Protein AF-A0A1C6YR94-F1 (afdb_monomer)

Sequence (550 aa):
MKKRKIIFLYFLIVIHINFYKNVIIKKKCGNLFYLYNTPPVNKQKKNFQLKNSCTFLTGIKPSGSIHLGNYIGCLSPIINLEAQKVENDINDAKPINKIILIADLHSLTNINNISSLKQNVFDSVKTIISLIINMYVKKKNYIDIYINDINIEHIIKQLNINIKDDINIQNLLSFNDDNMHLNLLKTLEQKNTSQDQKLNTNRQNDNHTFCTNSNNKQKHYFYIIKQSDIQQHTSLYYLINSFTSINMLNSHIHIKASENKKSFSLFSYPNLMLSDIMLYKPQYLIIGLDQKKNIEIIKKISKKINTSLNKHIIQLPKIYSSKFNIEIMNLDGHNKMSKDKELSTCQNLHKVIYLFDNKNVIEEKIRRGKTDNYNTLIYANHDRKEINNLINIYFFFYYHQIKNMHYNMHYNINNSKEESNKFHSLQNSLFLNNTSHPMNIHNQSDENLKNSIHLPKTHNEKIILKKYNINPNFNVNIINNILSNYNNNYQHFKYDLSQLIYNHFRFSKYCYDKLHSEYALISNLLKIGKQCLYEKASKTYKNFKRNLNI

Organism: Plasmodium chabaudi adami (NCBI:txid5826)

Solvent-accessible surface area (backbone atoms only — not comparable to full-atom values): 32257 Å² total; per-residue (Å²): 133,65,70,69,59,55,54,53,50,49,53,51,49,53,53,51,55,67,70,52,79,82,67,91,86,81,89,84,90,82,96,80,86,80,86,72,87,69,75,83,78,76,80,71,84,66,88,82,64,89,60,99,49,61,27,36,35,36,75,45,66,34,80,52,86,60,33,52,39,55,35,64,36,36,49,46,55,64,66,74,60,75,81,83,83,60,94,84,61,91,82,68,75,66,46,39,37,36,36,41,33,37,27,54,64,71,39,59,40,49,68,90,50,58,91,52,33,67,57,16,44,53,53,49,50,38,50,52,52,15,50,49,51,47,51,42,69,70,36,58,87,57,42,44,51,22,52,41,85,39,52,44,68,61,55,38,57,73,64,68,55,66,74,83,47,51,66,64,51,43,64,42,68,51,80,92,47,71,70,60,55,50,52,53,49,52,60,60,52,60,64,76,76,66,86,91,79,89,85,90,75,88,76,86,70,88,70,80,75,76,67,90,81,66,98,73,48,44,41,37,38,37,37,46,29,53,44,76,77,44,62,54,38,59,57,43,18,56,60,47,47,79,68,56,54,69,71,66,46,62,72,34,65,72,56,65,71,52,88,70,88,83,39,70,54,52,55,48,42,60,41,41,52,46,23,58,48,55,34,66,62,37,56,27,35,45,57,38,78,84,47,54,66,56,50,53,53,40,51,53,52,38,52,47,48,22,63,76,63,77,40,89,78,67,76,82,50,46,77,52,80,55,83,72,65,58,75,50,41,20,35,66,28,80,49,68,40,64,85,46,74,85,42,61,40,86,88,37,46,54,36,49,59,47,64,69,58,52,64,71,56,42,40,51,24,45,65,68,32,46,68,76,92,78,66,64,59,62,68,78,47,78,88,42,26,28,52,20,38,53,50,54,54,37,54,54,45,51,46,54,49,43,56,49,50,36,56,54,38,73,67,50,85,78,88,36,69,66,60,32,51,49,40,52,53,52,59,53,49,49,31,49,96,78,72,72,64,99,77,80,88,74,92,79,92,74,88,85,74,80,88,70,82,88,65,77,84,47,75,65,50,54,49,52,32,56,74,28,42,37,51,81,45,51,23,61,69,56,50,34,62,60,37,52,80,48,73,38,38,62,66,61,52,35,49,54,40,30,50,44,55,43,54,72,28,44,48,23,38,55,45,32,60,61,48,67,81,38,61,67,60,54,54,49,46,36,55,41,14,42,59,72,47,43,61,50,26,50,52,42,44,52,54,55,37,56,74,69,76,108

Foldseek 3Di:
DDPVVVVVVVVVVVVVVVVPPDDDDDDDDDDDDDDDPDDDPPPPPPVFDPPPAAEEEEEDELQDFAFPLCCQQFLVCQLVDDDQDDVPCPDDQGAYHYEYEHELLLNVQDVPCVVCSVVSSLLVLLLSLLSNVVSCLLQVPAAWEAQLNHTVVVVCVVLVPPSVPVVVVCVLLPQPDPVVVVLLVVLLVVVVPDDPDDDPDDDPDPPPPPPPDDPDHHYYYYQYAYQVLFCLLVVQLVVLVVQDDQVLLCVADQNVPDDDDRDVSNSSVLSSVLSVCQLQVHQEYRGGPVCPSSVVSSVVSQVSVCVVLVHNLDDGHHYQADLLNFFQCFLQLQHGQDPDPVCVPPVNVLRIGGLQDDLVSLLVSLLPRDFDPPLAQAEPDAPGRNSNNLLSLQVVLVLVSLVSVLSVQVVVPPDCPVVSVSSVVLSCLQFDVPPPDPPDDDDDDDPPPPPDDDQPPDPVSVVRCRNSRHGSGGDRVSSSVSRVVCVSDSSVSSSSSSSSSCSSSSSSNVSSVSCPPVPVVSVVSNVSSCVSSNVSSVVSSVVVCVSVVD

Mean predicted aligned error: 12.9 Å

Secondary structure (DSSP, 8-state):
--HHHHHHHHHHHHHHHHHHTT--------S------PPP-----------S-EEEEEEE---SS-BHHHIIIIIHHHHT------TT-TT--PPEEEEEEE-SGGGGGSGGGHHHHHHHHHHHHHHHHHHHHHHHHHHTTTEEEEETTEEHHHHHHHTT--TT-HHHHHHHHS---HHHHHHHHHHHHHTTSS--SS--S----------S----PEEEEEEEEEGGG-THHHHHHHHHHTT--HHHHHT-HHHHH--S---HHHHHHHHHHHHHHHHH--SEE---GGGHHHHHHHHHHHHHHHHHTTS----PPEE---SS--PPBPTTSSSB----TTT-STTTGGG--BTT--HHHHHHHHHHS---SS----SS-TT-HHHHHHHHHHHHHHHHHHHHHHHHHTT-TTT-HHHHHHHHHHHHHTB-TT---TT-----------SS-----SHHHHHHHHHTT--TTB-HHHHHHHHHTTTT-HHHHHHHHHHHHHHHHHHHHHHHHHGGG-HHHHHHHHHHHHHHHHHHHHHHHHHHHHHTT-

InterPro domains:
  IPR001412 Aminoacyl-tRNA synthetase, class I, conserved site [PS00178] (62-71)
  IPR002305 Aminoacyl-tRNA synthetase, class Ic [PF00579] (52-398)
  IPR002306 Tryptophan-tRNA ligase [PR01039] (66-82)
  IPR002306 Tryptophan-tRNA ligase [PR01039] (283-304)
  IPR002306 Tryptophan-tRNA ligase [PR01039] (336-346)
  IPR014729 Rossmann-like alpha/beta/alpha sandwich fold [G3DSA:3.40.50.620] (57-133)
  IPR014729 Rossmann-like alpha/beta/alpha sandwich fold [G3DSA:3.40.50.620] (223-327)
  IPR050203 Tryptophan--tRNA ligase [PTHR43766] (41-550)

pLDDT: mean 76.0, std 22.22, range [23.72, 98.06]

Radius of gyration: 26.84 Å; Cα contacts (8 Å, |Δi|>4): 626; chains: 1; bounding box: 109×62×60 Å

Structure (mmCIF, N/CA/C/O backbone):
data_AF-A0A1C6YR94-F1
#
_entry.id   AF-A0A1C6YR94-F1
#
loop_
_atom_site.group_PDB
_atom_site.id
_atom_site.type_symbol
_atom_site.label_atom_id
_atom_site.label_alt_id
_atom_site.label_comp_id
_atom_site.label_asym_id
_atom_site.label_entity_id
_atom_site.label_seq_id
_atom_site.pdbx_PDB_ins_code
_atom_site.Cartn_x
_atom_site.Cartn_y
_atom_site.Cartn_z
_atom_site.occupancy
_atom_site.B_iso_or_equiv
_atom_site.auth_seq_id
_atom_site.auth_comp_id
_atom_site.auth_asym_id
_atom_site.auth_atom_id
_atom_site.pdbx_PDB_model_num
ATOM 1 N N . MET A 1 1 ? -73.533 -1.419 -1.143 1.00 52.00 1 MET A N 1
ATOM 2 C CA . MET A 1 1 ? -72.354 -1.730 -1.993 1.00 52.00 1 MET A CA 1
ATOM 3 C C . MET A 1 1 ? -72.339 -3.227 -2.311 1.00 52.00 1 MET A C 1
ATOM 5 O O . MET A 1 1 ? -72.402 -4.024 -1.389 1.00 52.00 1 MET A O 1
ATOM 9 N N . LYS A 1 2 ? -72.335 -3.619 -3.597 1.00 59.28 2 LYS A N 1
ATOM 10 C CA . LYS A 1 2 ? -72.502 -5.020 -4.052 1.00 59.28 2 LYS A CA 1
ATOM 11 C C . LYS A 1 2 ? -71.404 -5.945 -3.484 1.00 59.28 2 LYS A C 1
ATOM 13 O O . LYS A 1 2 ? -70.238 -5.560 -3.523 1.00 59.28 2 LYS A O 1
ATOM 18 N N . LYS A 1 3 ? -71.764 -7.166 -3.040 1.00 61.94 3 LYS A N 1
ATOM 19 C CA . LYS A 1 3 ? -70.891 -8.225 -2.456 1.00 61.94 3 LYS A CA 1
ATOM 20 C C . LYS A 1 3 ? -69.513 -8.378 -3.130 1.00 61.94 3 LYS A C 1
ATOM 22 O O . LYS A 1 3 ? -68.519 -8.593 -2.446 1.00 61.94 3 LYS A O 1
ATOM 27 N N . ARG A 1 4 ? -69.424 -8.176 -4.452 1.00 59.84 4 ARG A N 1
ATOM 28 C CA . ARG A 1 4 ? -68.156 -8.183 -5.209 1.00 59.84 4 ARG A CA 1
ATOM 29 C C . ARG A 1 4 ? -67.128 -7.150 -4.725 1.00 59.84 4 ARG A C 1
ATOM 31 O O . ARG A 1 4 ? -65.944 -7.458 -4.703 1.00 59.84 4 ARG A O 1
ATOM 38 N N . LYS A 1 5 ? -67.555 -5.959 -4.287 1.00 63.69 5 LYS A N 1
ATOM 39 C CA . LYS A 1 5 ? -66.643 -4.938 -3.739 1.00 63.69 5 LYS A CA 1
ATOM 40 C C . LYS A 1 5 ? -66.102 -5.325 -2.361 1.00 63.69 5 LYS A C 1
ATOM 42 O O . LYS A 1 5 ? -64.967 -4.988 -2.066 1.00 63.69 5 LYS A O 1
ATOM 47 N N . ILE A 1 6 ? -66.870 -6.060 -1.553 1.00 73.25 6 ILE A N 1
ATOM 48 C CA . ILE A 1 6 ? -66.435 -6.519 -0.223 1.00 73.25 6 ILE A CA 1
ATOM 49 C C . ILE A 1 6 ? -65.395 -7.634 -0.362 1.00 73.25 6 ILE A C 1
ATOM 51 O O . ILE A 1 6 ? -64.378 -7.597 0.316 1.00 73.25 6 ILE A O 1
ATOM 55 N N . ILE A 1 7 ? -65.596 -8.567 -1.297 1.00 71.94 7 ILE A N 1
ATOM 56 C CA . ILE A 1 7 ? -64.626 -9.639 -1.578 1.00 71.94 7 ILE A CA 1
ATOM 57 C C . ILE A 1 7 ? -63.326 -9.059 -2.147 1.00 71.94 7 ILE A C 1
ATOM 59 O O . ILE A 1 7 ? -62.244 -9.460 -1.732 1.00 71.94 7 ILE A O 1
ATOM 63 N N . PHE A 1 8 ? -63.416 -8.063 -3.033 1.00 71.94 8 PHE A N 1
ATOM 64 C CA . PHE A 1 8 ? -62.239 -7.373 -3.564 1.00 71.94 8 PHE A CA 1
ATOM 65 C C . PHE A 1 8 ? -61.495 -6.570 -2.486 1.00 71.94 8 PHE A C 1
ATOM 67 O O . PHE A 1 8 ? -60.267 -6.581 -2.444 1.00 71.94 8 PHE A O 1
ATOM 74 N N . LEU A 1 9 ? -62.225 -5.928 -1.567 1.00 69.19 9 LEU A N 1
ATOM 75 C CA . LEU A 1 9 ? -61.634 -5.221 -0.431 1.00 69.19 9 LEU A CA 1
ATOM 76 C C . LEU A 1 9 ? -60.972 -6.196 0.554 1.00 69.19 9 LEU A C 1
ATOM 78 O O . LEU A 1 9 ? -59.872 -5.931 1.022 1.00 69.19 9 LEU A O 1
ATOM 82 N N . TYR A 1 10 ? -61.596 -7.346 0.820 1.00 73.38 10 TYR A N 1
ATOM 83 C CA . TYR A 1 10 ? -61.030 -8.390 1.676 1.00 73.38 10 TYR A CA 1
ATOM 84 C C . TYR A 1 10 ? -59.772 -9.005 1.049 1.00 73.38 10 TYR A C 1
ATOM 86 O O . TYR A 1 10 ? -58.765 -9.178 1.728 1.00 73.38 10 TYR A O 1
ATOM 94 N N . PHE A 1 11 ? -59.782 -9.241 -0.265 1.00 72.38 11 PHE A N 1
ATOM 95 C CA . PHE A 1 11 ? -58.616 -9.702 -1.017 1.00 72.38 11 PHE A CA 1
ATOM 96 C C . PHE A 1 11 ? -57.466 -8.681 -0.980 1.00 72.38 11 PHE A C 1
ATOM 98 O O . PHE A 1 11 ? -56.323 -9.051 -0.718 1.00 72.38 11 PHE A O 1
ATOM 105 N N . LEU A 1 12 ? -57.766 -7.385 -1.136 1.00 66.50 12 LEU A N 1
ATOM 106 C CA . LEU A 1 12 ? -56.782 -6.307 -0.991 1.00 66.50 12 LEU A CA 1
ATOM 107 C C . LEU A 1 12 ? -56.233 -6.192 0.436 1.00 66.50 12 LEU A C 1
ATOM 109 O O . LEU A 1 12 ? -55.039 -5.959 0.599 1.00 66.50 12 LEU A O 1
ATOM 113 N N . ILE A 1 13 ? -57.066 -6.391 1.463 1.00 68.94 13 ILE A N 1
ATOM 114 C CA . ILE A 1 13 ? -56.654 -6.362 2.875 1.00 68.94 13 ILE A CA 1
ATOM 115 C C . ILE A 1 13 ? -55.767 -7.568 3.211 1.00 68.94 13 ILE A C 1
ATOM 117 O O . ILE A 1 13 ? -54.743 -7.398 3.867 1.00 68.94 13 ILE A O 1
ATOM 121 N N . VAL A 1 14 ? -56.088 -8.767 2.718 1.00 64.31 14 VAL A N 1
ATOM 122 C CA . VAL A 1 14 ? -55.263 -9.972 2.917 1.00 64.31 14 VAL A CA 1
ATOM 123 C C . VAL A 1 14 ? -53.914 -9.845 2.198 1.00 64.31 14 VAL A C 1
ATOM 125 O O . VAL A 1 14 ? -52.882 -10.183 2.781 1.00 64.31 14 VAL A O 1
ATOM 128 N N . ILE A 1 15 ? -53.884 -9.276 0.985 1.00 61.44 15 ILE A N 1
ATOM 129 C CA . ILE A 1 15 ? -52.633 -8.949 0.279 1.00 61.44 15 ILE A CA 1
ATOM 130 C C . ILE A 1 15 ? -51.828 -7.901 1.058 1.00 61.44 15 ILE A C 1
ATOM 132 O O . ILE A 1 15 ? -50.623 -8.076 1.246 1.00 61.44 15 ILE A O 1
ATOM 136 N N . HIS A 1 16 ? -52.479 -6.855 1.578 1.00 53.03 16 HIS A N 1
ATOM 137 C CA . HIS A 1 16 ? -51.814 -5.832 2.385 1.00 53.03 16 HIS A CA 1
ATOM 138 C C . HIS A 1 16 ? -51.236 -6.392 3.692 1.00 53.03 16 HIS A C 1
ATOM 140 O O . HIS A 1 16 ? -50.112 -6.049 4.048 1.00 53.03 16 HIS A O 1
ATOM 146 N N . ILE A 1 17 ? -51.952 -7.277 4.391 1.00 53.31 17 ILE A N 1
ATOM 147 C CA . ILE A 1 17 ? -51.487 -7.884 5.647 1.00 53.31 17 ILE A CA 1
ATOM 148 C C . ILE A 1 17 ? -50.317 -8.850 5.394 1.00 53.31 17 ILE A C 1
ATOM 150 O O . ILE A 1 17 ? -49.353 -8.850 6.163 1.00 53.31 17 ILE A O 1
ATOM 154 N N . ASN A 1 18 ? -50.338 -9.618 4.297 1.00 47.75 18 ASN A N 1
ATOM 155 C CA . ASN A 1 18 ? -49.231 -10.518 3.956 1.00 47.75 18 ASN A CA 1
ATOM 156 C C . ASN A 1 18 ? -47.970 -9.779 3.481 1.00 47.75 18 ASN A C 1
ATOM 158 O O . ASN A 1 18 ? -46.865 -10.231 3.778 1.00 47.75 18 ASN A O 1
ATOM 162 N N . PHE A 1 19 ? -48.100 -8.623 2.822 1.00 49.56 19 PHE A N 1
ATOM 163 C CA . PHE A 1 19 ? -46.941 -7.814 2.418 1.00 49.56 19 PHE A CA 1
ATOM 164 C C . PHE A 1 19 ? -46.274 -7.058 3.581 1.00 49.56 19 PHE A C 1
ATOM 166 O O . PHE A 1 19 ? -45.096 -6.713 3.488 1.00 49.56 19 PHE A O 1
ATOM 173 N N . TYR A 1 20 ? -46.980 -6.824 4.694 1.00 43.28 20 TYR A N 1
ATOM 174 C CA . TYR A 1 20 ? -46.501 -5.956 5.780 1.00 43.28 20 TYR A CA 1
ATOM 175 C C . TYR A 1 20 ? -45.928 -6.656 7.015 1.00 43.28 20 TYR A C 1
ATOM 177 O O . TYR A 1 20 ? -45.452 -5.975 7.924 1.00 43.28 20 TYR A O 1
ATOM 185 N N . LYS A 1 21 ? -45.861 -7.992 7.056 1.00 41.25 21 LYS A N 1
ATOM 186 C CA . LYS A 1 21 ? -45.268 -8.694 8.210 1.00 41.25 21 LYS A CA 1
ATOM 187 C C . LYS A 1 21 ? -43.760 -8.459 8.405 1.00 41.25 21 LYS A C 1
ATOM 189 O O . LYS A 1 21 ? -43.267 -8.767 9.481 1.00 41.25 21 LYS A O 1
ATOM 194 N N . ASN A 1 22 ? -43.034 -7.886 7.433 1.00 38.03 22 ASN A N 1
ATOM 195 C CA . ASN A 1 22 ? -41.567 -7.753 7.493 1.00 38.03 22 ASN A CA 1
ATOM 196 C C . ASN A 1 22 ? -40.984 -6.403 7.010 1.00 38.03 22 ASN A C 1
ATOM 198 O O . ASN A 1 22 ? -39.863 -6.376 6.503 1.00 38.03 22 ASN A O 1
ATOM 202 N N . VAL A 1 23 ? -41.674 -5.265 7.172 1.00 33.84 23 VAL A N 1
ATOM 203 C CA . VAL A 1 23 ? -41.115 -3.958 6.749 1.00 33.84 23 VAL A CA 1
ATOM 204 C C . VAL A 1 23 ? -41.197 -2.895 7.851 1.00 33.84 23 VAL A C 1
ATOM 206 O O . VAL A 1 23 ? -42.277 -2.474 8.251 1.00 33.84 23 VAL A O 1
ATOM 209 N N . ILE A 1 24 ? -40.033 -2.408 8.301 1.00 34.69 24 ILE A N 1
ATOM 210 C CA . ILE A 1 24 ? -39.894 -1.209 9.145 1.00 34.69 24 ILE A CA 1
ATOM 211 C C . ILE A 1 24 ? -39.812 0.013 8.221 1.00 34.69 24 ILE A C 1
ATOM 213 O O . ILE A 1 24 ? -38.854 0.149 7.460 1.00 34.69 24 ILE A O 1
ATOM 217 N N . ILE A 1 25 ? -40.795 0.915 8.293 1.00 29.02 25 ILE A N 1
ATOM 218 C CA . ILE A 1 25 ? -40.831 2.155 7.500 1.00 29.02 25 ILE A CA 1
ATOM 219 C C . ILE A 1 25 ? -40.281 3.334 8.316 1.00 29.02 25 ILE A C 1
ATOM 221 O O . ILE A 1 25 ? -40.777 3.635 9.398 1.00 29.02 25 ILE A O 1
ATOM 225 N N . LYS A 1 26 ? -39.337 4.088 7.736 1.00 29.80 26 LYS A N 1
ATOM 226 C CA . LYS A 1 26 ? -39.139 5.521 8.025 1.00 29.80 26 LYS A CA 1
ATOM 227 C C . LYS A 1 26 ? -39.364 6.324 6.735 1.00 29.80 26 LYS A C 1
ATOM 229 O O . LYS A 1 26 ? -38.688 6.082 5.742 1.00 29.80 26 LYS A O 1
ATOM 234 N N . LYS A 1 27 ? -40.316 7.270 6.754 1.00 29.92 27 LYS A N 1
ATOM 235 C CA . LYS A 1 27 ? -40.552 8.287 5.697 1.00 29.92 27 LYS A CA 1
ATOM 236 C C . LYS A 1 27 ? -39.430 9.348 5.746 1.00 29.92 27 LYS A C 1
ATOM 238 O O . LYS A 1 27 ? -38.976 9.667 6.840 1.00 29.92 27 LYS A O 1
ATOM 243 N N . LYS A 1 28 ? -38.941 9.913 4.627 1.00 29.38 28 LYS A N 1
ATOM 244 C CA . LYS A 1 28 ? -39.646 10.906 3.785 1.00 29.38 28 LYS A CA 1
ATOM 245 C C . LYS A 1 28 ? -39.054 11.042 2.353 1.00 29.38 28 LYS A C 1
ATOM 247 O O . LYS A 1 28 ? -37.842 11.045 2.193 1.00 29.38 28 LYS A O 1
ATOM 252 N N . CYS A 1 29 ? -39.984 11.188 1.399 1.00 30.53 29 CYS A N 1
ATOM 253 C CA . CYS A 1 29 ? -40.035 11.755 0.031 1.00 30.53 29 CYS A CA 1
ATOM 254 C C . CYS A 1 29 ? -38.804 11.847 -0.906 1.00 30.53 29 CYS A C 1
ATOM 256 O O . CYS A 1 29 ? -37.883 12.614 -0.653 1.00 30.53 29 CYS A O 1
ATOM 258 N N . GLY A 1 30 ? -38.931 11.220 -2.090 1.00 29.64 30 GLY A N 1
ATOM 259 C CA . GLY A 1 30 ? -38.152 11.487 -3.314 1.00 29.64 30 GLY A CA 1
ATOM 260 C C . GLY A 1 30 ? -37.881 10.215 -4.135 1.00 29.64 30 GLY A C 1
ATOM 261 O O . GLY A 1 30 ? -37.273 9.286 -3.624 1.00 29.64 30 GLY A O 1
ATOM 262 N N . ASN A 1 31 ? -38.373 10.149 -5.375 1.00 29.02 31 ASN A N 1
ATOM 263 C CA . ASN A 1 31 ? -38.549 8.943 -6.205 1.00 29.02 31 ASN A CA 1
ATOM 264 C C . ASN A 1 31 ? -37.259 8.225 -6.668 1.00 29.02 31 ASN A C 1
ATOM 266 O O . ASN A 1 31 ? -36.457 8.824 -7.373 1.00 29.02 31 ASN A O 1
ATOM 270 N N . LEU A 1 32 ? -37.130 6.928 -6.343 1.00 27.47 32 LEU A N 1
ATOM 271 C CA . LEU A 1 32 ? -36.951 5.744 -7.226 1.00 27.47 32 LEU A CA 1
ATOM 272 C C . LEU A 1 32 ? -36.485 4.564 -6.343 1.00 27.47 32 LEU A C 1
ATOM 274 O O . LEU A 1 32 ? -35.357 4.559 -5.852 1.00 27.47 32 LEU A O 1
ATOM 278 N N . PHE A 1 33 ? -37.334 3.555 -6.121 1.00 31.03 33 PHE A N 1
ATOM 279 C CA . PHE A 1 33 ? -36.965 2.367 -5.339 1.00 31.03 33 PHE A CA 1
ATOM 280 C C . PHE A 1 33 ? -36.511 1.233 -6.262 1.00 31.03 33 PHE A C 1
ATOM 282 O O . PHE A 1 33 ? -37.333 0.570 -6.886 1.00 31.03 33 PHE A O 1
ATOM 289 N N . TYR A 1 34 ? -35.204 0.967 -6.297 1.00 31.95 34 TYR A N 1
ATOM 290 C CA . TYR A 1 34 ? -34.694 -0.335 -6.725 1.00 31.95 34 TYR A CA 1
ATOM 291 C C . TYR A 1 34 ? -34.827 -1.317 -5.555 1.00 31.95 34 TYR A C 1
ATOM 293 O O . TYR A 1 34 ? -34.138 -1.190 -4.540 1.00 31.95 34 TYR A O 1
ATOM 301 N N . LEU A 1 35 ? -35.728 -2.290 -5.689 1.00 30.53 35 LEU A N 1
ATOM 302 C CA . LEU A 1 35 ? -35.820 -3.435 -4.786 1.00 30.53 35 LEU A CA 1
ATOM 303 C C . LEU A 1 35 ? -34.655 -4.384 -5.086 1.00 30.53 35 LEU A C 1
ATOM 305 O O . LEU A 1 35 ? -34.739 -5.230 -5.970 1.00 30.53 35 LEU A O 1
ATOM 309 N N . TYR A 1 36 ? -33.553 -4.246 -4.351 1.00 32.91 36 TYR A N 1
ATOM 310 C CA . TYR A 1 36 ? -32.558 -5.310 -4.285 1.00 32.91 36 TYR A CA 1
ATOM 311 C C . TYR A 1 36 ? -33.012 -6.336 -3.251 1.00 32.91 36 TYR A C 1
ATOM 313 O O . TYR A 1 36 ? -33.103 -6.030 -2.061 1.00 32.91 36 TYR A O 1
ATOM 321 N N . ASN A 1 37 ? -33.245 -7.568 -3.705 1.00 33.09 37 ASN A N 1
ATOM 322 C CA . ASN A 1 37 ? -33.311 -8.734 -2.833 1.00 33.09 37 ASN A CA 1
ATOM 323 C C . ASN A 1 37 ? -31.933 -8.928 -2.191 1.00 33.09 37 ASN A C 1
ATOM 325 O O . ASN A 1 37 ? -31.066 -9.613 -2.730 1.00 33.09 37 ASN A O 1
ATOM 329 N N . THR A 1 38 ? -31.693 -8.301 -1.041 1.00 35.34 38 THR A N 1
ATOM 330 C CA . THR A 1 38 ? -30.560 -8.688 -0.204 1.00 35.34 38 THR A CA 1
ATOM 331 C C . THR A 1 38 ? -30.858 -10.072 0.365 1.00 35.34 38 THR A C 1
ATOM 333 O O . THR A 1 38 ? -31.915 -10.234 0.984 1.00 35.34 38 THR A O 1
ATOM 336 N N . PRO A 1 39 ? -29.970 -11.064 0.196 1.00 33.62 39 PRO A N 1
ATOM 337 C CA . PRO A 1 39 ? -30.179 -12.373 0.791 1.00 33.62 39 PRO A CA 1
ATOM 338 C C . PRO A 1 39 ? -30.279 -12.222 2.317 1.00 33.62 39 PRO A C 1
ATOM 340 O O . PRO A 1 39 ? -29.632 -11.332 2.888 1.00 33.62 39 PRO A O 1
ATOM 343 N N . PRO A 1 40 ? -31.087 -13.055 2.996 1.00 36.19 40 PRO A N 1
ATOM 344 C CA . PRO A 1 40 ? -31.216 -12.995 4.440 1.00 36.19 40 PRO A CA 1
ATOM 345 C C . PRO A 1 40 ? -29.832 -13.174 5.063 1.00 36.19 40 PRO A C 1
ATOM 347 O O . PRO A 1 40 ? -29.168 -14.196 4.889 1.00 36.19 40 PRO A O 1
ATOM 350 N N . VAL A 1 41 ? -29.379 -12.150 5.787 1.00 35.00 41 VAL A N 1
ATOM 351 C CA . VAL A 1 41 ? -28.202 -12.262 6.643 1.00 35.00 41 VAL A CA 1
ATOM 352 C C . VAL A 1 41 ? -28.599 -13.214 7.759 1.00 35.00 41 VAL A C 1
ATOM 354 O O . VAL A 1 41 ? -29.224 -12.801 8.737 1.00 35.00 41 VAL A O 1
ATOM 357 N N . ASN A 1 42 ? -28.252 -14.493 7.613 1.00 32.47 42 ASN A N 1
ATOM 358 C CA . ASN A 1 42 ? -28.230 -15.406 8.741 1.00 32.47 42 ASN A CA 1
ATOM 359 C C . ASN A 1 42 ? -27.346 -14.756 9.808 1.00 32.47 42 ASN A C 1
ATOM 361 O O . ASN A 1 42 ? -26.124 -14.700 9.672 1.00 32.47 42 ASN A O 1
ATOM 365 N N . LYS A 1 43 ? -27.975 -14.231 10.867 1.00 33.44 43 LYS A N 1
ATOM 366 C CA . LYS A 1 43 ? -27.307 -13.818 12.102 1.00 33.44 43 LYS A CA 1
ATOM 367 C C . LYS A 1 43 ? -26.790 -15.076 12.798 1.00 33.44 43 LYS A C 1
ATOM 369 O O . LYS A 1 43 ? -27.251 -15.436 13.874 1.00 33.44 43 LYS A O 1
ATOM 374 N N . GLN A 1 44 ? -25.820 -15.758 12.201 1.00 33.03 44 GLN A N 1
ATOM 375 C CA . GLN A 1 44 ? -24.945 -16.594 12.997 1.00 33.03 44 GLN A CA 1
ATOM 376 C C . GLN A 1 44 ? -24.131 -15.629 13.854 1.00 33.03 44 GLN A C 1
ATOM 378 O O . GLN A 1 44 ? -23.249 -14.931 13.354 1.00 33.03 44 GLN A O 1
ATOM 383 N N . LYS A 1 45 ? -24.459 -15.556 15.149 1.00 31.36 45 LYS A N 1
ATOM 384 C CA . LYS A 1 45 ? -23.543 -15.039 16.168 1.00 31.36 45 LYS A CA 1
ATOM 385 C C . LYS A 1 45 ? -22.313 -15.950 16.163 1.00 31.36 45 LYS A C 1
ATOM 387 O O . LYS A 1 45 ? -22.216 -16.879 16.955 1.00 31.36 45 LYS A O 1
ATOM 392 N N . LYS A 1 46 ? -21.384 -15.731 15.234 1.00 34.06 46 LYS A N 1
ATOM 393 C CA . LYS A 1 46 ? -20.029 -16.245 15.391 1.00 34.06 46 LYS A CA 1
ATOM 394 C C . LYS A 1 46 ? -19.396 -15.379 16.468 1.00 34.06 46 LYS A C 1
ATOM 396 O O . LYS A 1 46 ? -19.239 -14.180 16.264 1.00 34.06 46 LYS A O 1
ATOM 401 N N . ASN A 1 47 ? -19.089 -15.976 17.617 1.00 31.50 47 ASN A N 1
ATOM 402 C CA . ASN A 1 47 ? -18.241 -15.355 18.629 1.00 31.50 47 ASN A CA 1
ATOM 403 C C . ASN A 1 47 ? -16.916 -14.984 17.953 1.00 31.50 47 ASN A C 1
ATOM 405 O O . ASN A 1 47 ? -16.076 -15.852 17.707 1.00 31.50 47 ASN A O 1
ATOM 409 N N . PHE A 1 48 ? -16.765 -13.716 17.573 1.00 40.28 48 PHE A N 1
ATOM 410 C CA . PHE A 1 48 ? -15.618 -13.264 16.807 1.00 40.28 48 PHE A CA 1
ATOM 411 C C . PHE A 1 48 ? -14.527 -12.810 17.768 1.00 40.28 48 PHE A C 1
ATOM 413 O O . PHE A 1 48 ? -14.592 -11.765 18.413 1.00 40.28 48 PHE A O 1
ATOM 420 N N . GLN A 1 49 ? -13.488 -13.624 17.859 1.00 43.34 49 GLN A N 1
ATOM 421 C CA . GLN A 1 49 ? -12.219 -13.220 18.431 1.00 43.34 49 GLN A CA 1
ATOM 422 C C . GLN A 1 49 ? -11.181 -13.398 17.333 1.00 43.34 49 GLN A C 1
ATOM 424 O O . GLN A 1 49 ? -11.126 -14.456 16.702 1.00 43.34 49 GLN A O 1
ATOM 429 N N . LEU A 1 50 ? -10.339 -12.383 17.109 1.00 46.12 50 LEU A N 1
ATOM 430 C CA . LEU A 1 50 ? -9.060 -12.633 16.450 1.00 46.12 50 LEU A CA 1
ATOM 431 C C . LEU A 1 50 ? -8.387 -13.716 17.291 1.00 46.12 50 LEU A C 1
ATOM 433 O O . LEU A 1 50 ? -8.016 -13.458 18.436 1.00 46.12 50 LEU A O 1
ATOM 437 N N . LYS A 1 51 ? -8.333 -14.937 16.750 1.00 40.44 51 LYS A N 1
ATOM 438 C CA . LYS A 1 51 ? -7.716 -16.102 17.396 1.00 40.44 51 LYS A CA 1
ATOM 439 C C . LYS A 1 51 ? -6.280 -15.741 17.798 1.00 40.44 51 LYS A C 1
ATOM 441 O O . LYS A 1 51 ? -5.745 -14.770 17.274 1.00 40.44 51 LYS A O 1
ATOM 446 N N . ASN A 1 52 ? -5.627 -16.488 18.683 1.00 47.19 52 ASN A N 1
ATOM 447 C CA . ASN A 1 52 ? -4.204 -16.299 19.011 1.00 47.19 52 ASN A CA 1
ATOM 448 C C . ASN A 1 52 ? -3.332 -16.385 17.735 1.00 47.19 52 ASN A C 1
ATOM 450 O O . ASN A 1 52 ? -2.913 -17.464 17.327 1.00 47.19 52 ASN A O 1
ATOM 454 N N . SER A 1 53 ? -3.128 -15.259 17.048 1.00 60.22 53 SER A N 1
ATOM 455 C CA . SER A 1 53 ? -2.728 -15.204 15.637 1.00 60.22 53 SER A CA 1
ATOM 456 C C . SER A 1 53 ? -1.922 -13.947 15.336 1.00 60.22 53 SER A C 1
ATOM 458 O O . SER A 1 53 ? -2.142 -12.875 15.911 1.00 60.22 53 SER A O 1
ATOM 460 N N . CYS A 1 54 ? -0.990 -14.081 14.398 1.00 79.56 54 CYS A N 1
ATOM 461 C CA . CYS A 1 54 ? -0.133 -12.989 13.970 1.00 79.56 54 CYS A CA 1
ATOM 462 C C . CYS A 1 54 ? -0.966 -11.966 13.181 1.00 79.56 54 CYS A C 1
ATOM 464 O O . CYS A 1 54 ? -1.471 -12.268 12.097 1.00 79.56 54 CYS A O 1
ATOM 466 N N . THR A 1 55 ? -1.154 -10.772 13.753 1.00 90.31 55 THR A N 1
ATOM 467 C CA . THR A 1 55 ? -1.973 -9.706 13.156 1.00 90.31 55 THR A CA 1
ATOM 468 C C . THR A 1 55 ? -1.096 -8.584 12.612 1.00 90.31 55 THR A C 1
ATOM 470 O O . THR A 1 55 ? -0.348 -7.949 13.360 1.00 90.31 55 THR A O 1
ATOM 473 N N . PHE A 1 56 ? -1.254 -8.303 11.324 1.00 94.50 56 PHE A N 1
ATOM 474 C CA . PHE A 1 56 ? -0.635 -7.197 10.606 1.00 94.50 56 PHE A CA 1
ATOM 475 C C . PHE A 1 56 ? -1.670 -6.111 10.349 1.00 94.50 56 PHE A C 1
ATOM 477 O O . PHE A 1 56 ? -2.819 -6.412 10.028 1.00 94.50 56 PHE A O 1
ATOM 484 N N . LEU A 1 57 ? -1.265 -4.852 10.454 1.00 95.75 57 LEU A N 1
ATOM 485 C CA . LEU A 1 57 ? -2.096 -3.710 10.083 1.00 95.75 57 LEU A CA 1
ATOM 486 C C . LEU A 1 57 ? -1.338 -2.818 9.105 1.00 95.75 57 LEU A C 1
ATOM 488 O O . LEU A 1 57 ? -0.152 -2.528 9.282 1.00 95.75 57 LEU A O 1
ATOM 492 N N . THR A 1 58 ? -2.058 -2.346 8.096 1.00 96.31 58 THR A N 1
ATOM 493 C CA . THR A 1 58 ? -1.628 -1.240 7.252 1.00 96.31 58 THR A CA 1
ATOM 494 C C . THR A 1 58 ? -2.798 -0.312 6.942 1.00 96.31 58 THR A C 1
ATOM 496 O O . THR A 1 58 ? -3.962 -0.697 7.071 1.00 96.31 58 THR A O 1
ATOM 499 N N . GLY A 1 59 ? -2.484 0.914 6.535 1.00 95.06 59 GLY A N 1
ATOM 500 C CA . GLY A 1 59 ? -3.465 1.918 6.145 1.00 95.06 59 GLY A CA 1
ATOM 501 C C . GLY A 1 59 ? -3.117 2.520 4.793 1.00 95.06 59 GLY A C 1
ATOM 502 O O . GLY A 1 59 ? -1.956 2.834 4.532 1.00 95.06 59 GLY A O 1
ATOM 503 N N . ILE A 1 60 ? -4.127 2.708 3.945 1.00 93.69 60 ILE A N 1
ATOM 504 C CA . ILE A 1 60 ? -3.990 3.388 2.659 1.00 93.69 60 ILE A CA 1
ATOM 505 C C . ILE A 1 60 ? -4.969 4.555 2.574 1.00 93.69 60 ILE A C 1
ATOM 507 O O . ILE A 1 60 ? -6.166 4.413 2.822 1.00 93.69 60 ILE A O 1
ATOM 511 N N . LYS A 1 61 ? -4.450 5.732 2.225 1.00 93.19 61 LYS A N 1
ATOM 512 C CA . LYS A 1 61 ? -5.252 6.936 2.011 1.00 93.19 61 LYS A CA 1
ATOM 513 C C . LYS A 1 61 ? -5.905 6.872 0.617 1.00 93.19 61 LYS A C 1
ATOM 515 O O . LYS A 1 61 ? -5.161 6.809 -0.366 1.00 93.19 61 LYS A O 1
ATOM 520 N N . PRO A 1 62 ? -7.246 6.925 0.495 1.00 91.88 62 PRO A N 1
ATOM 521 C CA . PRO A 1 62 ? -7.947 6.944 -0.792 1.00 91.88 62 PRO A CA 1
ATOM 522 C C . PRO A 1 62 ? -7.815 8.316 -1.480 1.00 91.88 62 PRO A C 1
ATOM 524 O O . PRO A 1 62 ? -8.735 9.129 -1.512 1.00 91.88 62 PRO A O 1
ATOM 527 N N . SER A 1 63 ? -6.636 8.589 -2.037 1.00 84.81 63 SER A N 1
ATOM 528 C CA . SER A 1 63 ? -6.274 9.862 -2.680 1.00 84.81 63 SER A CA 1
ATOM 529 C C . SER A 1 63 ? -6.224 9.789 -4.214 1.00 84.81 63 SER A C 1
ATOM 531 O O . SER A 1 63 ? -5.402 10.460 -4.829 1.00 84.81 63 SER A O 1
ATOM 533 N N . GLY A 1 64 ? -7.009 8.908 -4.838 1.00 85.44 64 GLY A N 1
ATOM 534 C CA . GLY A 1 64 ? -7.002 8.632 -6.286 1.00 85.44 64 GLY A CA 1
ATOM 535 C C . GLY A 1 64 ? -6.332 7.302 -6.641 1.00 85.44 64 GLY A C 1
ATOM 536 O O . GLY A 1 64 ? -6.019 6.511 -5.746 1.00 85.44 64 GLY A O 1
ATOM 537 N N . SER A 1 65 ? -6.036 7.089 -7.924 1.00 89.00 65 SER A N 1
ATOM 538 C CA . SER A 1 65 ? -5.434 5.851 -8.447 1.00 89.00 65 SER A CA 1
ATOM 539 C C . SER A 1 65 ? -4.137 5.468 -7.737 1.00 89.00 65 SER A C 1
ATOM 541 O O . SER A 1 65 ? -3.289 6.314 -7.463 1.00 89.00 65 SER A O 1
ATOM 543 N N . ILE A 1 66 ? -3.972 4.191 -7.410 1.00 93.31 66 ILE A N 1
ATOM 544 C CA . ILE A 1 66 ? -2.800 3.684 -6.685 1.00 93.31 66 ILE A CA 1
ATOM 545 C C . ILE A 1 66 ? -1.604 3.612 -7.647 1.00 93.31 66 ILE A C 1
ATOM 547 O O . ILE A 1 66 ? -1.741 3.124 -8.769 1.00 93.31 66 ILE A O 1
ATOM 551 N N . HIS A 1 67 ? -0.437 4.097 -7.213 1.00 94.12 67 HIS A N 1
ATOM 552 C CA . HIS A 1 67 ? 0.810 4.068 -7.994 1.00 94.12 67 HIS A CA 1
ATOM 553 C C . HIS A 1 67 ? 1.829 3.066 -7.431 1.00 94.12 67 HIS A C 1
ATOM 555 O O . HIS A 1 67 ? 1.675 2.573 -6.307 1.00 94.12 67 HIS A O 1
ATOM 561 N N . LEU A 1 68 ? 2.900 2.784 -8.186 1.00 94.31 68 LEU A N 1
ATOM 562 C CA . LEU A 1 68 ? 3.914 1.784 -7.810 1.00 94.31 68 LEU A CA 1
ATOM 563 C C . LEU A 1 68 ? 4.514 2.017 -6.421 1.00 94.31 68 LEU A C 1
ATOM 565 O O . LEU A 1 68 ? 4.682 1.070 -5.659 1.00 94.31 68 LEU A O 1
ATOM 569 N N . GLY A 1 69 ? 4.766 3.274 -6.051 1.00 91.88 69 GLY A N 1
ATOM 570 C CA . GLY A 1 69 ? 5.231 3.619 -4.703 1.00 91.88 69 GLY A CA 1
ATOM 571 C C . GLY A 1 69 ? 4.298 3.160 -3.571 1.00 91.88 69 GLY A C 1
ATOM 572 O O . GLY A 1 69 ? 4.781 2.666 -2.553 1.00 91.88 69 GLY A O 1
ATOM 573 N N . ASN A 1 70 ? 2.970 3.250 -3.739 1.00 91.38 70 ASN A N 1
ATOM 574 C CA . ASN A 1 70 ? 2.028 2.712 -2.747 1.00 91.38 70 ASN A CA 1
ATOM 575 C C . ASN A 1 70 ? 2.066 1.178 -2.719 1.00 91.38 70 ASN A C 1
ATOM 577 O O . ASN A 1 70 ? 2.006 0.567 -1.651 1.00 91.38 70 ASN A O 1
ATOM 581 N N . TYR A 1 71 ? 2.165 0.557 -3.897 1.00 94.50 71 TYR A N 1
ATOM 582 C CA . TYR A 1 71 ? 2.171 -0.893 -4.018 1.00 94.50 71 TYR A CA 1
ATOM 583 C C . TYR A 1 71 ? 3.426 -1.518 -3.410 1.00 94.50 71 TYR A C 1
ATOM 585 O O . TYR A 1 71 ? 3.311 -2.348 -2.514 1.00 94.50 71 TYR A O 1
ATOM 593 N N . ILE A 1 72 ? 4.616 -1.084 -3.823 1.00 92.88 72 ILE A N 1
ATOM 594 C CA . ILE A 1 72 ? 5.892 -1.640 -3.353 1.00 92.88 72 ILE A CA 1
ATOM 595 C C . ILE A 1 72 ? 6.091 -1.370 -1.856 1.00 92.88 72 ILE A C 1
ATOM 597 O O . ILE A 1 72 ? 6.516 -2.257 -1.118 1.00 92.88 72 ILE A O 1
ATOM 601 N N . GLY A 1 73 ? 5.741 -0.168 -1.388 1.00 87.88 73 GLY A N 1
ATOM 602 C CA . GLY A 1 73 ? 5.978 0.233 -0.002 1.00 87.88 73 GLY A CA 1
ATOM 603 C C . GLY A 1 73 ? 5.010 -0.363 1.025 1.00 87.88 73 GLY A C 1
ATOM 604 O O . GLY A 1 73 ? 5.355 -0.434 2.201 1.00 87.88 73 GLY A O 1
ATOM 605 N N . CYS A 1 74 ? 3.798 -0.760 0.621 1.00 89.38 74 CYS A N 1
ATOM 606 C CA . CYS A 1 74 ? 2.730 -1.113 1.563 1.00 89.38 74 CYS A CA 1
ATOM 607 C C . CYS A 1 74 ? 1.883 -2.312 1.110 1.00 89.38 74 CYS A C 1
ATOM 609 O O . CYS A 1 74 ? 1.793 -3.297 1.847 1.00 89.38 74 CYS A O 1
ATOM 611 N N . LEU A 1 75 ? 1.294 -2.274 -0.093 1.00 94.38 75 LEU A N 1
ATOM 612 C CA . LEU A 1 75 ? 0.341 -3.313 -0.513 1.00 94.38 75 LEU A CA 1
ATOM 613 C C . LEU A 1 75 ? 1.009 -4.652 -0.843 1.00 94.38 75 LEU A C 1
ATOM 615 O O . LEU A 1 75 ? 0.525 -5.687 -0.399 1.00 94.38 75 LEU A O 1
ATOM 619 N N . SER A 1 76 ? 2.123 -4.663 -1.578 1.00 93.75 76 SER A N 1
ATOM 620 C CA . SER A 1 76 ? 2.844 -5.903 -1.889 1.00 93.75 76 SER A CA 1
ATOM 621 C C . SER A 1 76 ? 3.325 -6.612 -0.618 1.00 93.75 76 SER A C 1
ATOM 623 O O . SER A 1 76 ? 3.033 -7.803 -0.491 1.00 93.75 76 SER A O 1
ATOM 625 N N . PRO A 1 77 ? 3.970 -5.928 0.357 1.00 91.75 77 PRO A N 1
ATOM 626 C CA . PRO A 1 77 ? 4.366 -6.564 1.607 1.00 91.75 77 PRO A CA 1
ATOM 627 C C . PRO A 1 77 ? 3.203 -7.177 2.381 1.00 91.75 77 PRO A C 1
ATOM 629 O O . PRO A 1 77 ? 3.365 -8.284 2.876 1.00 91.75 77 PRO A O 1
ATOM 632 N N . ILE A 1 78 ? 2.046 -6.505 2.493 1.00 93.44 78 ILE A N 1
ATOM 633 C CA . ILE A 1 78 ? 0.919 -7.066 3.257 1.00 93.44 78 ILE A CA 1
ATOM 634 C C . ILE A 1 78 ? 0.214 -8.193 2.511 1.00 93.44 78 ILE A C 1
ATOM 636 O O . ILE A 1 78 ? -0.170 -9.176 3.138 1.00 93.44 78 ILE A O 1
ATOM 640 N N . ILE A 1 79 ? 0.050 -8.073 1.191 1.00 93.88 79 ILE A N 1
ATOM 641 C CA . ILE A 1 79 ? -0.619 -9.089 0.378 1.00 93.88 79 ILE A CA 1
ATOM 642 C C . ILE A 1 79 ? 0.236 -10.350 0.385 1.00 93.88 79 ILE A C 1
ATOM 644 O O . ILE A 1 79 ? -0.207 -11.371 0.898 1.00 93.88 79 ILE A O 1
ATOM 648 N N . ASN A 1 80 ? 1.497 -10.245 -0.036 1.00 88.88 80 ASN A N 1
ATOM 649 C CA . ASN A 1 80 ? 2.398 -11.382 -0.222 1.00 88.88 80 ASN A CA 1
ATOM 650 C C . ASN A 1 80 ? 3.019 -11.932 1.076 1.00 88.88 80 ASN A C 1
ATOM 652 O O . ASN A 1 80 ? 3.965 -12.719 1.001 1.00 88.88 80 ASN A O 1
ATOM 656 N N . LEU A 1 81 ? 2.526 -11.517 2.249 1.00 87.06 81 LEU A N 1
ATOM 657 C CA . LEU A 1 81 ? 3.019 -11.992 3.538 1.00 87.06 81 LEU A CA 1
ATOM 658 C C . LEU A 1 81 ? 2.556 -13.423 3.815 1.00 87.06 81 LEU A C 1
ATOM 660 O O . LEU A 1 81 ? 1.352 -13.693 3.894 1.00 87.06 81 LEU A O 1
ATOM 664 N N . GLU A 1 82 ? 3.530 -14.291 4.055 1.00 77.31 82 GLU A N 1
ATOM 665 C CA . GLU A 1 82 ? 3.393 -15.721 4.343 1.00 77.31 82 GLU A CA 1
ATOM 666 C C . GLU A 1 82 ? 4.146 -16.034 5.638 1.00 77.31 82 GLU A C 1
ATOM 668 O O . GLU A 1 82 ? 5.085 -15.313 5.991 1.00 77.31 82 GLU A O 1
ATOM 673 N N . ALA A 1 83 ? 3.745 -17.084 6.359 1.00 68.06 83 ALA A N 1
ATOM 674 C CA . ALA A 1 83 ? 4.562 -17.542 7.486 1.00 68.06 83 ALA A CA 1
ATOM 675 C C . ALA A 1 83 ? 5.6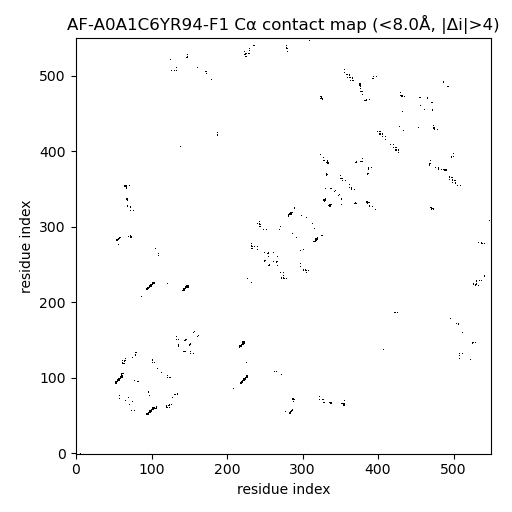84 -18.431 6.960 1.00 68.06 83 ALA A C 1
ATOM 677 O O . ALA A 1 83 ? 5.488 -19.195 6.015 1.00 68.06 83 ALA A O 1
ATOM 678 N N . GLN A 1 84 ? 6.844 -18.355 7.602 1.00 55.12 84 GLN A N 1
ATOM 679 C CA . GLN A 1 84 ? 7.890 -19.342 7.388 1.00 55.12 84 GLN A CA 1
ATOM 680 C C . GLN A 1 84 ? 7.403 -20.681 7.949 1.00 55.12 84 GLN A C 1
ATOM 682 O O . GLN A 1 84 ? 6.960 -20.742 9.097 1.00 55.12 84 GLN A O 1
ATOM 687 N N . LYS A 1 85 ? 7.452 -21.738 7.134 1.00 49.06 85 LYS A N 1
ATOM 688 C CA . LYS A 1 85 ? 7.304 -23.106 7.632 1.00 49.06 85 LYS A CA 1
ATOM 689 C C . LYS A 1 85 ? 8.612 -23.459 8.335 1.00 49.06 85 LYS A C 1
ATOM 691 O O . LYS A 1 85 ? 9.640 -23.545 7.673 1.00 49.06 85 LYS A O 1
ATOM 696 N N . VAL A 1 86 ? 8.577 -23.581 9.658 1.00 41.25 86 VAL A N 1
ATOM 697 C CA . VAL A 1 86 ? 9.663 -24.218 10.411 1.00 41.25 86 VAL A CA 1
ATOM 698 C C . VAL A 1 86 ? 9.480 -25.720 10.214 1.00 41.25 86 VAL A C 1
ATOM 700 O O . VAL A 1 86 ? 8.373 -26.214 10.421 1.00 41.25 86 VAL A O 1
ATOM 703 N N . GLU A 1 87 ? 10.529 -26.426 9.785 1.00 42.62 87 GLU A N 1
ATOM 704 C CA . GLU A 1 87 ? 10.484 -27.858 9.427 1.00 42.62 87 GLU A CA 1
ATOM 705 C C . GLU A 1 87 ? 9.980 -28.773 10.566 1.00 42.62 87 GLU A C 1
ATOM 707 O O . GLU A 1 87 ? 9.565 -29.897 10.303 1.00 42.62 87 GLU A O 1
ATOM 712 N N . ASN A 1 88 ? 9.915 -28.276 11.808 1.00 37.66 88 ASN A N 1
ATOM 713 C CA . ASN A 1 88 ? 9.637 -29.088 12.996 1.00 37.66 88 ASN A CA 1
ATOM 714 C C . ASN A 1 88 ? 8.198 -29.004 13.547 1.00 37.66 88 ASN A C 1
ATOM 716 O O . ASN A 1 88 ? 7.851 -29.821 14.392 1.00 37.66 88 ASN A O 1
ATOM 720 N N . ASP A 1 89 ? 7.341 -28.091 13.069 1.00 40.91 89 ASP A N 1
ATOM 721 C CA . ASP A 1 89 ? 5.949 -27.964 13.548 1.00 40.91 89 ASP A CA 1
ATOM 722 C C . ASP A 1 89 ? 4.953 -28.239 12.413 1.00 40.91 89 ASP A C 1
ATOM 724 O O . ASP A 1 89 ? 4.369 -27.339 11.805 1.00 40.91 89 ASP A O 1
ATOM 728 N N . ILE A 1 90 ? 4.753 -29.523 12.116 1.00 42.72 90 ILE A N 1
ATOM 729 C CA . ILE A 1 90 ? 3.912 -29.997 11.004 1.00 42.72 90 ILE A CA 1
ATOM 730 C C . ILE A 1 90 ? 2.411 -29.698 11.227 1.00 42.72 90 ILE A C 1
ATOM 732 O O . ILE A 1 90 ? 1.636 -29.707 10.269 1.00 42.72 90 ILE A O 1
ATOM 736 N N . ASN A 1 91 ? 1.979 -29.338 12.445 1.00 43.56 91 ASN A N 1
ATOM 737 C CA . ASN A 1 91 ? 0.555 -29.402 12.796 1.00 43.56 91 ASN A CA 1
ATOM 738 C C . ASN A 1 91 ? -0.192 -28.098 13.113 1.00 43.56 91 ASN A C 1
ATOM 740 O O . ASN A 1 91 ? -1.408 -28.179 13.211 1.00 43.56 91 ASN A O 1
ATOM 744 N N . ASP A 1 92 ? 0.415 -26.905 13.173 1.00 52.22 92 ASP A N 1
ATOM 745 C CA . ASP A 1 92 ? -0.377 -25.681 13.431 1.00 52.22 92 ASP A CA 1
ATOM 746 C C . ASP A 1 92 ? 0.211 -24.401 12.809 1.00 52.22 92 ASP A C 1
ATOM 748 O O . ASP A 1 92 ? 0.677 -23.477 13.485 1.00 52.22 92 ASP A O 1
ATOM 752 N N . ALA A 1 93 ? 0.131 -24.282 11.479 1.00 60.31 93 ALA A N 1
ATOM 753 C CA . ALA A 1 93 ? 0.367 -23.000 10.816 1.00 60.31 93 ALA A CA 1
ATOM 754 C C . ALA A 1 93 ? -0.715 -21.990 11.244 1.00 60.31 93 ALA A C 1
ATOM 756 O O . ALA A 1 93 ? -1.826 -21.963 10.703 1.00 60.31 93 ALA A O 1
ATOM 757 N N . LYS A 1 94 ? -0.390 -21.145 12.234 1.00 70.56 94 LYS A N 1
ATOM 758 C CA . LYS A 1 94 ? -1.308 -20.124 12.760 1.00 70.56 94 LYS A CA 1
ATOM 759 C C . LYS A 1 94 ? -1.868 -19.265 11.619 1.00 70.56 94 LYS A C 1
ATOM 761 O O . LYS A 1 94 ? -1.108 -18.833 10.745 1.00 70.56 94 LYS A O 1
ATOM 766 N N . PRO A 1 95 ? -3.178 -18.961 11.634 1.00 83.81 95 PRO A N 1
ATOM 767 C CA . PRO A 1 95 ? -3.773 -18.107 10.619 1.00 83.81 95 PRO A CA 1
ATOM 768 C C . PRO A 1 95 ? -3.134 -16.719 10.660 1.00 83.81 95 PRO A C 1
ATOM 770 O O . PRO A 1 95 ? -2.831 -16.189 11.732 1.00 83.81 95 PRO A O 1
ATOM 773 N N . ILE A 1 96 ? -2.953 -16.116 9.488 1.00 89.31 96 ILE A N 1
ATOM 774 C CA . ILE A 1 96 ? -2.401 -14.768 9.369 1.00 89.31 96 ILE A CA 1
ATOM 775 C C . ILE A 1 96 ? -3.546 -13.786 9.185 1.00 89.31 96 ILE A C 1
ATOM 777 O O . ILE A 1 96 ? -4.264 -13.848 8.187 1.00 89.31 96 ILE A O 1
ATOM 781 N N . ASN A 1 97 ? -3.664 -12.838 10.109 1.00 93.06 97 ASN A N 1
ATOM 782 C CA . ASN A 1 97 ? -4.654 -11.774 10.038 1.00 93.06 97 ASN A CA 1
ATOM 783 C C . ASN A 1 97 ? -4.020 -10.503 9.473 1.00 93.06 97 ASN A C 1
ATOM 785 O O . ASN A 1 97 ? -2.995 -10.035 9.964 1.00 93.06 97 ASN A O 1
ATOM 789 N N . LYS A 1 98 ? -4.633 -9.933 8.440 1.00 95.62 98 LYS A N 1
ATOM 790 C CA . LYS A 1 98 ? -4.147 -8.766 7.704 1.00 95.62 98 LYS A CA 1
ATOM 791 C C . LYS A 1 98 ? -5.247 -7.717 7.669 1.00 95.62 98 LYS A C 1
ATOM 793 O O . LYS A 1 98 ? -6.237 -7.882 6.968 1.00 95.62 98 LYS A O 1
ATOM 798 N N . ILE A 1 99 ? -5.097 -6.645 8.431 1.00 97.19 99 ILE A N 1
ATOM 799 C CA . ILE A 1 99 ? -6.048 -5.535 8.451 1.00 97.19 99 ILE A CA 1
ATOM 800 C C . ILE A 1 99 ? -5.569 -4.476 7.457 1.00 97.19 99 ILE A C 1
ATOM 802 O O . ILE A 1 99 ? -4.456 -3.960 7.580 1.00 97.19 99 ILE A O 1
ATOM 806 N N . ILE A 1 100 ? -6.415 -4.155 6.479 1.00 97.94 100 ILE A N 1
ATOM 807 C CA . ILE A 1 100 ? -6.189 -3.099 5.493 1.00 97.94 100 ILE A CA 1
ATOM 808 C C . ILE A 1 100 ? -7.228 -2.005 5.733 1.00 97.94 100 ILE A C 1
ATOM 810 O O . ILE A 1 100 ? -8.408 -2.151 5.409 1.00 97.94 100 ILE A O 1
ATOM 814 N N . LEU A 1 101 ? -6.776 -0.902 6.325 1.00 97.88 101 LEU A N 1
ATOM 815 C CA . LEU A 1 101 ? -7.607 0.255 6.625 1.00 97.88 101 LEU A CA 1
ATOM 816 C C . LEU A 1 101 ? -7.638 1.216 5.430 1.00 97.88 101 LEU A C 1
ATOM 818 O O . LEU A 1 101 ? -6.613 1.789 5.059 1.00 97.88 101 LEU A O 1
ATOM 822 N N . ILE A 1 102 ? -8.819 1.442 4.857 1.00 97.69 102 ILE A N 1
ATOM 823 C CA . ILE A 1 102 ? -9.060 2.542 3.922 1.00 97.69 102 ILE A CA 1
ATOM 824 C C . ILE A 1 102 ? -9.248 3.816 4.748 1.00 97.69 102 ILE A C 1
ATOM 826 O O . ILE A 1 102 ? -10.304 4.047 5.338 1.00 97.69 102 ILE A O 1
ATOM 830 N N . ALA A 1 103 ? -8.186 4.610 4.818 1.00 96.12 103 ALA A N 1
ATOM 831 C CA . ALA A 1 103 ? -8.018 5.757 5.701 1.00 96.12 103 ALA A CA 1
ATOM 832 C C . ALA A 1 103 ? -8.697 7.021 5.134 1.00 96.12 103 ALA A C 1
ATOM 834 O O . ALA A 1 103 ? -8.044 8.001 4.758 1.00 96.12 103 ALA A O 1
ATOM 835 N N . ASP A 1 104 ? -10.021 6.981 4.990 1.00 95.44 104 ASP A N 1
ATOM 836 C CA . ASP A 1 104 ? -10.806 8.064 4.396 1.00 95.44 104 ASP A CA 1
ATOM 837 C C . ASP A 1 104 ? -10.858 9.328 5.270 1.00 95.44 104 ASP A C 1
ATOM 839 O O . ASP A 1 104 ? -10.785 10.426 4.721 1.00 95.44 104 ASP A O 1
ATOM 843 N N . LEU A 1 105 ? -10.832 9.221 6.604 1.00 94.88 105 LEU A N 1
ATOM 844 C CA . LEU A 1 105 ? -10.714 10.399 7.481 1.00 94.88 105 LEU A CA 1
ATOM 845 C C . LEU A 1 105 ? -9.349 11.085 7.334 1.00 94.88 105 LEU A C 1
ATOM 847 O O . LEU A 1 105 ? -9.277 12.311 7.265 1.00 94.88 105 LEU A O 1
ATOM 851 N N . HIS A 1 106 ? -8.266 10.317 7.168 1.00 92.38 106 HIS A N 1
ATOM 852 C CA . HIS A 1 106 ? -6.941 10.873 6.834 1.00 92.38 106 HIS A CA 1
ATOM 853 C C . HIS A 1 106 ? -6.905 11.553 5.459 1.00 92.38 106 HIS A C 1
ATOM 855 O O . HIS A 1 106 ? -5.975 12.311 5.155 1.00 92.38 106 HIS A O 1
ATOM 861 N N . SER A 1 107 ? -7.903 11.322 4.602 1.00 90.12 107 SER A N 1
ATOM 862 C CA . SER A 1 107 ? -8.029 12.064 3.346 1.00 90.12 107 SER A CA 1
ATOM 863 C C . SER A 1 107 ? -8.481 13.501 3.553 1.00 90.12 107 SER A C 1
ATOM 865 O O . SER A 1 107 ? -8.024 14.375 2.820 1.00 90.12 107 SER A O 1
ATOM 867 N N . LEU A 1 108 ? -9.239 13.760 4.619 1.00 88.56 108 LEU A N 1
ATOM 868 C CA . LEU A 1 108 ? -9.792 15.071 4.962 1.00 88.56 108 LEU A CA 1
ATOM 869 C C . LEU A 1 108 ? -8.752 16.064 5.502 1.00 88.56 108 LEU A C 1
ATOM 871 O O . LEU A 1 108 ? -9.076 17.224 5.733 1.00 88.56 108 LEU A O 1
ATOM 875 N N . THR A 1 109 ? -7.486 15.657 5.654 1.00 83.56 109 THR A N 1
ATOM 876 C CA . THR A 1 109 ? -6.388 16.604 5.920 1.00 83.56 109 THR A CA 1
ATOM 877 C C . THR A 1 109 ? -6.194 17.602 4.775 1.00 83.56 109 THR A C 1
ATOM 879 O O . THR A 1 109 ? -5.712 18.709 5.015 1.00 83.56 109 THR A O 1
ATOM 882 N N . ASN A 1 110 ? -6.624 17.240 3.557 1.00 78.94 110 ASN A N 1
ATOM 883 C CA . ASN A 1 110 ? -6.671 18.104 2.381 1.00 78.94 110 ASN A CA 1
ATOM 884 C C . ASN A 1 110 ? -8.077 18.056 1.748 1.00 78.94 110 ASN A C 1
ATOM 886 O O . ASN A 1 110 ? -8.466 17.059 1.143 1.00 78.94 110 ASN A O 1
ATOM 890 N N . ILE A 1 111 ? -8.824 19.154 1.883 1.00 78.81 111 ILE A N 1
ATOM 891 C CA . ILE A 1 111 ? -10.249 19.282 1.514 1.00 78.81 111 ILE A CA 1
ATOM 892 C C . ILE A 1 111 ? -10.476 19.245 -0.009 1.00 78.81 111 ILE A C 1
ATOM 894 O O . ILE A 1 111 ? -11.573 18.937 -0.465 1.00 78.81 111 ILE A O 1
ATOM 898 N N . ASN A 1 112 ? -9.436 19.462 -0.819 1.00 75.19 112 ASN A N 1
ATOM 899 C CA . ASN A 1 112 ? -9.568 19.546 -2.279 1.00 75.19 112 ASN A CA 1
ATOM 900 C C . ASN A 1 112 ? -10.113 18.264 -2.940 1.00 75.19 112 ASN A C 1
ATOM 902 O O . ASN A 1 112 ? -10.653 18.331 -4.037 1.00 75.19 112 ASN A O 1
ATOM 906 N N . ASN A 1 113 ? -10.000 17.105 -2.282 1.00 68.94 113 ASN A N 1
ATOM 907 C CA . ASN A 1 113 ? -10.347 15.810 -2.875 1.00 68.94 113 ASN A CA 1
ATOM 908 C C . ASN A 1 113 ? -11.720 15.266 -2.437 1.00 68.94 113 ASN A C 1
ATOM 910 O O . ASN A 1 113 ? -12.033 14.114 -2.744 1.00 68.94 113 ASN A O 1
ATOM 914 N N . ILE A 1 114 ? -12.539 16.050 -1.723 1.00 83.31 114 ILE A N 1
ATOM 915 C CA . ILE A 1 114 ? -13.795 15.567 -1.115 1.00 83.31 114 ILE A CA 1
ATOM 916 C C . ILE A 1 114 ? -14.788 15.037 -2.155 1.00 83.31 114 ILE A C 1
ATOM 918 O O . ILE A 1 114 ? -15.357 13.967 -1.942 1.00 83.31 114 ILE A O 1
ATOM 922 N N . SER A 1 115 ? -14.956 15.724 -3.289 1.00 86.69 115 SER A N 1
ATOM 923 C CA . SER A 1 115 ? -15.882 15.304 -4.356 1.00 86.69 115 SER A CA 1
ATOM 924 C C . SER A 1 115 ? -15.553 13.906 -4.895 1.00 86.69 115 SER A C 1
ATOM 926 O O . SER A 1 115 ? -16.443 13.092 -5.121 1.00 86.69 115 SER A O 1
ATOM 928 N N . SER A 1 116 ? -14.260 13.598 -5.018 1.00 89.56 116 SER A N 1
ATOM 929 C CA . SER A 1 116 ? -13.755 12.302 -5.488 1.00 89.56 116 SER A CA 1
ATOM 930 C C . SER A 1 116 ? -13.616 11.241 -4.389 1.00 89.56 116 SER A C 1
ATOM 932 O O . SER A 1 116 ? -13.361 10.080 -4.695 1.00 89.56 116 SER A O 1
ATOM 934 N N . LEU A 1 117 ? -13.768 11.592 -3.104 1.00 91.25 117 LEU A N 1
ATOM 935 C CA . LEU A 1 117 ? -13.392 10.716 -1.986 1.00 91.25 117 LEU A CA 1
ATOM 936 C C . LEU A 1 117 ? -14.162 9.395 -1.990 1.00 91.25 117 LEU A C 1
ATOM 938 O O . LEU A 1 117 ? -13.562 8.336 -1.807 1.00 91.25 117 LEU A O 1
ATOM 942 N N . LYS A 1 118 ? -15.478 9.448 -2.233 1.00 92.00 118 LYS A N 1
ATOM 943 C CA . LYS A 1 118 ? -16.312 8.243 -2.326 1.00 92.00 118 LYS A CA 1
ATOM 944 C C . LYS A 1 118 ? -15.775 7.319 -3.417 1.00 92.00 118 LYS A C 1
ATOM 946 O O . LYS A 1 118 ? -15.515 6.154 -3.141 1.00 92.00 118 LYS A O 1
ATOM 951 N N . GLN A 1 119 ? -15.551 7.851 -4.615 1.00 92.44 119 GLN A N 1
ATOM 952 C CA . GLN A 1 119 ? -15.028 7.081 -5.739 1.00 92.44 119 GLN A CA 1
ATOM 953 C C . GLN A 1 119 ? -13.641 6.500 -5.428 1.00 92.44 119 GLN A C 1
ATOM 955 O O . GLN A 1 119 ? -13.430 5.300 -5.575 1.00 92.44 119 GLN A O 1
ATOM 960 N N . ASN A 1 120 ? -12.740 7.302 -4.857 1.00 93.50 120 ASN A N 1
ATOM 961 C CA . ASN A 1 120 ? -11.395 6.870 -4.477 1.00 93.50 120 ASN A CA 1
ATOM 962 C C . ASN A 1 120 ? -11.399 5.743 -3.435 1.00 93.50 120 ASN A C 1
ATOM 964 O O . ASN A 1 120 ? -10.525 4.876 -3.471 1.00 93.50 120 ASN A O 1
ATOM 968 N N . VAL A 1 121 ? -12.354 5.744 -2.496 1.00 94.88 121 VAL A N 1
ATOM 969 C CA . VAL A 1 121 ? -12.544 4.639 -1.543 1.00 94.88 121 VAL A CA 1
ATOM 970 C C . VAL A 1 121 ? -12.899 3.363 -2.299 1.00 94.88 121 VAL A C 1
ATOM 972 O O . VAL A 1 121 ? -12.238 2.344 -2.102 1.00 94.88 121 VAL A O 1
ATOM 975 N N . PHE A 1 122 ? -13.889 3.424 -3.193 1.00 94.44 122 PHE A N 1
ATOM 976 C CA . PHE A 1 122 ? -14.297 2.269 -3.995 1.00 94.44 122 PHE A CA 1
ATOM 977 C C . PHE A 1 122 ? -13.158 1.756 -4.879 1.00 94.44 122 PHE A C 1
ATOM 979 O O . PHE A 1 122 ? -12.870 0.561 -4.861 1.00 94.44 122 PHE A O 1
ATOM 986 N N . ASP A 1 123 ? -12.449 2.636 -5.582 1.00 94.38 123 ASP A N 1
ATOM 987 C CA . ASP A 1 123 ? -11.329 2.256 -6.449 1.00 94.38 123 ASP A CA 1
ATOM 988 C C . ASP A 1 123 ? -10.157 1.659 -5.661 1.00 94.38 123 ASP A C 1
ATOM 990 O O . ASP A 1 123 ? -9.546 0.679 -6.100 1.00 94.38 123 ASP A O 1
ATOM 994 N N . SER A 1 124 ? -9.887 2.167 -4.454 1.00 95.94 124 SER A N 1
ATOM 995 C CA . SER A 1 124 ? -8.878 1.584 -3.562 1.00 95.94 124 SER A CA 1
ATOM 996 C C . SER A 1 124 ? -9.258 0.161 -3.150 1.00 95.94 124 SER A C 1
ATOM 998 O O . SER A 1 124 ? -8.431 -0.747 -3.235 1.00 95.94 124 SER A O 1
ATOM 1000 N N . VAL A 1 125 ? -10.517 -0.059 -2.753 1.00 96.88 125 VAL A N 1
ATOM 1001 C CA . VAL A 1 125 ? -11.009 -1.386 -2.353 1.00 96.88 125 VAL A CA 1
ATOM 1002 C C . VAL A 1 125 ? -10.989 -2.357 -3.532 1.00 96.88 125 VAL A C 1
ATOM 1004 O O . VAL A 1 125 ? -10.477 -3.465 -3.378 1.00 96.88 125 VAL A O 1
ATOM 1007 N N . LYS A 1 126 ? -11.451 -1.939 -4.720 1.00 95.94 126 LYS A N 1
ATOM 1008 C CA . LYS A 1 126 ? -11.369 -2.751 -5.946 1.00 95.94 126 LYS A CA 1
ATOM 1009 C C . LYS A 1 126 ? -9.937 -3.166 -6.245 1.00 95.94 126 LYS A C 1
ATOM 1011 O O . LYS A 1 126 ? -9.682 -4.340 -6.502 1.00 95.94 126 LYS A O 1
ATOM 1016 N N . THR A 1 127 ? -8.998 -2.224 -6.166 1.00 96.94 127 THR A N 1
ATOM 1017 C CA . THR A 1 127 ? -7.578 -2.501 -6.412 1.00 96.94 127 THR A CA 1
ATOM 1018 C C . THR A 1 127 ? -7.044 -3.538 -5.428 1.00 96.94 127 THR A C 1
ATOM 1020 O O . THR A 1 127 ? -6.421 -4.512 -5.840 1.00 96.94 127 THR A O 1
ATOM 1023 N N . ILE A 1 128 ? -7.332 -3.380 -4.133 1.00 97.56 128 ILE A N 1
ATOM 1024 C CA . ILE A 1 128 ? -6.894 -4.322 -3.095 1.00 97.56 128 ILE A CA 1
ATOM 1025 C C . ILE A 1 128 ? -7.484 -5.718 -3.325 1.00 97.56 128 ILE A C 1
ATOM 1027 O O . ILE A 1 128 ? -6.732 -6.688 -3.326 1.00 97.56 128 ILE A O 1
ATOM 1031 N N . ILE A 1 129 ? -8.797 -5.830 -3.560 1.00 97.12 129 ILE A N 1
ATOM 1032 C CA . ILE A 1 129 ? -9.453 -7.122 -3.825 1.00 97.12 129 ILE A CA 1
ATOM 1033 C C . ILE A 1 129 ? -8.842 -7.783 -5.064 1.00 97.12 129 ILE A C 1
ATOM 1035 O O . ILE A 1 129 ? -8.509 -8.962 -5.022 1.00 97.12 129 ILE A O 1
ATOM 1039 N N . SER A 1 130 ? -8.614 -7.020 -6.133 1.00 96.25 130 SER A N 1
ATOM 1040 C CA . SER A 1 130 ? -8.020 -7.528 -7.375 1.00 96.25 130 SER A CA 1
ATOM 1041 C C . SER A 1 130 ? -6.615 -8.098 -7.170 1.00 96.25 130 SER A C 1
ATOM 1043 O O . SER A 1 130 ? -6.286 -9.163 -7.691 1.00 96.25 130 SER A O 1
ATOM 1045 N N . LEU A 1 131 ? -5.790 -7.422 -6.365 1.00 97.00 131 LEU A N 1
ATOM 1046 C CA . LEU A 1 131 ? -4.457 -7.906 -6.011 1.00 97.00 131 LEU A CA 1
ATOM 1047 C C . LEU A 1 131 ? -4.517 -9.161 -5.119 1.00 97.00 131 LEU A C 1
ATOM 1049 O O . LEU A 1 131 ? -3.690 -10.059 -5.276 1.00 97.00 131 LEU A O 1
ATOM 1053 N N . ILE A 1 132 ? -5.494 -9.250 -4.208 1.00 96.94 132 ILE A N 1
ATOM 1054 C CA . ILE A 1 132 ? -5.712 -10.441 -3.371 1.00 96.94 132 ILE A CA 1
ATOM 1055 C C . ILE A 1 132 ? -6.166 -11.633 -4.228 1.00 96.94 132 ILE A C 1
ATOM 1057 O O . ILE A 1 132 ? -5.649 -12.734 -4.044 1.00 96.94 132 ILE A O 1
ATOM 1061 N N . ILE A 1 133 ? -7.073 -11.424 -5.190 1.00 94.88 133 ILE A N 1
ATOM 1062 C CA . ILE A 1 133 ? -7.501 -12.462 -6.142 1.00 94.88 133 ILE A CA 1
ATOM 1063 C C . ILE A 1 133 ? -6.303 -12.953 -6.962 1.00 94.88 133 ILE A C 1
ATOM 1065 O O . ILE A 1 133 ? -6.091 -14.157 -7.065 1.00 94.88 133 ILE A O 1
ATOM 1069 N N . ASN A 1 134 ? -5.461 -12.049 -7.473 1.00 92.38 134 ASN A N 1
ATOM 1070 C CA . ASN A 1 134 ? -4.234 -12.426 -8.182 1.00 92.38 134 ASN A CA 1
ATOM 1071 C C . ASN A 1 134 ? -3.300 -13.289 -7.316 1.00 92.38 134 ASN A C 1
ATOM 1073 O O . ASN A 1 134 ? -2.763 -14.290 -7.784 1.00 92.38 134 ASN A O 1
ATOM 1077 N N . MET A 1 135 ? -3.136 -12.939 -6.036 1.00 91.75 135 MET A N 1
ATOM 1078 C CA . MET A 1 135 ? -2.356 -13.757 -5.107 1.00 91.75 135 MET A CA 1
ATOM 1079 C C . MET A 1 135 ? -2.973 -15.144 -4.897 1.00 91.75 135 MET A C 1
ATOM 1081 O O . MET A 1 135 ? -2.234 -16.127 -4.900 1.00 91.75 135 MET A O 1
ATOM 1085 N N . TYR A 1 136 ? -4.295 -15.225 -4.715 1.00 91.50 136 TYR A N 1
ATOM 1086 C CA . TYR A 1 136 ? -5.002 -16.497 -4.566 1.00 91.50 136 TYR A CA 1
ATOM 1087 C C . TYR A 1 136 ? -4.757 -17.399 -5.769 1.00 91.50 136 TYR A C 1
ATOM 1089 O O . TYR A 1 136 ? -4.303 -18.521 -5.596 1.00 91.50 136 TYR A O 1
ATOM 1097 N N . VAL A 1 137 ? -4.983 -16.895 -6.983 1.00 88.19 137 VAL A N 1
ATOM 1098 C CA . VAL A 1 137 ? -4.855 -17.698 -8.204 1.00 88.19 137 VAL A CA 1
ATOM 1099 C C . VAL A 1 137 ? -3.434 -18.243 -8.361 1.00 88.19 137 VAL A C 1
ATOM 1101 O O . VAL A 1 137 ? -3.267 -19.435 -8.604 1.00 88.19 137 VAL A O 1
ATOM 1104 N N . LYS A 1 138 ? -2.408 -17.415 -8.120 1.00 84.38 138 LYS A N 1
ATOM 1105 C CA . LYS A 1 138 ? -0.994 -17.829 -8.188 1.00 84.38 138 LYS A CA 1
ATOM 1106 C C . LYS A 1 138 ? -0.597 -18.878 -7.144 1.00 84.38 138 LYS A C 1
ATOM 1108 O O . LYS A 1 138 ? 0.442 -19.509 -7.288 1.00 84.38 138 LYS A O 1
ATOM 1113 N N . LYS A 1 139 ? -1.364 -19.025 -6.059 1.00 83.94 139 LYS A N 1
ATOM 1114 C CA . LYS A 1 139 ? -0.988 -19.843 -4.891 1.00 83.94 139 LYS A CA 1
ATOM 1115 C C . LYS A 1 139 ? -2.117 -20.738 -4.387 1.00 83.94 139 LYS A C 1
ATOM 1117 O O . LYS A 1 139 ? -2.045 -21.207 -3.253 1.00 83.94 139 LYS A O 1
ATOM 1122 N N . LYS A 1 140 ? -3.133 -21.009 -5.217 1.00 84.75 140 LYS A N 1
ATOM 1123 C CA . LYS A 1 140 ? -4.388 -21.688 -4.832 1.00 84.75 140 LYS A CA 1
ATOM 1124 C C . LYS A 1 140 ? -4.164 -23.033 -4.132 1.00 84.75 140 LYS A C 1
ATOM 1126 O O . LYS A 1 140 ? -4.978 -23.446 -3.311 1.00 84.75 140 LYS A O 1
ATOM 1131 N N . ASN A 1 141 ? -3.033 -23.683 -4.406 1.00 80.88 141 ASN A N 1
ATOM 1132 C CA . ASN A 1 141 ? -2.649 -24.972 -3.833 1.00 80.88 141 ASN A CA 1
ATOM 1133 C C . ASN A 1 141 ? -2.048 -24.874 -2.419 1.00 80.88 141 ASN A C 1
ATOM 1135 O O . ASN A 1 141 ? -2.112 -25.841 -1.671 1.00 80.88 141 ASN A O 1
ATOM 1139 N N . TYR A 1 142 ? -1.499 -23.720 -2.030 1.00 80.06 142 TYR A N 1
ATOM 1140 C CA . TYR A 1 142 ? -0.730 -23.556 -0.788 1.00 80.06 142 TYR A CA 1
ATOM 1141 C C . TYR A 1 142 ? -1.462 -22.741 0.284 1.00 80.06 142 TYR A C 1
ATOM 1143 O O . TYR A 1 142 ? -1.151 -22.865 1.472 1.00 80.06 142 TYR A O 1
ATOM 1151 N N . ILE A 1 143 ? -2.410 -21.892 -0.122 1.00 86.31 143 ILE A N 1
ATOM 1152 C CA . ILE A 1 143 ? -3.082 -20.944 0.770 1.00 86.31 143 ILE A CA 1
ATOM 1153 C C . ILE A 1 143 ? -4.598 -20.971 0.598 1.00 86.31 143 ILE A C 1
ATOM 1155 O O . ILE A 1 143 ? -5.109 -21.130 -0.508 1.00 86.31 143 ILE A O 1
ATOM 1159 N N . ASP A 1 144 ? -5.297 -20.719 1.698 1.00 90.12 144 ASP A N 1
ATOM 1160 C CA . ASP A 1 144 ? -6.714 -20.375 1.711 1.00 90.12 144 ASP A CA 1
ATOM 1161 C C . ASP A 1 144 ? -6.860 -18.901 2.067 1.00 90.12 144 ASP A C 1
ATOM 1163 O O . ASP A 1 144 ? -6.244 -18.420 3.023 1.00 90.12 144 ASP A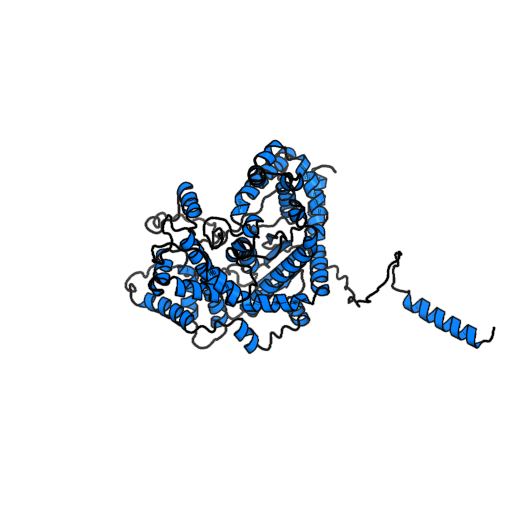 O 1
ATOM 1167 N N . ILE A 1 145 ? -7.699 -18.176 1.329 1.00 94.38 145 ILE A N 1
ATOM 1168 C CA . ILE A 1 145 ? -7.905 -16.745 1.548 1.00 94.38 145 ILE A CA 1
ATOM 1169 C C . ILE A 1 145 ? -9.356 -16.452 1.906 1.00 94.38 145 ILE A C 1
ATOM 1171 O O . ILE A 1 145 ? -10.294 -16.910 1.255 1.00 94.38 145 ILE A O 1
ATOM 1175 N N . TYR A 1 146 ? -9.514 -15.604 2.917 1.00 95.44 146 TYR A N 1
ATOM 1176 C CA . TYR A 1 146 ? -10.786 -15.063 3.361 1.00 95.44 146 TYR A CA 1
ATOM 1177 C C . TYR A 1 146 ? -10.713 -13.537 3.325 1.00 95.44 146 TYR A C 1
ATOM 1179 O O . TYR A 1 146 ? -9.783 -12.956 3.882 1.00 95.44 146 TYR A O 1
ATOM 1187 N N . ILE A 1 147 ? -11.683 -12.876 2.696 1.00 97.06 147 ILE A N 1
ATOM 1188 C CA . ILE A 1 147 ? -11.840 -11.416 2.741 1.00 97.06 147 ILE A CA 1
ATOM 1189 C C . ILE A 1 147 ? -13.052 -11.116 3.617 1.00 97.06 147 ILE A C 1
ATOM 1191 O O . ILE A 1 147 ? -14.164 -11.506 3.275 1.00 97.06 147 ILE A O 1
ATOM 1195 N N . ASN A 1 148 ? -12.843 -10.434 4.745 1.00 95.56 148 ASN A N 1
ATOM 1196 C CA . ASN A 1 148 ? -13.882 -10.151 5.738 1.00 95.56 148 ASN A CA 1
ATOM 1197 C C . ASN A 1 148 ? -14.674 -11.425 6.108 1.00 95.56 148 ASN A C 1
ATOM 1199 O O . ASN A 1 148 ? -15.897 -11.449 6.034 1.00 95.56 148 ASN A O 1
ATOM 1203 N N . ASP A 1 149 ? -13.949 -12.505 6.428 1.00 92.12 149 ASP A N 1
ATOM 1204 C CA . ASP A 1 149 ? -14.459 -13.855 6.740 1.00 92.12 149 ASP A CA 1
ATOM 1205 C C . ASP A 1 149 ? -15.223 -14.591 5.625 1.00 92.12 149 ASP A C 1
ATOM 1207 O O . ASP A 1 149 ? -15.673 -15.722 5.830 1.00 92.12 149 ASP A O 1
ATOM 1211 N N . ILE A 1 150 ? -15.325 -14.015 4.426 1.00 93.56 150 ILE A N 1
ATOM 1212 C CA . ILE A 1 150 ? -15.879 -14.689 3.249 1.00 93.56 150 ILE A CA 1
ATOM 1213 C C . ILE A 1 150 ? -14.745 -15.385 2.501 1.00 93.56 150 ILE A C 1
ATOM 1215 O O . ILE A 1 150 ? -13.754 -14.746 2.149 1.00 93.56 150 ILE A O 1
ATOM 1219 N N . ASN A 1 151 ? -14.893 -16.686 2.234 1.00 94.81 151 ASN A N 1
ATOM 1220 C CA . ASN A 1 151 ? -13.942 -17.424 1.399 1.00 94.81 151 ASN A CA 1
ATOM 1221 C C . ASN A 1 151 ? -13.874 -16.786 -0.000 1.00 94.81 151 ASN A C 1
ATOM 1223 O O . ASN A 1 151 ? -14.907 -16.536 -0.629 1.00 94.81 151 ASN A O 1
ATOM 1227 N N . ILE A 1 152 ? -12.657 -16.524 -0.478 1.00 94.88 152 ILE A N 1
ATOM 1228 C CA . ILE A 1 152 ? -12.416 -15.844 -1.749 1.00 94.88 152 ILE A CA 1
ATOM 1229 C C . ILE A 1 152 ? -13.028 -16.574 -2.952 1.00 94.88 152 ILE A C 1
ATOM 1231 O O . ILE A 1 152 ? -13.447 -15.918 -3.901 1.00 94.88 152 ILE A O 1
ATOM 1235 N N . GLU A 1 153 ? -13.164 -17.900 -2.903 1.00 91.19 153 GLU A N 1
ATOM 1236 C CA . GLU A 1 153 ? -13.789 -18.688 -3.973 1.00 91.19 153 GLU A CA 1
ATOM 1237 C C . GLU A 1 153 ? -15.239 -18.267 -4.227 1.00 91.19 153 GLU A C 1
ATOM 1239 O O . GLU A 1 153 ? -15.675 -18.197 -5.376 1.00 91.19 153 GLU A O 1
ATOM 1244 N N . HIS A 1 154 ? -15.981 -17.904 -3.176 1.00 91.19 154 HIS A N 1
ATOM 1245 C CA . HIS A 1 154 ? -17.339 -17.383 -3.326 1.00 91.19 154 HIS A CA 1
ATOM 1246 C C . HIS A 1 154 ? -17.354 -16.018 -4.017 1.00 91.19 154 HIS A C 1
ATOM 1248 O O . HIS A 1 154 ? -18.218 -15.774 -4.856 1.00 91.19 154 HIS A O 1
ATOM 1254 N N . ILE A 1 155 ? -16.386 -15.155 -3.698 1.00 91.19 155 ILE A N 1
ATOM 1255 C CA . ILE A 1 155 ? -16.244 -13.829 -4.317 1.00 91.19 155 ILE A CA 1
ATOM 1256 C C . ILE A 1 155 ? -15.923 -13.994 -5.805 1.00 91.19 155 ILE A C 1
ATOM 1258 O O . ILE A 1 155 ? -16.572 -13.395 -6.652 1.00 91.19 155 ILE A O 1
ATOM 1262 N N . ILE A 1 156 ? -14.970 -14.862 -6.137 1.00 90.44 156 ILE A N 1
ATOM 1263 C CA . ILE A 1 156 ? -14.569 -15.147 -7.519 1.00 90.44 156 ILE A CA 1
ATOM 1264 C C . ILE A 1 156 ? -15.736 -15.739 -8.317 1.00 90.44 156 ILE A C 1
ATOM 1266 O O . ILE A 1 156 ? -15.975 -15.314 -9.449 1.00 90.44 156 ILE A O 1
ATOM 1270 N N . LYS A 1 157 ? -16.490 -16.677 -7.726 1.00 88.25 157 LYS A N 1
ATOM 1271 C CA . LYS A 1 157 ? -17.677 -17.267 -8.356 1.00 88.25 157 LYS A CA 1
ATOM 1272 C C . LYS A 1 157 ? -18.732 -16.205 -8.671 1.00 88.25 157 LYS A C 1
ATOM 1274 O O . LYS A 1 157 ? -19.310 -16.247 -9.748 1.00 88.25 157 LYS A O 1
ATOM 1279 N N . GLN A 1 158 ? -18.961 -15.251 -7.768 1.00 86.50 158 GLN A N 1
ATOM 1280 C CA . GLN A 1 158 ? -19.879 -14.131 -8.013 1.00 86.50 158 GLN A CA 1
ATOM 1281 C C . GLN A 1 158 ? -19.395 -13.204 -9.133 1.00 86.50 158 GLN A C 1
ATOM 1283 O O . GLN A 1 158 ? -20.208 -12.717 -9.906 1.00 86.50 158 GLN A O 1
ATOM 1288 N N . LEU A 1 159 ? -18.081 -13.002 -9.259 1.00 85.44 159 LEU A N 1
ATOM 1289 C CA . LEU A 1 159 ? -17.484 -12.193 -10.327 1.00 85.44 159 LEU A CA 1
ATOM 1290 C C . LEU A 1 159 ? -17.477 -12.887 -11.701 1.00 85.44 159 LEU A C 1
ATOM 1292 O O . LEU A 1 159 ? -16.983 -12.304 -12.668 1.00 85.44 159 LEU A O 1
ATOM 1296 N N . ASN A 1 160 ? -17.976 -14.127 -11.799 1.00 82.12 160 ASN A N 1
ATOM 1297 C CA . ASN A 1 160 ? -17.892 -14.971 -12.995 1.00 82.12 160 ASN A CA 1
ATOM 1298 C C . ASN A 1 160 ? -16.461 -15.063 -13.559 1.00 82.12 160 ASN A C 1
ATOM 1300 O O . ASN A 1 160 ? -16.248 -15.122 -14.770 1.00 82.12 160 ASN A O 1
ATOM 1304 N N . ILE A 1 161 ? -15.457 -15.054 -12.680 1.00 78.12 161 ILE A N 1
ATOM 1305 C CA . ILE A 1 161 ? -14.068 -15.286 -13.074 1.00 78.12 161 ILE A CA 1
ATOM 1306 C C . ILE A 1 161 ? -13.903 -16.800 -13.180 1.00 78.12 161 ILE A C 1
ATOM 1308 O O . ILE A 1 161 ? -13.869 -17.496 -12.164 1.00 78.12 161 ILE A O 1
ATOM 1312 N N . ASN A 1 162 ? -13.847 -17.323 -14.407 1.00 67.62 162 ASN A N 1
ATOM 1313 C CA . ASN A 1 162 ? -13.733 -18.760 -14.615 1.00 67.62 162 ASN A CA 1
ATOM 1314 C C . ASN A 1 162 ? -12.317 -19.244 -14.270 1.00 67.62 162 ASN A C 1
ATOM 1316 O O . ASN A 1 162 ? -11.427 -19.227 -15.112 1.00 67.62 162 ASN A O 1
ATOM 1320 N N . ILE A 1 163 ? -12.114 -19.675 -13.019 1.00 63.41 163 ILE A N 1
ATOM 1321 C CA . ILE A 1 163 ? -10.838 -20.255 -12.568 1.00 63.41 163 ILE A CA 1
ATOM 1322 C C . ILE A 1 163 ? -10.568 -21.636 -13.170 1.00 63.41 163 ILE A C 1
ATOM 1324 O O . ILE A 1 163 ? -9.430 -22.091 -13.163 1.00 63.41 163 ILE A O 1
ATOM 1328 N N . LYS A 1 164 ? -11.597 -22.300 -13.708 1.00 53.59 164 LYS A N 1
ATOM 1329 C CA . LYS A 1 164 ? -11.467 -23.647 -14.274 1.00 53.59 164 LYS A CA 1
ATOM 1330 C C . LYS A 1 164 ? -10.864 -23.654 -15.678 1.00 53.59 164 LYS A C 1
ATOM 1332 O O . LYS A 1 164 ? -10.269 -24.658 -16.052 1.00 53.59 164 LYS A O 1
ATOM 1337 N N . ASP A 1 165 ? -10.947 -22.542 -16.409 1.00 55.66 165 ASP A N 1
ATOM 1338 C CA . ASP A 1 165 ? -10.238 -22.373 -17.681 1.00 55.66 165 ASP A CA 1
ATOM 1339 C C . ASP A 1 165 ? -8.791 -21.973 -17.382 1.00 55.66 165 ASP A C 1
ATOM 1341 O O . ASP A 1 165 ? -8.372 -20.832 -17.616 1.00 55.66 165 ASP A O 1
ATOM 1345 N N . ASP A 1 166 ? -8.032 -22.922 -16.822 1.00 54.66 166 ASP A N 1
ATOM 1346 C CA . ASP A 1 166 ? -6.631 -22.726 -16.447 1.00 54.66 166 ASP A CA 1
ATOM 1347 C C . ASP A 1 166 ? -5.825 -22.182 -17.640 1.00 54.66 166 ASP A C 1
ATOM 1349 O O . ASP A 1 166 ? -4.924 -21.395 -17.415 1.00 54.66 166 ASP A O 1
ATOM 1353 N N . ILE A 1 167 ? -6.204 -22.460 -18.896 1.00 52.66 167 ILE A N 1
ATOM 1354 C CA . ILE A 1 167 ? -5.547 -21.931 -20.106 1.00 52.66 167 ILE A CA 1
ATOM 1355 C C . ILE A 1 167 ? -5.669 -20.403 -20.222 1.00 52.66 167 ILE A C 1
ATOM 1357 O O . ILE A 1 167 ? -4.668 -19.726 -20.421 1.00 52.66 167 ILE A O 1
ATOM 1361 N N . ASN A 1 168 ? -6.862 -19.816 -20.074 1.00 57.00 168 ASN A N 1
ATOM 1362 C CA . ASN A 1 168 ? -7.035 -18.359 -20.205 1.00 57.00 168 ASN A CA 1
ATOM 1363 C C . ASN A 1 168 ? -6.384 -17.605 -19.043 1.00 57.00 168 ASN A C 1
ATOM 1365 O O . ASN A 1 168 ? -5.828 -16.521 -19.221 1.00 57.00 168 ASN A O 1
ATOM 1369 N N . ILE A 1 169 ? -6.432 -18.189 -17.848 1.00 60.12 169 ILE A N 1
ATOM 1370 C CA . ILE A 1 169 ? -5.781 -17.627 -16.669 1.00 60.12 169 ILE A CA 1
ATOM 1371 C C . ILE A 1 169 ? -4.271 -17.794 -16.747 1.00 60.12 169 ILE A C 1
ATOM 1373 O O . ILE A 1 169 ? -3.559 -16.835 -16.466 1.00 60.12 169 ILE A O 1
ATOM 1377 N N . GLN A 1 170 ? -3.775 -18.954 -17.171 1.00 61.62 170 GLN A N 1
ATOM 1378 C CA . GLN A 1 170 ? -2.360 -19.154 -17.450 1.00 61.62 170 GLN A CA 1
ATOM 1379 C C . GLN A 1 170 ? -1.915 -18.180 -18.526 1.00 61.62 170 GLN A C 1
ATOM 1381 O O . GLN A 1 170 ? -0.952 -17.496 -18.266 1.00 61.62 170 GLN A O 1
ATOM 1386 N N . ASN A 1 171 ? -2.657 -17.959 -19.611 1.00 61.84 171 ASN A N 1
ATOM 1387 C CA . ASN A 1 171 ? -2.335 -16.937 -20.618 1.00 61.84 171 ASN A CA 1
ATOM 1388 C C . ASN A 1 171 ? -2.304 -15.501 -20.061 1.00 61.84 171 ASN A C 1
ATOM 1390 O O . ASN A 1 171 ? -1.592 -14.637 -20.577 1.00 61.84 171 ASN A O 1
ATOM 1394 N N . LEU A 1 172 ? -3.104 -15.205 -19.031 1.00 62.16 172 LEU A N 1
ATOM 1395 C CA . LEU A 1 172 ? -3.107 -13.911 -18.336 1.00 62.16 172 LEU A CA 1
ATOM 1396 C C . LEU A 1 172 ? -1.989 -13.792 -17.289 1.00 62.16 172 LEU A C 1
ATOM 1398 O O . LEU A 1 172 ? -1.608 -12.673 -16.939 1.00 62.16 172 LEU A O 1
ATOM 1402 N N . LEU A 1 173 ? -1.497 -14.921 -16.778 1.00 58.38 173 LEU A N 1
ATOM 1403 C CA . LEU A 1 173 ? -0.406 -15.028 -15.808 1.00 58.38 173 LEU A CA 1
ATOM 1404 C C . LEU A 1 173 ? 0.951 -15.326 -16.466 1.00 58.38 173 LEU A C 1
ATOM 1406 O O . LEU A 1 173 ? 1.979 -15.133 -15.815 1.00 58.38 173 LEU A O 1
ATOM 1410 N N . SER A 1 174 ? 0.952 -15.816 -17.706 1.00 56.78 174 SER A N 1
ATOM 1411 C CA . SER A 1 174 ? 2.111 -16.279 -18.454 1.00 56.78 174 SER A CA 1
ATOM 1412 C C . SER A 1 174 ? 2.848 -15.093 -19.039 1.00 56.78 174 SER A C 1
ATOM 1414 O O . SER A 1 174 ? 2.274 -14.087 -19.468 1.00 56.78 174 SER A O 1
ATOM 1416 N N . PHE A 1 175 ? 4.165 -15.231 -19.021 1.00 55.06 175 PHE A N 1
ATOM 1417 C CA . PHE A 1 175 ? 5.097 -14.291 -19.606 1.00 55.06 175 PHE A CA 1
ATOM 1418 C C . PHE A 1 175 ? 5.404 -14.795 -21.018 1.00 55.06 175 PHE A C 1
ATOM 1420 O O . PHE A 1 175 ? 6.222 -15.693 -21.166 1.00 55.06 175 PHE A O 1
ATOM 1427 N N . ASN A 1 176 ? 4.734 -14.264 -22.043 1.00 47.88 176 ASN A N 1
ATOM 1428 C CA . ASN A 1 176 ? 4.965 -14.664 -23.440 1.00 47.88 176 ASN A CA 1
ATOM 1429 C C . ASN A 1 176 ? 6.157 -13.906 -24.070 1.00 47.88 176 ASN A C 1
ATOM 1431 O O . ASN A 1 176 ? 6.034 -13.411 -25.184 1.00 47.88 176 ASN A O 1
ATOM 1435 N N . ASP A 1 177 ? 7.280 -13.778 -23.356 1.00 52.22 177 ASP A N 1
ATOM 1436 C CA . ASP A 1 177 ? 8.527 -13.226 -23.914 1.00 52.22 177 ASP A CA 1
ATOM 1437 C C . ASP A 1 177 ? 9.660 -14.250 -23.757 1.00 52.22 177 ASP A C 1
ATOM 1439 O O . ASP A 1 177 ? 10.319 -14.330 -22.712 1.00 52.22 177 ASP A O 1
ATOM 1443 N N . ASP A 1 178 ? 9.892 -15.024 -24.822 1.00 49.69 178 ASP A N 1
ATOM 1444 C CA . ASP A 1 178 ? 10.913 -16.080 -24.897 1.00 49.69 178 ASP A CA 1
ATOM 1445 C C . ASP A 1 178 ? 12.321 -15.550 -24.570 1.00 49.69 178 ASP A C 1
ATOM 1447 O O . ASP A 1 178 ? 13.108 -16.215 -23.894 1.00 49.69 178 ASP A O 1
ATOM 1451 N N . ASN A 1 179 ? 12.618 -14.300 -24.942 1.00 51.97 179 ASN A N 1
ATOM 1452 C CA . ASN A 1 179 ? 13.912 -13.656 -24.689 1.00 51.97 179 ASN A CA 1
ATOM 1453 C C . ASN A 1 179 ? 14.218 -13.477 -23.195 1.00 51.97 179 ASN A C 1
ATOM 1455 O O . ASN A 1 179 ? 15.364 -13.632 -22.765 1.00 51.97 179 ASN A O 1
ATOM 1459 N N . MET A 1 180 ? 13.207 -13.171 -22.377 1.00 54.41 180 MET A N 1
ATOM 1460 C CA . MET A 1 180 ? 13.421 -12.895 -20.958 1.00 54.41 180 MET A CA 1
ATOM 1461 C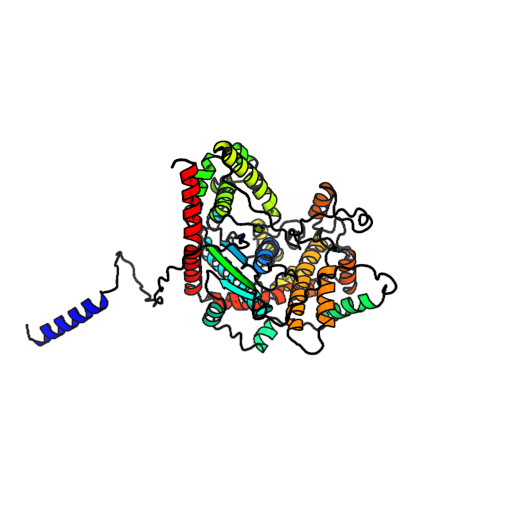 C . MET A 1 180 ? 13.595 -14.189 -20.151 1.00 54.41 180 MET A C 1
ATOM 1463 O O . MET A 1 180 ? 14.439 -14.259 -19.255 1.00 54.41 180 MET A O 1
ATOM 1467 N N . HIS A 1 181 ? 12.836 -15.232 -20.501 1.00 54.34 181 HIS A N 1
ATOM 1468 C CA . HIS A 1 181 ? 12.991 -16.565 -19.918 1.00 54.34 181 HIS A CA 1
ATOM 1469 C C . HIS A 1 181 ? 14.360 -17.167 -20.266 1.00 54.34 181 HIS A C 1
ATOM 1471 O O . HIS A 1 181 ? 15.030 -17.730 -19.400 1.00 54.34 181 HIS A O 1
ATOM 1477 N N . LEU A 1 182 ? 14.818 -16.971 -21.508 1.00 53.19 182 LEU A N 1
ATOM 1478 C CA . LEU A 1 182 ? 16.142 -17.391 -21.959 1.00 53.19 182 LEU A CA 1
ATOM 1479 C C . LEU A 1 182 ? 17.263 -16.672 -21.190 1.00 53.19 182 LEU A C 1
ATOM 1481 O O . LEU A 1 182 ? 18.244 -17.300 -20.801 1.00 53.19 182 LEU A O 1
ATOM 1485 N N . ASN A 1 183 ? 17.102 -15.378 -20.897 1.00 56.59 183 ASN A N 1
ATOM 1486 C CA . ASN A 1 183 ? 18.039 -14.639 -20.047 1.00 56.59 183 ASN A CA 1
ATOM 1487 C C . ASN A 1 183 ? 18.037 -15.145 -18.593 1.00 56.59 183 ASN A C 1
ATOM 1489 O O . ASN A 1 183 ? 19.112 -15.274 -18.003 1.00 56.59 183 ASN A O 1
ATOM 1493 N N . LEU A 1 184 ? 16.875 -15.491 -18.017 1.00 59.50 184 LEU A N 1
ATOM 1494 C CA . LEU A 1 184 ? 16.807 -16.130 -16.692 1.00 59.50 184 LEU A CA 1
ATOM 1495 C C . LEU A 1 184 ? 17.590 -17.448 -16.662 1.00 59.50 184 LEU A C 1
ATOM 1497 O O . LEU A 1 184 ? 18.402 -17.647 -15.760 1.00 59.50 184 LEU A O 1
ATOM 1501 N N . LEU A 1 185 ? 17.364 -18.324 -17.645 1.00 56.84 185 LEU A N 1
ATOM 1502 C CA . LEU A 1 185 ? 18.038 -19.621 -17.745 1.00 56.84 185 LEU A CA 1
ATOM 1503 C C . LEU A 1 185 ? 19.552 -19.465 -17.950 1.00 56.84 185 LEU A C 1
ATOM 1505 O O . LEU A 1 185 ? 20.319 -20.069 -17.206 1.00 56.84 185 LEU A O 1
ATOM 1509 N N . LYS A 1 186 ? 19.999 -18.561 -18.833 1.00 62.25 186 LYS A N 1
ATOM 1510 C CA . LYS A 1 186 ? 21.431 -18.240 -19.012 1.00 62.25 186 LYS A CA 1
ATOM 1511 C C . LYS A 1 186 ? 22.095 -17.774 -17.714 1.00 62.25 186 LYS A C 1
ATOM 1513 O O . LYS A 1 186 ? 23.214 -18.177 -17.405 1.00 62.25 186 LYS A O 1
ATOM 1518 N N . THR A 1 187 ? 21.400 -16.951 -16.924 1.00 60.53 187 THR A N 1
ATOM 1519 C CA . THR A 1 187 ? 21.911 -16.485 -15.621 1.00 60.53 187 THR A CA 1
ATOM 1520 C C . THR A 1 187 ? 22.059 -17.644 -14.624 1.00 60.53 187 THR A C 1
ATOM 1522 O O . THR A 1 187 ? 22.952 -17.637 -13.776 1.00 60.53 187 THR A O 1
ATOM 1525 N N . LEU A 1 188 ? 21.173 -18.643 -14.704 1.00 56.31 188 LEU A N 1
ATOM 1526 C CA . LEU A 1 188 ? 21.233 -19.854 -13.884 1.00 56.31 188 LEU A CA 1
ATOM 1527 C C . LEU A 1 188 ? 22.360 -20.798 -14.329 1.00 56.31 188 LEU A C 1
ATOM 1529 O O . LEU A 1 188 ? 22.987 -21.416 -13.474 1.00 56.31 188 LEU A O 1
ATOM 1533 N N . GLU A 1 189 ? 22.644 -20.884 -15.630 1.00 56.62 189 GLU A N 1
ATOM 1534 C CA . GLU A 1 189 ? 23.710 -21.724 -16.197 1.00 56.62 189 GLU A CA 1
ATOM 1535 C C . GLU A 1 189 ? 25.117 -21.177 -15.917 1.00 56.62 189 GLU A C 1
ATOM 1537 O O . GLU A 1 189 ? 26.010 -21.947 -15.575 1.00 56.62 189 GLU A O 1
ATOM 1542 N N . GLN A 1 190 ? 25.317 -19.853 -15.959 1.00 50.53 190 GLN A N 1
ATOM 1543 C CA . GLN A 1 190 ? 26.618 -19.223 -15.672 1.00 50.53 190 GLN A CA 1
ATOM 1544 C C . GLN A 1 190 ? 27.124 -19.468 -14.239 1.00 50.53 190 GLN A C 1
ATOM 1546 O O . GLN A 1 190 ? 28.332 -19.433 -14.001 1.00 50.53 190 GLN A O 1
ATOM 1551 N N . LYS A 1 191 ? 26.232 -19.761 -13.277 1.00 49.81 191 LYS A N 1
ATOM 1552 C CA . LYS A 1 191 ? 26.636 -20.175 -11.921 1.00 49.81 191 LYS A CA 1
ATOM 1553 C C . LYS A 1 191 ? 27.333 -21.539 -11.891 1.00 49.81 191 LYS A C 1
ATOM 1555 O O . LYS A 1 191 ? 28.076 -21.785 -10.950 1.00 49.81 191 LYS A O 1
ATOM 1560 N N . ASN A 1 192 ? 27.141 -22.388 -12.901 1.00 40.94 192 ASN A N 1
ATOM 1561 C CA . ASN A 1 192 ? 27.723 -23.731 -12.928 1.00 40.94 192 ASN A CA 1
ATOM 1562 C C . ASN A 1 192 ? 29.145 -23.772 -13.517 1.00 40.94 192 ASN A C 1
ATOM 1564 O O . ASN A 1 192 ? 29.798 -24.806 -13.436 1.00 40.94 192 ASN A O 1
ATOM 1568 N N . THR A 1 193 ? 29.649 -22.677 -14.101 1.00 34.56 193 THR A N 1
ATOM 1569 C CA . THR A 1 193 ? 30.935 -22.679 -14.831 1.00 34.56 193 THR A CA 1
ATOM 1570 C C . THR A 1 193 ? 32.097 -21.986 -14.119 1.00 34.56 193 THR A C 1
ATOM 1572 O O . THR A 1 193 ? 33.195 -21.929 -14.664 1.00 34.56 193 THR A O 1
ATOM 1575 N N . SER A 1 194 ? 31.929 -21.500 -12.888 1.00 37.06 194 SER A N 1
ATOM 1576 C CA . SER A 1 194 ? 33.050 -20.917 -12.139 1.00 37.06 194 SER A CA 1
ATOM 1577 C C . SER A 1 194 ? 32.866 -21.058 -10.628 1.00 37.06 194 SER A C 1
ATOM 1579 O O . SER A 1 194 ? 32.027 -20.373 -10.051 1.00 37.06 194 SER A O 1
ATOM 1581 N N . GLN A 1 195 ? 33.727 -21.888 -10.019 1.00 33.28 195 GLN A N 1
ATOM 1582 C CA . GLN A 1 195 ? 33.925 -22.132 -8.574 1.00 33.28 195 GLN A CA 1
ATOM 1583 C C . GLN A 1 195 ? 33.082 -23.215 -7.875 1.00 33.28 195 GLN A C 1
ATOM 1585 O O . GLN A 1 195 ? 32.637 -23.004 -6.753 1.00 33.28 195 GLN A O 1
ATOM 1590 N N . ASP A 1 196 ? 33.002 -24.422 -8.440 1.00 31.56 196 ASP A N 1
ATOM 1591 C CA . ASP A 1 196 ? 32.642 -25.624 -7.666 1.00 31.56 196 ASP A CA 1
ATOM 1592 C C . ASP A 1 196 ? 33.797 -26.635 -7.619 1.00 31.56 196 ASP A C 1
ATOM 1594 O O . ASP A 1 196 ? 33.718 -27.736 -8.150 1.00 31.56 196 ASP A O 1
ATOM 1598 N N . GLN A 1 197 ? 34.891 -26.270 -6.941 1.00 32.78 197 GLN A N 1
ATOM 1599 C CA . GLN A 1 197 ? 35.754 -27.239 -6.256 1.00 32.78 197 GLN A CA 1
ATOM 1600 C C . GLN A 1 197 ? 36.247 -26.624 -4.937 1.00 32.78 197 GLN A C 1
ATOM 1602 O O . GLN A 1 197 ? 37.003 -25.658 -4.939 1.00 32.78 197 GLN A O 1
ATOM 1607 N N . LYS A 1 198 ? 35.831 -27.240 -3.819 1.00 33.09 198 LYS A N 1
ATOM 1608 C CA . LYS A 1 198 ? 36.180 -26.956 -2.407 1.00 33.09 198 LYS A CA 1
ATOM 1609 C C . LYS A 1 198 ? 35.426 -25.808 -1.720 1.00 33.09 198 LYS A C 1
ATOM 1611 O O . LYS A 1 198 ? 35.974 -24.738 -1.502 1.00 33.09 198 LYS A O 1
ATOM 1616 N N . LEU A 1 199 ? 34.211 -26.104 -1.247 1.00 29.25 199 LEU A N 1
ATOM 1617 C CA . LEU A 1 199 ? 33.633 -25.544 -0.010 1.00 29.25 199 LEU A CA 1
ATOM 1618 C C . LEU A 1 199 ? 32.439 -26.407 0.446 1.00 29.25 199 LEU A C 1
ATOM 1620 O O . LEU A 1 199 ? 31.295 -25.966 0.506 1.00 29.25 199 LEU A O 1
ATOM 1624 N N . ASN A 1 200 ? 32.723 -27.676 0.754 1.00 31.42 200 ASN A N 1
ATOM 1625 C CA . ASN A 1 200 ? 31.823 -28.542 1.513 1.00 31.42 200 ASN A CA 1
ATOM 1626 C C . ASN A 1 200 ? 32.241 -28.503 2.982 1.00 31.42 200 ASN A C 1
ATOM 1628 O O . ASN A 1 200 ? 33.026 -29.340 3.409 1.00 31.42 200 ASN A O 1
ATOM 1632 N N . THR A 1 201 ? 31.710 -27.547 3.741 1.00 28.17 201 THR A N 1
ATOM 1633 C CA . THR A 1 201 ? 31.481 -27.694 5.185 1.00 28.17 201 THR A CA 1
ATOM 1634 C C . THR A 1 201 ? 30.344 -26.760 5.612 1.00 28.17 201 THR A C 1
ATOM 1636 O O . THR A 1 201 ? 30.404 -25.546 5.447 1.00 28.17 201 THR A O 1
ATOM 1639 N N . ASN A 1 202 ? 29.283 -27.368 6.146 1.00 29.47 202 ASN A N 1
ATOM 1640 C CA . ASN A 1 202 ? 28.219 -26.768 6.956 1.00 29.47 202 ASN A CA 1
ATOM 1641 C C . ASN A 1 202 ? 27.429 -25.602 6.336 1.00 29.47 202 ASN A C 1
ATOM 1643 O O . ASN A 1 202 ? 27.445 -24.476 6.828 1.00 29.47 202 ASN A O 1
ATOM 1647 N N . ARG A 1 203 ? 26.624 -25.899 5.309 1.00 32.72 203 ARG A N 1
ATOM 1648 C CA . ARG A 1 203 ? 25.434 -25.095 4.999 1.00 32.72 203 ARG A CA 1
ATOM 1649 C C . ARG A 1 203 ? 24.242 -25.714 5.725 1.00 32.72 203 ARG A C 1
ATOM 1651 O O . ARG A 1 203 ? 23.784 -26.789 5.346 1.00 32.72 203 ARG A O 1
ATOM 1658 N N . GLN A 1 204 ? 23.739 -25.041 6.762 1.00 30.78 204 GLN A N 1
ATOM 1659 C CA . GLN A 1 204 ? 22.342 -25.210 7.157 1.00 30.78 204 GLN A CA 1
ATOM 1660 C C . GLN A 1 204 ? 21.515 -24.771 5.953 1.00 30.78 204 GLN A C 1
ATOM 1662 O O . GLN A 1 204 ? 21.393 -23.587 5.649 1.00 30.78 204 GLN A O 1
ATOM 1667 N N . ASN A 1 205 ? 21.069 -25.756 5.187 1.00 31.14 205 ASN A N 1
ATOM 1668 C CA . ASN A 1 205 ? 20.177 -25.531 4.080 1.00 31.14 205 ASN A CA 1
ATOM 1669 C C . ASN A 1 205 ? 18.859 -24.997 4.648 1.00 31.14 205 ASN A C 1
ATOM 1671 O O . ASN A 1 205 ? 18.181 -25.712 5.383 1.00 31.14 205 ASN A O 1
ATOM 1675 N N . ASP A 1 206 ? 18.465 -23.787 4.250 1.00 33.75 206 ASP A N 1
ATOM 1676 C CA . ASP A 1 206 ? 17.066 -23.343 4.244 1.00 33.75 206 ASP A CA 1
ATOM 1677 C C . ASP A 1 206 ? 16.297 -24.176 3.197 1.00 33.75 206 ASP A C 1
ATOM 1679 O O . ASP A 1 206 ? 15.808 -23.674 2.179 1.00 33.75 206 ASP A O 1
ATOM 1683 N N . ASN A 1 207 ? 16.263 -25.493 3.399 1.00 32.97 207 ASN A N 1
ATOM 1684 C CA . ASN A 1 207 ? 15.500 -26.414 2.590 1.00 32.97 207 ASN A CA 1
ATOM 1685 C C . ASN A 1 207 ? 14.034 -26.157 2.923 1.00 32.97 207 ASN A C 1
ATOM 1687 O O . ASN A 1 207 ? 13.495 -26.633 3.911 1.00 32.97 207 ASN A O 1
ATOM 1691 N N . HIS A 1 208 ? 13.341 -25.391 2.088 1.00 38.94 208 HIS A N 1
ATOM 1692 C CA . HIS A 1 208 ? 11.889 -25.455 2.070 1.00 38.94 208 HIS A CA 1
ATOM 1693 C C . HIS A 1 208 ? 11.481 -26.807 1.478 1.00 38.94 208 HIS A C 1
ATOM 1695 O O . HIS A 1 208 ? 11.111 -26.910 0.309 1.00 38.94 208 HIS A O 1
ATOM 1701 N N . THR A 1 209 ? 11.544 -27.862 2.289 1.00 33.31 209 THR A N 1
ATOM 1702 C CA . THR A 1 209 ? 10.880 -29.124 1.989 1.00 33.31 209 THR A CA 1
ATOM 1703 C C . THR A 1 209 ? 9.374 -28.883 2.088 1.00 33.31 209 THR A C 1
ATOM 1705 O O . THR A 1 209 ? 8.734 -28.990 3.133 1.00 33.31 209 THR A O 1
ATOM 1708 N N . PHE A 1 210 ? 8.763 -28.485 0.970 1.00 40.97 210 PHE A N 1
ATOM 1709 C CA . PHE A 1 210 ? 7.314 -28.544 0.835 1.00 40.97 210 PHE A CA 1
ATOM 1710 C C . PHE A 1 210 ? 6.927 -30.021 0.858 1.00 40.97 210 PHE A C 1
ATOM 1712 O O . PHE A 1 210 ? 6.921 -30.682 -0.176 1.00 40.97 210 PHE A O 1
ATOM 1719 N N . CYS A 1 211 ? 6.645 -30.548 2.052 1.00 31.89 211 CYS A N 1
ATOM 1720 C CA . CYS A 1 211 ? 6.023 -31.852 2.203 1.00 31.89 211 CYS A CA 1
ATOM 1721 C C . CYS A 1 211 ? 4.756 -31.860 1.343 1.00 31.89 211 CYS A C 1
ATOM 1723 O O . CYS A 1 211 ? 3.780 -31.171 1.646 1.00 31.89 211 CYS A O 1
ATOM 1725 N N . THR A 1 212 ? 4.792 -32.625 0.254 1.00 35.22 212 THR A N 1
ATOM 1726 C CA . THR A 1 212 ? 3.681 -32.827 -0.684 1.00 35.22 212 THR A CA 1
ATOM 1727 C C . THR A 1 212 ? 2.540 -33.638 -0.069 1.00 35.22 212 THR A C 1
ATOM 1729 O O . THR A 1 212 ? 1.507 -33.807 -0.703 1.00 35.22 212 THR A O 1
ATOM 1732 N N . ASN A 1 213 ? 2.684 -34.067 1.188 1.00 36.47 213 ASN A N 1
ATOM 1733 C CA . ASN A 1 213 ? 1.646 -34.727 1.963 1.00 36.47 213 ASN A CA 1
ATOM 1734 C C . ASN A 1 213 ? 1.254 -33.869 3.175 1.00 36.47 213 ASN A C 1
ATOM 1736 O O . ASN A 1 213 ? 1.805 -34.020 4.259 1.00 36.47 213 ASN A O 1
ATOM 1740 N N . SER A 1 214 ? 0.303 -32.948 2.993 1.00 42.72 214 SER A N 1
ATOM 1741 C CA . SER A 1 214 ? -0.699 -32.591 4.014 1.00 42.72 214 SER A CA 1
ATOM 1742 C C . SER A 1 214 ? -1.749 -31.645 3.420 1.00 42.72 214 SER A C 1
ATOM 1744 O O . SER A 1 214 ? -1.425 -30.632 2.807 1.00 42.72 214 SER A O 1
ATOM 1746 N N . ASN A 1 215 ? -3.028 -31.942 3.656 1.00 53.47 215 ASN A N 1
ATOM 1747 C CA . ASN A 1 215 ? -4.202 -31.126 3.305 1.00 53.47 215 ASN A CA 1
ATOM 1748 C C . ASN A 1 215 ? -4.262 -29.747 4.015 1.00 53.47 215 ASN A C 1
ATOM 1750 O O . ASN A 1 215 ? -5.320 -29.123 4.082 1.00 53.47 215 ASN A O 1
ATOM 1754 N N . ASN A 1 216 ? -3.151 -29.243 4.561 1.00 68.69 216 ASN A N 1
ATOM 1755 C CA . ASN A 1 216 ? -3.121 -28.062 5.417 1.00 68.69 216 ASN A CA 1
ATOM 1756 C C . ASN A 1 216 ? -2.601 -26.833 4.659 1.00 68.69 216 ASN A C 1
ATOM 1758 O O . ASN A 1 216 ? -1.425 -26.468 4.731 1.00 68.69 216 ASN A O 1
ATOM 1762 N N . LYS A 1 217 ? -3.510 -26.159 3.945 1.00 81.88 217 LYS A N 1
ATOM 1763 C CA . LYS A 1 217 ? -3.258 -24.833 3.363 1.00 81.88 217 LYS A CA 1
ATOM 1764 C C . LYS A 1 217 ? -3.127 -23.773 4.454 1.00 81.88 217 LYS A C 1
ATOM 1766 O O . LYS A 1 217 ? -3.881 -23.753 5.431 1.00 81.88 217 LYS A O 1
ATOM 1771 N N . GLN A 1 218 ? -2.203 -22.832 4.268 1.00 85.19 218 GLN A N 1
ATOM 1772 C CA . GLN A 1 218 ? -2.073 -21.704 5.184 1.00 85.19 218 GLN A CA 1
ATOM 1773 C C . GLN A 1 218 ? -3.271 -20.758 5.040 1.00 85.19 218 GLN A C 1
ATOM 1775 O O . GLN A 1 218 ? -3.570 -20.283 3.947 1.00 85.19 218 GLN A O 1
ATOM 1780 N N . LYS A 1 219 ? -3.937 -20.422 6.151 1.00 88.94 219 LYS A N 1
ATOM 1781 C CA . LYS A 1 219 ? -5.104 -19.524 6.142 1.00 88.94 219 LYS A CA 1
ATOM 1782 C C . LYS A 1 219 ? -4.701 -18.055 6.253 1.00 88.94 219 LYS A C 1
ATOM 1784 O O . LYS A 1 219 ? -4.024 -17.647 7.199 1.00 88.94 219 LYS A O 1
ATOM 1789 N N . HIS A 1 220 ? -5.158 -17.249 5.301 1.00 92.69 220 HIS A N 1
ATOM 1790 C CA . HIS A 1 220 ? -4.921 -15.812 5.200 1.00 92.69 220 HIS A CA 1
ATOM 1791 C C . HIS A 1 220 ? -6.257 -15.072 5.311 1.00 92.69 220 HIS A C 1
ATOM 1793 O O . HIS A 1 220 ? -7.110 -15.183 4.434 1.00 92.69 220 HIS A O 1
ATOM 1799 N N . TYR A 1 221 ? -6.427 -14.274 6.361 1.00 94.94 221 TYR A N 1
ATOM 1800 C CA . TYR A 1 221 ? -7.614 -13.445 6.561 1.00 94.94 221 TYR A CA 1
ATOM 1801 C C . TYR A 1 221 ? -7.282 -11.985 6.264 1.00 94.94 221 TYR A C 1
ATOM 1803 O O . TYR A 1 221 ? -6.429 -11.390 6.921 1.00 94.94 221 TYR A O 1
ATOM 1811 N N . PHE A 1 222 ? -7.968 -11.403 5.289 1.00 97.25 222 PHE A N 1
ATOM 1812 C CA . PHE A 1 222 ? -7.887 -9.996 4.925 1.00 97.25 222 PHE A CA 1
ATOM 1813 C C . PHE A 1 222 ? -9.114 -9.258 5.450 1.00 97.25 222 PHE A C 1
ATOM 1815 O O . PHE A 1 222 ? -10.221 -9.472 4.966 1.00 97.25 222 PHE A O 1
ATOM 1822 N N . TYR A 1 223 ? -8.917 -8.358 6.407 1.00 97.25 223 TYR A N 1
ATOM 1823 C CA . TYR A 1 223 ? -9.967 -7.483 6.913 1.00 97.25 223 TYR A CA 1
ATOM 1824 C C . TYR A 1 223 ? -9.850 -6.111 6.255 1.00 97.25 223 TYR A C 1
ATOM 1826 O O . TYR A 1 223 ? -9.005 -5.302 6.643 1.00 97.25 223 TYR A O 1
ATOM 1834 N N . ILE A 1 224 ? -10.676 -5.860 5.241 1.00 98.00 224 ILE A N 1
ATOM 1835 C CA . ILE A 1 224 ? -10.739 -4.581 4.530 1.00 98.00 224 ILE A CA 1
ATOM 1836 C C . ILE A 1 224 ? -11.855 -3.749 5.151 1.00 98.00 224 ILE A C 1
ATOM 1838 O O . ILE A 1 224 ? -13.027 -4.132 5.095 1.00 98.00 224 ILE A O 1
ATOM 1842 N N . ILE A 1 225 ? -11.490 -2.605 5.726 1.00 97.12 225 ILE A N 1
ATOM 1843 C CA . ILE A 1 225 ? -12.426 -1.716 6.419 1.00 97.12 225 ILE A CA 1
ATOM 1844 C C . ILE A 1 225 ? -12.247 -0.266 5.996 1.00 97.12 225 ILE A C 1
ATOM 1846 O O . ILE A 1 225 ? -11.132 0.191 5.761 1.00 97.12 225 ILE A O 1
ATOM 1850 N N . LYS A 1 226 ? -13.350 0.479 5.950 1.00 97.56 226 LYS A N 1
ATOM 1851 C CA . LYS A 1 226 ? -13.333 1.933 5.789 1.00 97.56 226 LYS A CA 1
ATOM 1852 C C . LYS A 1 226 ? -13.266 2.590 7.167 1.00 97.56 226 LYS A C 1
ATOM 1854 O O . LYS A 1 226 ? -14.057 2.255 8.046 1.00 97.56 226 LYS A O 1
ATOM 1859 N N . GLN A 1 227 ? -12.321 3.504 7.363 1.00 97.81 227 GLN A N 1
ATOM 1860 C CA . GLN A 1 227 ? -12.043 4.111 8.666 1.00 97.81 227 GLN A CA 1
ATOM 1861 C C . GLN A 1 227 ? -13.275 4.825 9.245 1.00 97.81 227 GLN A C 1
ATOM 1863 O O . GLN A 1 227 ? -13.637 4.579 10.394 1.00 97.81 227 GLN A O 1
ATOM 1868 N N . SER A 1 228 ? -13.982 5.625 8.442 1.00 96.50 228 SER A N 1
ATOM 1869 C CA . SER A 1 228 ? -15.190 6.345 8.874 1.00 96.50 228 SER A CA 1
ATOM 1870 C C . SER A 1 228 ? -16.367 5.454 9.298 1.00 96.50 228 SER A C 1
ATOM 1872 O O . SER A 1 228 ? -17.273 5.929 9.981 1.00 96.50 228 SER A O 1
ATOM 1874 N N . ASP A 1 229 ? -16.372 4.161 8.953 1.00 96.44 229 ASP A N 1
ATOM 1875 C CA . ASP A 1 229 ? -17.469 3.258 9.321 1.00 96.44 229 ASP A CA 1
ATOM 1876 C C . ASP A 1 229 ? -17.434 2.825 10.796 1.00 96.44 229 ASP A C 1
ATOM 1878 O O . ASP A 1 229 ? -18.443 2.321 11.308 1.00 96.44 229 ASP A O 1
ATOM 1882 N N . ILE A 1 230 ? -16.304 3.011 11.486 1.00 97.75 230 ILE A N 1
ATOM 1883 C CA . ILE A 1 230 ? -16.094 2.623 12.886 1.00 97.75 230 ILE A CA 1
ATOM 1884 C C . ILE A 1 230 ? -15.814 3.888 13.713 1.00 97.75 230 ILE A C 1
ATOM 1886 O O . ILE A 1 230 ? -14.692 4.384 13.776 1.00 97.75 230 ILE A O 1
ATOM 1890 N N . GLN A 1 231 ? -16.846 4.398 14.393 1.00 97.12 231 GLN A N 1
ATOM 1891 C CA . GLN A 1 231 ? -16.799 5.654 15.163 1.00 97.12 231 GLN A CA 1
ATOM 1892 C C . GLN A 1 231 ? -15.73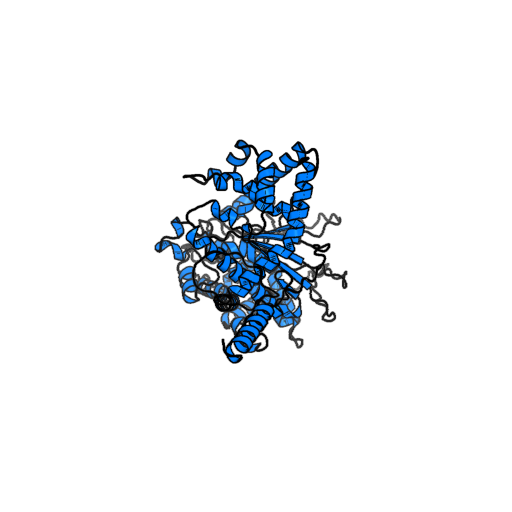6 5.660 16.276 1.00 97.12 231 GLN A C 1
ATOM 1894 O O . GLN A 1 231 ? -15.241 6.719 16.666 1.00 97.12 231 GLN A O 1
ATOM 1899 N N . GLN A 1 232 ? -15.335 4.483 16.766 1.00 98.06 232 GLN A N 1
ATOM 1900 C CA . GLN A 1 232 ? -14.291 4.350 17.779 1.00 98.06 232 GLN A CA 1
ATOM 1901 C C . GLN A 1 232 ? -12.961 4.977 17.342 1.00 98.06 232 GLN A C 1
ATOM 1903 O O . GLN A 1 232 ? -12.236 5.453 18.213 1.00 98.06 232 GLN A O 1
ATOM 1908 N N . HIS A 1 233 ? -12.669 5.050 16.034 1.00 98.00 233 HIS A N 1
ATOM 1909 C CA . HIS A 1 233 ? -11.494 5.761 15.506 1.00 98.00 233 HIS A CA 1
ATOM 1910 C C . HIS A 1 233 ? -11.482 7.219 15.950 1.00 98.00 233 HIS A C 1
ATOM 1912 O O . HIS A 1 233 ? -10.519 7.668 16.570 1.00 98.00 233 HIS A O 1
ATOM 1918 N N . THR A 1 234 ? -12.581 7.939 15.715 1.00 97.25 234 THR A N 1
ATOM 1919 C CA . THR A 1 234 ? -12.726 9.348 16.104 1.00 97.25 234 THR A CA 1
ATOM 1920 C C . THR A 1 234 ? -12.871 9.531 17.613 1.00 97.25 234 THR A C 1
ATOM 1922 O O . THR A 1 234 ? -12.316 10.474 18.171 1.00 97.25 234 THR A O 1
ATOM 1925 N N . SER A 1 235 ? -13.571 8.620 18.296 1.00 97.62 235 SER A N 1
ATOM 1926 C CA . SER A 1 235 ? -13.783 8.721 19.744 1.00 97.62 235 SER A CA 1
ATOM 1927 C C . SER A 1 235 ? -12.493 8.507 20.534 1.00 97.62 235 SER A C 1
ATOM 1929 O O . SER A 1 235 ? -12.231 9.241 21.482 1.00 97.62 235 SER A O 1
ATOM 1931 N N . LEU A 1 236 ? -11.667 7.528 20.152 1.00 97.38 236 LEU A N 1
ATOM 1932 C CA . LEU A 1 236 ? -10.365 7.319 20.783 1.00 97.38 236 LEU A CA 1
ATOM 1933 C C . LEU A 1 236 ? -9.367 8.414 20.380 1.00 97.38 236 LEU A C 1
ATOM 1935 O O . LEU A 1 236 ? -8.610 8.875 21.228 1.00 97.38 236 LEU A O 1
ATOM 1939 N N . TYR A 1 237 ? -9.412 8.884 19.130 1.00 97.38 237 TYR A N 1
ATOM 1940 C CA . TYR A 1 237 ? -8.632 10.038 18.671 1.00 97.38 237 TYR A CA 1
ATOM 1941 C C . TYR A 1 237 ? -8.861 11.276 19.550 1.00 97.38 237 TYR A C 1
ATOM 1943 O O . TYR A 1 237 ? -7.892 11.905 19.970 1.00 97.38 237 TYR A O 1
ATOM 1951 N N . TYR A 1 238 ? -10.117 11.582 19.895 1.00 96.38 238 TYR A N 1
ATOM 1952 C CA . TYR A 1 238 ? -10.435 12.693 20.793 1.00 96.38 238 TYR A CA 1
ATOM 1953 C C . TYR A 1 238 ? -9.759 12.541 22.163 1.00 96.38 238 TYR A C 1
ATOM 1955 O O . TYR A 1 238 ? -9.126 13.476 22.641 1.00 96.38 238 TYR A O 1
ATOM 1963 N N . LEU A 1 239 ? -9.820 11.349 22.765 1.00 96.00 239 LEU A N 1
ATOM 1964 C CA . LEU A 1 239 ? -9.175 11.095 24.057 1.00 96.00 239 LEU A CA 1
ATOM 1965 C C . LEU A 1 239 ? -7.644 11.182 23.972 1.00 96.00 239 LEU A C 1
ATOM 1967 O O . LEU A 1 239 ? -7.003 11.679 24.891 1.00 96.00 239 LEU A O 1
ATOM 1971 N N . ILE A 1 240 ? -7.045 10.721 22.869 1.00 96.12 240 ILE A N 1
ATOM 1972 C CA . ILE A 1 240 ? -5.598 10.835 22.632 1.00 96.12 240 ILE A CA 1
ATOM 1973 C C . ILE A 1 240 ? -5.179 12.307 22.547 1.00 96.12 240 ILE A C 1
ATOM 1975 O O . ILE A 1 240 ? -4.124 12.662 23.081 1.00 96.12 240 ILE A O 1
ATOM 1979 N N . ASN A 1 241 ? -5.997 13.165 21.926 1.00 95.69 241 ASN A N 1
ATOM 1980 C CA . ASN A 1 241 ? -5.692 14.591 21.803 1.00 95.69 241 ASN A CA 1
ATOM 1981 C C . ASN A 1 241 ? -5.437 15.244 23.170 1.00 95.69 241 ASN A C 1
ATOM 1983 O O . ASN A 1 241 ? -4.495 16.029 23.283 1.00 95.69 241 ASN A O 1
ATOM 1987 N N . SER A 1 242 ? -6.182 14.858 24.212 1.00 93.75 242 SER A N 1
ATOM 1988 C CA . SER A 1 242 ? -6.030 15.375 25.582 1.00 93.75 242 SER A CA 1
ATOM 1989 C C . SER A 1 242 ? -4.630 15.175 26.181 1.00 93.75 242 SER A C 1
ATOM 1991 O O . SER A 1 242 ? -4.227 15.929 27.061 1.00 93.75 242 SER A O 1
ATOM 1993 N N . PHE A 1 243 ? -3.850 14.204 25.695 1.00 93.50 243 PHE A N 1
ATOM 1994 C CA . PHE A 1 243 ? -2.482 13.953 26.170 1.00 93.50 243 PHE A CA 1
ATOM 1995 C C . PHE A 1 243 ? -1.412 14.656 25.333 1.00 93.50 243 PHE A C 1
ATOM 1997 O O . PHE A 1 243 ? -0.246 14.742 25.731 1.00 93.50 243 PHE A O 1
ATOM 2004 N N . THR A 1 244 ? -1.762 15.168 24.158 1.00 92.81 244 THR A N 1
ATOM 2005 C CA . THR A 1 244 ? -0.796 15.722 23.205 1.00 92.81 244 THR A CA 1
ATOM 2006 C C . THR A 1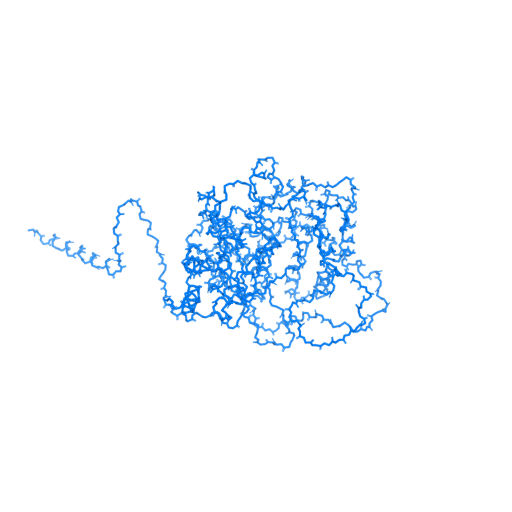 244 ? -0.725 17.235 23.280 1.00 92.81 244 THR A C 1
ATOM 2008 O O . THR A 1 244 ? -1.730 17.920 23.150 1.00 92.81 244 THR A O 1
ATOM 2011 N N . SER A 1 245 ? 0.483 17.770 23.472 1.00 90.81 245 SER A N 1
ATOM 2012 C CA . SER A 1 245 ? 0.699 19.216 23.453 1.00 90.81 245 SER A CA 1
ATOM 2013 C C . SER A 1 245 ? 0.895 19.723 22.028 1.00 90.81 245 SER A C 1
ATOM 2015 O O . SER A 1 245 ? 1.449 19.026 21.172 1.00 90.81 245 SER A O 1
ATOM 2017 N N . ILE A 1 246 ? 0.517 20.981 21.808 1.00 90.44 246 ILE A N 1
ATOM 2018 C CA . ILE A 1 246 ? 0.690 21.678 20.530 1.00 90.44 246 ILE A CA 1
ATOM 2019 C C . ILE A 1 246 ? 2.169 21.666 20.103 1.00 90.44 246 ILE A C 1
ATOM 2021 O O . ILE A 1 246 ? 2.487 21.292 18.977 1.00 90.44 246 ILE A O 1
ATOM 2025 N N . ASN A 1 247 ? 3.093 21.955 21.026 1.00 89.62 247 ASN A N 1
ATOM 2026 C CA . ASN A 1 247 ? 4.537 21.974 20.746 1.00 89.62 247 ASN A CA 1
ATOM 2027 C C . ASN A 1 247 ? 5.068 20.631 20.227 1.00 89.62 247 ASN A C 1
ATOM 2029 O O . ASN A 1 247 ? 5.928 20.594 19.347 1.00 89.62 247 ASN A O 1
ATOM 2033 N N . MET A 1 248 ? 4.533 19.517 20.734 1.00 87.62 248 MET A N 1
ATOM 2034 C CA . MET A 1 248 ? 4.942 18.189 20.288 1.00 87.62 248 MET A CA 1
ATOM 2035 C C . MET A 1 248 ? 4.536 17.953 18.829 1.00 87.62 248 MET A C 1
ATOM 2037 O O . MET A 1 248 ? 5.355 17.490 18.034 1.00 87.62 248 MET A O 1
ATOM 2041 N N . LEU A 1 249 ? 3.310 18.325 18.460 1.00 87.50 249 LEU A N 1
ATOM 2042 C CA . LEU A 1 249 ? 2.797 18.193 17.096 1.00 87.50 249 LEU A CA 1
ATOM 2043 C C . LEU A 1 249 ? 3.436 19.205 16.124 1.00 87.50 249 LEU A C 1
ATOM 2045 O O . LEU A 1 249 ? 3.719 18.845 14.987 1.00 87.50 249 LEU A O 1
ATOM 2049 N N . ASN A 1 250 ? 3.785 20.419 16.566 1.00 85.62 250 ASN A N 1
ATOM 2050 C CA . ASN A 1 250 ? 4.495 21.418 15.744 1.00 85.62 250 ASN A CA 1
ATOM 2051 C C . ASN A 1 250 ? 5.861 20.928 15.237 1.00 85.62 250 ASN A C 1
ATOM 2053 O O . ASN A 1 250 ? 6.333 21.344 14.179 1.00 85.62 250 ASN A O 1
ATOM 2057 N N . SER A 1 251 ? 6.510 20.024 15.976 1.00 79.44 251 SER A N 1
ATOM 2058 C CA . SER A 1 251 ? 7.808 19.464 15.582 1.00 79.44 251 SER A CA 1
ATOM 2059 C C . SER A 1 251 ? 7.735 18.494 14.391 1.00 79.44 251 SER A C 1
ATOM 2061 O O . SER A 1 251 ? 8.769 18.122 13.832 1.00 79.44 251 SER A O 1
ATOM 2063 N N . HIS A 1 252 ? 6.528 18.081 14.003 1.00 82.75 252 HIS A N 1
ATOM 2064 C CA . HIS A 1 252 ? 6.277 17.018 13.043 1.00 82.75 252 HIS A CA 1
ATOM 2065 C C . HIS A 1 252 ? 6.559 17.422 11.584 1.00 82.75 252 HIS A C 1
ATOM 2067 O O . HIS A 1 252 ? 6.303 18.547 11.160 1.00 82.75 252 HIS A O 1
ATOM 2073 N N . ILE A 1 253 ? 7.090 16.486 10.788 1.00 76.44 253 ILE A N 1
ATOM 2074 C CA . ILE A 1 253 ? 7.680 16.777 9.469 1.00 76.44 253 ILE A CA 1
ATOM 2075 C C . ILE A 1 253 ? 6.652 17.267 8.460 1.00 76.44 253 ILE A C 1
ATOM 2077 O O . ILE A 1 253 ? 6.941 18.210 7.734 1.00 76.44 253 ILE A O 1
ATOM 2081 N N . HIS A 1 254 ? 5.462 16.667 8.409 1.00 76.69 254 HIS A N 1
ATOM 2082 C CA . HIS A 1 254 ? 4.449 17.094 7.441 1.00 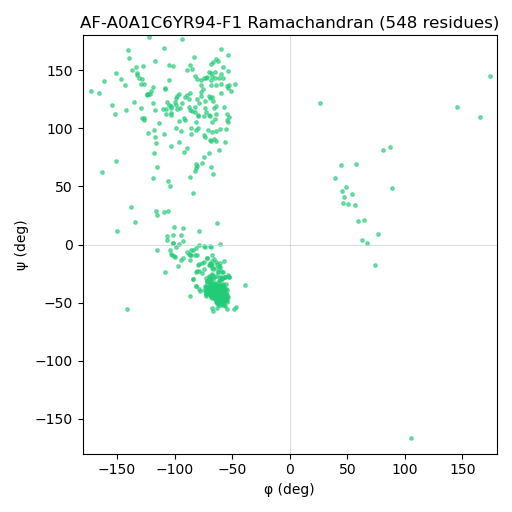76.69 254 HIS A CA 1
ATOM 2083 C C . HIS A 1 254 ? 3.891 18.479 7.785 1.00 76.69 254 HIS A C 1
ATOM 2085 O O . HIS A 1 254 ? 3.532 19.236 6.888 1.00 76.69 254 HIS A O 1
ATOM 2091 N N . ILE A 1 255 ? 3.894 18.843 9.070 1.00 77.94 255 ILE A N 1
ATOM 2092 C CA . ILE A 1 255 ? 3.549 20.193 9.512 1.00 77.94 255 ILE A CA 1
ATOM 2093 C C . ILE A 1 255 ? 4.646 21.196 9.186 1.00 77.94 255 ILE A C 1
ATOM 2095 O O . ILE A 1 255 ? 4.328 22.316 8.801 1.00 77.94 255 ILE A O 1
ATOM 2099 N N . LYS A 1 256 ? 5.921 20.813 9.273 1.00 78.06 256 LYS A N 1
ATOM 2100 C CA . LYS A 1 256 ? 7.032 21.679 8.857 1.00 78.06 256 LYS A CA 1
ATOM 2101 C C . LYS A 1 256 ? 7.115 21.865 7.342 1.00 78.06 256 LYS A C 1
ATOM 2103 O O . LYS A 1 256 ? 7.409 22.964 6.903 1.00 78.06 256 LYS A O 1
ATOM 2108 N N . ALA A 1 257 ? 6.833 20.817 6.570 1.00 73.94 257 ALA A N 1
ATOM 2109 C CA . ALA A 1 257 ? 6.930 20.829 5.110 1.00 73.94 257 ALA A CA 1
ATOM 2110 C C . ALA A 1 257 ? 5.733 21.492 4.405 1.00 73.94 257 ALA A C 1
ATOM 2112 O O . ALA A 1 257 ? 5.818 21.812 3.228 1.00 73.94 257 ALA A O 1
ATOM 2113 N N . SER A 1 258 ? 4.596 21.664 5.085 1.00 73.56 258 SER A N 1
ATOM 2114 C CA . SER A 1 258 ? 3.426 22.322 4.497 1.00 73.56 258 SER A CA 1
ATOM 2115 C C . SER A 1 258 ? 3.580 23.841 4.583 1.00 73.56 258 SER A C 1
ATOM 2117 O O . SER A 1 258 ? 3.535 24.393 5.678 1.00 73.56 258 SER A O 1
ATOM 2119 N N . GLU A 1 259 ? 3.710 24.524 3.449 1.00 66.69 259 GLU A N 1
ATOM 2120 C CA . GLU A 1 259 ? 3.965 25.974 3.417 1.00 66.69 259 GLU A CA 1
ATOM 2121 C C . GLU A 1 259 ? 2.689 26.817 3.602 1.00 66.69 259 GLU A C 1
ATOM 2123 O O . GLU A 1 259 ? 2.722 27.813 4.316 1.00 66.69 259 GLU A O 1
ATOM 2128 N N . ASN A 1 260 ? 1.531 26.376 3.082 1.00 62.88 260 ASN A N 1
ATOM 2129 C CA . ASN A 1 260 ? 0.284 27.162 3.094 1.00 62.88 260 ASN A CA 1
ATOM 2130 C C . ASN A 1 260 ? -0.933 26.407 3.672 1.00 62.88 260 ASN A C 1
ATOM 2132 O O . ASN A 1 260 ? -1.106 25.214 3.433 1.00 62.88 260 ASN A O 1
ATOM 2136 N N . LYS A 1 261 ? -1.794 27.129 4.416 1.00 63.34 261 LYS A N 1
ATOM 2137 C CA . LYS A 1 261 ? -3.095 26.689 4.987 1.00 63.34 261 LYS A CA 1
ATOM 2138 C C . LYS A 1 261 ? -3.067 25.297 5.648 1.00 63.34 261 LYS A C 1
ATOM 2140 O O . LYS A 1 261 ? -3.702 24.347 5.187 1.00 63.34 261 LYS A O 1
ATOM 2145 N N . LYS A 1 262 ? -2.363 25.188 6.780 1.00 78.56 262 LYS A N 1
ATOM 2146 C CA . LYS A 1 262 ? -2.328 23.968 7.606 1.00 78.56 262 LYS A CA 1
ATOM 2147 C C . LYS A 1 262 ? -3.685 23.755 8.275 1.00 78.56 262 LYS A C 1
ATOM 2149 O O . LYS A 1 262 ? -4.067 24.509 9.165 1.00 78.56 262 LYS A O 1
ATOM 2154 N N . SER A 1 263 ? -4.418 22.725 7.861 1.00 85.88 263 SER A N 1
ATOM 2155 C CA . SER A 1 263 ? -5.651 22.343 8.550 1.00 85.88 263 SER A CA 1
ATOM 2156 C C . SER A 1 263 ? -5.333 21.774 9.937 1.00 85.88 263 SER A C 1
ATOM 2158 O O . SER A 1 263 ? -4.322 21.092 10.125 1.00 85.88 263 SER A O 1
ATOM 2160 N N . PHE A 1 264 ? -6.221 21.981 10.912 1.00 88.88 264 PHE A N 1
ATOM 2161 C CA . PHE A 1 264 ? -6.092 21.324 12.219 1.00 88.88 264 PHE A CA 1
ATOM 2162 C C . PHE A 1 264 ? -6.112 19.789 12.092 1.00 88.88 264 PHE A C 1
ATOM 2164 O O . PHE A 1 264 ? -5.445 19.072 12.840 1.00 88.88 264 PHE A O 1
ATOM 2171 N N . SER A 1 265 ? -6.815 19.273 11.081 1.00 88.50 265 SER A N 1
ATOM 2172 C CA . SER A 1 265 ? -6.792 17.858 10.719 1.00 88.50 265 SER A CA 1
ATOM 2173 C C . SER A 1 265 ? -5.387 17.399 10.313 1.00 88.50 265 SER A C 1
ATOM 2175 O O . SER A 1 265 ? -4.934 16.363 10.787 1.00 88.50 265 SER A O 1
ATOM 2177 N N . LEU A 1 266 ? -4.656 18.167 9.489 1.00 88.62 266 LEU A N 1
ATOM 2178 C CA . LEU A 1 266 ? -3.251 17.883 9.159 1.00 88.62 266 LEU A CA 1
ATOM 2179 C C . LEU A 1 266 ? -2.333 18.023 10.380 1.00 88.62 266 LEU A C 1
ATOM 2181 O O . LEU A 1 266 ? -1.303 17.370 10.451 1.00 88.62 266 LEU A O 1
ATOM 2185 N N . PHE A 1 267 ? -2.681 18.863 11.347 1.00 89.81 267 PHE A N 1
ATOM 2186 C CA . PHE A 1 267 ? -1.894 19.029 12.568 1.00 89.81 267 PHE A CA 1
ATOM 2187 C C . PHE A 1 267 ? -2.016 17.840 13.523 1.00 89.81 267 PHE A C 1
ATOM 2189 O O . PHE A 1 267 ? -1.028 17.355 14.069 1.00 89.81 267 PHE A O 1
ATOM 2196 N N . SER A 1 268 ? -3.234 17.338 13.692 1.00 92.50 268 SER A N 1
ATOM 2197 C CA . SER A 1 268 ? -3.568 16.319 14.688 1.00 92.50 268 SER A CA 1
ATOM 2198 C C . SER A 1 268 ? -3.633 14.891 14.131 1.00 92.50 268 SER A C 1
ATOM 2200 O O . SER A 1 268 ? -3.814 13.948 14.902 1.00 92.50 268 SER A O 1
ATOM 2202 N N . TYR A 1 269 ? -3.438 14.680 12.822 1.00 92.56 269 TYR A N 1
ATOM 2203 C CA . TYR A 1 269 ? -3.524 13.339 12.227 1.00 92.56 269 TYR A CA 1
ATOM 2204 C C . TYR A 1 269 ? -2.593 12.273 12.845 1.00 92.56 269 TYR A C 1
ATOM 2206 O O . TYR A 1 269 ? -2.996 11.107 12.826 1.00 92.56 269 TYR A O 1
ATOM 2214 N N . PRO A 1 270 ? -1.407 12.573 13.434 1.00 94.75 270 PRO A N 1
ATOM 2215 C CA . PRO A 1 270 ? -0.616 11.533 14.095 1.00 94.75 270 PRO A CA 1
ATOM 2216 C C . PRO A 1 270 ? -1.361 10.890 15.274 1.00 94.75 270 PRO A C 1
ATOM 2218 O O . PRO A 1 270 ? -1.208 9.695 15.525 1.00 94.75 270 PRO A O 1
ATOM 2221 N N . ASN A 1 271 ? -2.223 11.650 15.954 1.00 96.12 271 ASN A N 1
ATOM 2222 C CA . ASN A 1 271 ? -3.077 11.139 17.025 1.00 96.12 271 ASN A CA 1
ATOM 2223 C C . ASN A 1 271 ? -4.175 10.228 16.474 1.00 96.12 271 ASN A C 1
ATOM 2225 O O . ASN A 1 271 ? -4.475 9.193 17.066 1.00 96.12 271 ASN A O 1
ATOM 2229 N N . LEU A 1 272 ? -4.749 10.586 15.318 1.00 97.19 272 LEU A N 1
ATOM 2230 C CA . LEU A 1 272 ? -5.724 9.741 14.628 1.00 97.19 272 LEU A CA 1
ATOM 2231 C C . LEU A 1 272 ? -5.067 8.432 14.173 1.00 97.19 272 LEU A C 1
ATOM 2233 O O . LEU A 1 272 ? -5.623 7.363 14.385 1.00 97.19 272 LEU A O 1
ATOM 2237 N N . MET A 1 273 ? -3.835 8.496 13.665 1.00 96.44 273 MET A N 1
ATOM 2238 C CA . MET A 1 273 ? -3.058 7.310 13.299 1.00 96.44 273 MET A CA 1
ATOM 2239 C C . MET A 1 273 ? -2.756 6.416 14.514 1.00 96.44 273 MET A C 1
ATOM 2241 O O . MET A 1 273 ? -2.841 5.193 14.412 1.00 96.44 273 MET A O 1
ATOM 2245 N N . LEU A 1 274 ? -2.444 6.995 15.682 1.00 97.06 274 LEU A N 1
ATOM 2246 C CA . LEU A 1 274 ? -2.303 6.222 16.921 1.00 97.06 274 LEU A CA 1
ATOM 2247 C C . LEU A 1 274 ? -3.627 5.552 17.323 1.00 97.06 274 LEU A C 1
ATOM 2249 O O . LEU A 1 274 ? -3.608 4.390 17.726 1.00 97.06 274 LEU A O 1
ATOM 2253 N N . SER A 1 275 ? -4.761 6.243 17.172 1.00 97.62 275 SER A N 1
ATOM 2254 C CA . SER A 1 275 ? -6.096 5.670 17.393 1.00 97.62 275 SER A CA 1
ATOM 2255 C C . SER A 1 275 ? -6.334 4.440 16.509 1.00 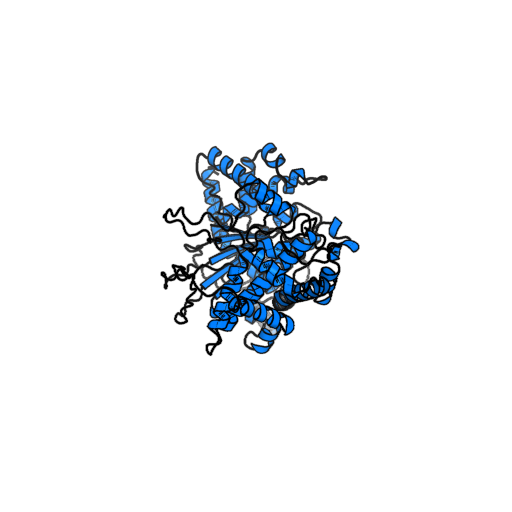97.62 275 SER A C 1
ATOM 2257 O O . SER A 1 275 ? -6.670 3.366 17.019 1.00 97.62 275 SER A O 1
ATOM 2259 N N . ASP A 1 276 ? -6.048 4.564 15.208 1.00 97.50 276 ASP A N 1
ATOM 2260 C CA . ASP A 1 276 ? -6.214 3.490 14.224 1.00 97.50 276 ASP A CA 1
ATOM 2261 C C . ASP A 1 276 ? -5.406 2.235 14.593 1.00 97.50 276 ASP A C 1
ATOM 2263 O O . ASP A 1 276 ? -5.895 1.107 14.497 1.00 97.50 276 ASP A O 1
ATOM 2267 N N . ILE A 1 277 ? -4.164 2.429 15.051 1.00 96.44 277 ILE A N 1
ATOM 2268 C CA . ILE A 1 277 ? -3.276 1.346 15.492 1.00 96.44 277 ILE A CA 1
ATOM 2269 C C . ILE A 1 277 ? -3.801 0.719 16.789 1.00 96.44 277 ILE A C 1
ATOM 2271 O O . ILE A 1 277 ? -3.841 -0.507 16.929 1.00 96.44 277 ILE A O 1
ATOM 2275 N N . MET A 1 278 ? -4.208 1.550 17.748 1.00 94.81 278 MET A N 1
ATOM 2276 C CA . MET A 1 278 ? -4.589 1.108 19.086 1.00 94.81 278 MET A CA 1
ATOM 2277 C C . MET A 1 278 ? -5.848 0.265 19.103 1.00 94.81 278 MET A C 1
ATOM 2279 O O . MET A 1 278 ? -5.867 -0.753 19.794 1.00 94.81 278 MET A O 1
ATOM 2283 N N . LEU A 1 279 ? -6.873 0.626 18.332 1.00 96.25 279 LEU A N 1
ATOM 2284 C CA . LEU A 1 279 ? -8.154 -0.085 18.357 1.00 96.25 279 LEU A CA 1
ATOM 2285 C C . LEU A 1 279 ? -8.017 -1.570 18.032 1.00 96.25 279 LEU A C 1
ATOM 2287 O O . LEU A 1 279 ? -8.712 -2.402 18.625 1.00 96.25 279 LEU A O 1
ATOM 2291 N N . TYR A 1 280 ? -7.082 -1.905 17.144 1.00 94.56 280 TYR A N 1
ATOM 2292 C CA . TYR A 1 280 ? -6.884 -3.267 16.669 1.00 94.56 280 TYR A CA 1
ATOM 2293 C C . TYR A 1 280 ? -5.693 -3.983 17.285 1.00 94.56 280 TYR A C 1
ATOM 2295 O O . TYR A 1 280 ? -5.590 -5.190 17.071 1.00 94.56 280 TYR A O 1
ATOM 2303 N N . LYS A 1 281 ? -4.836 -3.299 18.056 1.00 92.38 281 LYS A N 1
ATOM 2304 C CA . LYS A 1 281 ? -3.657 -3.877 18.728 1.00 92.38 281 LYS A CA 1
ATOM 2305 C C . LYS A 1 281 ? -2.931 -4.913 17.847 1.00 92.38 281 LYS A C 1
ATOM 2307 O O . LYS A 1 281 ? -2.885 -6.090 18.217 1.00 92.38 281 LYS A O 1
ATOM 2312 N N . PRO A 1 282 ? -2.483 -4.535 16.635 1.00 93.31 282 PRO A N 1
ATOM 2313 C CA . PRO A 1 282 ? -1.766 -5.460 15.770 1.00 93.31 282 PRO A CA 1
ATOM 2314 C C . PRO A 1 282 ? -0.440 -5.860 16.427 1.00 93.31 282 PRO A C 1
ATOM 2316 O O . PRO A 1 282 ? 0.074 -5.150 17.288 1.00 93.31 282 PRO A O 1
ATOM 2319 N N . GLN A 1 283 ? 0.136 -6.982 16.006 1.00 91.00 283 GLN A N 1
ATOM 2320 C CA . GLN A 1 283 ? 1.489 -7.366 16.414 1.00 91.00 283 GLN A CA 1
ATOM 2321 C C . GLN A 1 283 ? 2.533 -6.637 15.561 1.00 91.00 283 GLN A C 1
ATOM 2323 O O . GLN A 1 283 ? 3.580 -6.221 16.067 1.00 91.00 283 GLN A O 1
ATOM 2328 N N . TYR A 1 284 ? 2.211 -6.439 14.279 1.00 92.75 284 TYR A N 1
ATOM 2329 C CA . TYR A 1 284 ? 3.086 -5.811 13.302 1.00 92.75 284 TYR A CA 1
ATOM 2330 C C . TYR A 1 284 ? 2.384 -4.702 12.509 1.00 92.75 284 TYR A C 1
ATOM 2332 O O . TYR A 1 284 ? 1.214 -4.824 12.140 1.00 92.75 284 TYR A O 1
ATOM 2340 N N . LEU A 1 285 ? 3.121 -3.636 12.191 1.00 93.44 285 LEU A N 1
ATOM 2341 C CA . LEU A 1 285 ? 2.718 -2.607 11.233 1.00 93.44 285 LEU A CA 1
ATOM 2342 C C . LEU A 1 285 ? 3.527 -2.712 9.958 1.00 93.44 285 LEU A C 1
ATOM 2344 O O . LEU A 1 285 ? 4.754 -2.769 10.000 1.00 93.44 285 LEU A O 1
ATOM 2348 N N . ILE A 1 286 ? 2.831 -2.638 8.833 1.00 92.62 286 ILE A N 1
ATOM 2349 C CA . ILE A 1 286 ? 3.446 -2.493 7.519 1.00 92.62 286 ILE A CA 1
ATOM 2350 C C . ILE A 1 286 ? 3.278 -1.040 7.105 1.00 92.62 286 ILE A C 1
ATOM 2352 O O . ILE A 1 286 ? 2.153 -0.554 6.969 1.00 92.62 286 ILE A O 1
ATOM 2356 N N . ILE A 1 287 ? 4.399 -0.346 6.929 1.00 90.31 287 ILE A N 1
ATOM 2357 C CA . ILE A 1 287 ? 4.434 1.072 6.579 1.00 90.31 287 ILE A CA 1
ATOM 2358 C C . ILE A 1 287 ? 5.495 1.330 5.510 1.00 90.31 287 ILE A C 1
ATOM 2360 O O . ILE A 1 287 ? 6.533 0.668 5.484 1.00 90.31 287 ILE A O 1
ATOM 2364 N N . GLY A 1 288 ? 5.261 2.346 4.681 1.00 87.06 288 GLY A N 1
ATOM 2365 C CA . GLY A 1 288 ? 6.289 2.873 3.789 1.00 87.06 288 GLY A CA 1
ATOM 2366 C C . GLY A 1 288 ? 7.434 3.534 4.564 1.00 87.06 288 GLY A C 1
ATOM 2367 O O . GLY A 1 288 ? 7.269 3.987 5.702 1.00 87.06 288 GLY A O 1
ATOM 2368 N N . LEU A 1 289 ? 8.612 3.615 3.942 1.00 83.88 289 LEU A N 1
ATOM 2369 C CA . LEU A 1 289 ? 9.800 4.232 4.546 1.00 83.88 289 LEU A CA 1
ATOM 2370 C C . LEU A 1 289 ? 9.606 5.697 4.945 1.00 83.88 289 LEU A C 1
ATOM 2372 O O . LEU A 1 289 ? 10.208 6.162 5.913 1.00 83.88 289 LEU A O 1
ATOM 2376 N N . ASP A 1 290 ? 8.749 6.404 4.221 1.00 81.88 290 ASP A N 1
ATOM 2377 C CA . ASP A 1 290 ? 8.346 7.783 4.476 1.00 81.88 290 ASP A CA 1
ATOM 2378 C C . ASP A 1 290 ? 7.594 7.947 5.804 1.00 81.88 290 ASP A C 1
ATOM 2380 O O . ASP A 1 290 ? 7.671 8.991 6.446 1.00 81.88 290 ASP A O 1
ATOM 2384 N N . GLN A 1 291 ? 6.926 6.893 6.271 1.00 87.75 291 GLN A N 1
ATOM 2385 C CA . GLN A 1 291 ? 6.131 6.918 7.496 1.00 87.75 291 GLN A CA 1
ATOM 2386 C C . GLN A 1 291 ? 6.966 6.672 8.762 1.00 87.75 291 GLN A C 1
ATOM 2388 O O . GLN A 1 291 ? 6.441 6.792 9.869 1.00 87.75 291 GLN A O 1
ATOM 2393 N N . LYS A 1 292 ? 8.272 6.369 8.651 1.00 86.62 292 LYS A N 1
ATOM 2394 C CA . LYS A 1 292 ? 9.145 6.120 9.819 1.00 86.62 292 LYS A CA 1
ATOM 2395 C C . LYS A 1 292 ? 9.123 7.276 10.819 1.00 86.62 292 LYS A C 1
ATOM 2397 O O . LYS A 1 292 ? 8.965 7.046 12.015 1.00 86.62 292 LYS A O 1
ATOM 2402 N N . LYS A 1 293 ? 9.183 8.515 10.325 1.00 86.75 293 LYS A N 1
ATOM 2403 C CA . LYS A 1 293 ? 9.135 9.702 11.186 1.00 86.75 293 LYS A CA 1
ATOM 2404 C C . LYS A 1 293 ? 7.756 9.900 11.843 1.00 86.75 293 LYS A C 1
ATOM 2406 O O . LYS A 1 293 ? 7.667 10.397 12.962 1.00 86.75 293 LYS A O 1
ATOM 2411 N N . ASN A 1 294 ? 6.680 9.443 11.195 1.00 89.81 294 ASN A N 1
ATOM 2412 C CA . ASN A 1 294 ? 5.332 9.443 11.779 1.00 89.81 294 ASN A CA 1
ATOM 2413 C C . ASN A 1 294 ? 5.233 8.437 12.937 1.00 89.81 294 ASN A C 1
ATOM 2415 O O . ASN A 1 294 ? 4.598 8.711 13.951 1.00 89.81 294 ASN A O 1
ATOM 2419 N N . ILE A 1 295 ? 5.938 7.307 12.858 1.00 91.81 295 ILE A N 1
ATOM 2420 C CA . ILE A 1 295 ? 6.017 6.374 13.987 1.00 91.81 295 ILE A CA 1
ATOM 2421 C C . ILE A 1 295 ? 6.824 6.950 15.160 1.00 91.81 295 ILE A C 1
ATOM 2423 O O . ILE A 1 295 ? 6.492 6.678 16.311 1.00 91.81 295 ILE A O 1
ATOM 2427 N N . GLU A 1 296 ? 7.855 7.760 14.917 1.00 91.12 296 GLU A N 1
ATOM 2428 C CA . GLU A 1 296 ? 8.625 8.397 15.997 1.00 91.12 296 GLU A CA 1
ATOM 2429 C C . GLU A 1 296 ? 7.772 9.349 16.842 1.00 91.12 296 GLU A C 1
ATOM 2431 O O . GLU A 1 296 ? 7.840 9.302 18.073 1.00 91.12 296 GLU A O 1
ATOM 2436 N N . ILE A 1 297 ? 6.922 10.169 16.211 1.00 92.19 297 ILE A N 1
ATOM 2437 C CA . ILE A 1 297 ? 5.986 11.025 16.954 1.00 92.19 297 ILE A CA 1
ATOM 2438 C C . ILE A 1 297 ? 4.954 10.177 17.711 1.00 92.19 297 ILE A C 1
ATOM 2440 O O . ILE A 1 297 ? 4.712 10.422 18.891 1.00 92.19 297 ILE A O 1
ATOM 2444 N N . ILE A 1 298 ? 4.434 9.110 17.094 1.00 93.88 298 ILE A N 1
ATOM 2445 C CA . ILE A 1 298 ? 3.493 8.177 17.729 1.00 93.88 298 ILE A CA 1
ATOM 2446 C C . ILE A 1 298 ? 4.119 7.502 18.958 1.00 93.88 298 ILE A C 1
ATOM 2448 O O . ILE A 1 298 ? 3.451 7.365 19.984 1.00 93.88 298 ILE A O 1
ATOM 2452 N N . LYS A 1 299 ? 5.408 7.141 18.911 1.00 93.75 299 LYS A N 1
ATOM 2453 C CA . LYS A 1 299 ? 6.167 6.627 20.067 1.00 93.75 299 LYS A CA 1
ATOM 2454 C C . LYS A 1 299 ? 6.227 7.635 21.211 1.00 93.75 299 LYS A C 1
ATOM 2456 O O . LYS A 1 299 ? 5.976 7.257 22.355 1.00 93.75 299 LYS A O 1
ATOM 2461 N N . LYS A 1 300 ? 6.509 8.909 20.915 1.00 93.50 300 LYS A N 1
ATOM 2462 C CA . LYS A 1 300 ? 6.529 9.983 21.924 1.00 93.50 300 LYS A CA 1
ATOM 2463 C C . LYS A 1 300 ? 5.154 10.170 22.571 1.00 93.50 300 LYS A C 1
ATOM 2465 O O . LYS A 1 300 ? 5.063 10.181 23.796 1.00 93.50 300 LYS A O 1
ATOM 2470 N N . ILE A 1 301 ? 4.095 10.229 21.760 1.00 94.25 301 ILE A N 1
ATOM 2471 C CA . ILE A 1 301 ? 2.704 10.343 22.230 1.00 94.25 301 ILE A CA 1
ATOM 2472 C C . ILE A 1 301 ? 2.341 9.158 23.134 1.00 94.25 301 ILE A C 1
ATOM 2474 O O . ILE A 1 301 ? 1.829 9.343 24.234 1.00 94.25 301 ILE A O 1
ATOM 2478 N N . SER A 1 302 ? 2.672 7.942 22.699 1.00 94.75 302 SER A N 1
ATOM 2479 C CA . SER A 1 302 ? 2.394 6.705 23.436 1.00 94.75 302 SER A CA 1
ATOM 2480 C C . SER A 1 302 ? 3.078 6.677 24.802 1.00 94.75 302 SER A C 1
ATOM 2482 O O . SER A 1 302 ? 2.446 6.341 25.802 1.00 94.75 302 SER A O 1
ATOM 2484 N N . LYS A 1 303 ? 4.361 7.071 24.860 1.00 93.94 303 LYS A N 1
ATOM 2485 C CA . LYS A 1 303 ? 5.104 7.181 26.121 1.00 93.94 303 LYS A CA 1
ATOM 2486 C C . LYS A 1 303 ? 4.425 8.177 27.057 1.00 93.94 303 LYS A C 1
ATOM 2488 O O . LYS A 1 303 ? 4.214 7.842 28.215 1.00 93.94 303 LYS A O 1
ATOM 2493 N N . LYS A 1 304 ? 4.029 9.344 26.536 1.00 93.75 304 LYS A N 1
ATOM 2494 C CA . LYS A 1 304 ? 3.356 10.384 27.318 1.00 93.75 304 LYS A CA 1
ATOM 2495 C C . LYS A 1 304 ? 2.028 9.906 27.912 1.00 93.75 304 LYS A C 1
ATOM 2497 O O . LYS A 1 304 ? 1.788 10.123 29.092 1.00 93.75 304 LYS A O 1
ATOM 2502 N N . ILE A 1 305 ? 1.198 9.209 27.134 1.00 94.38 305 ILE A N 1
ATOM 2503 C CA . ILE A 1 305 ? -0.069 8.644 27.632 1.00 94.38 305 ILE A CA 1
ATOM 2504 C C . ILE A 1 305 ? 0.189 7.638 28.758 1.00 94.38 305 ILE A C 1
ATOM 2506 O O . ILE A 1 305 ? -0.438 7.723 29.811 1.00 94.38 305 ILE A O 1
ATOM 2510 N N . ASN A 1 306 ? 1.134 6.713 28.563 1.00 93.94 306 ASN A N 1
ATOM 2511 C CA . ASN A 1 306 ? 1.457 5.710 29.578 1.00 93.94 306 ASN A CA 1
ATOM 2512 C C . ASN A 1 306 ? 1.973 6.349 30.877 1.00 93.94 306 ASN A C 1
ATOM 2514 O O . ASN A 1 306 ? 1.571 5.923 31.957 1.00 93.94 306 ASN A O 1
ATOM 2518 N N . THR A 1 307 ? 2.820 7.383 30.781 1.00 93.62 307 THR A N 1
ATOM 2519 C CA . THR A 1 307 ? 3.310 8.116 31.958 1.00 93.62 307 THR A CA 1
ATOM 2520 C C . THR A 1 307 ? 2.205 8.912 32.642 1.00 93.62 307 THR A C 1
ATOM 2522 O O . THR A 1 307 ? 2.127 8.898 33.858 1.00 93.62 307 THR A O 1
ATOM 2525 N N . SER A 1 308 ? 1.317 9.572 31.893 1.00 91.69 308 SER A N 1
ATOM 2526 C CA . SER A 1 308 ? 0.224 10.354 32.486 1.00 91.69 308 SER A CA 1
ATOM 2527 C C . SER A 1 308 ? -0.811 9.487 33.205 1.00 91.69 308 SER A C 1
ATOM 2529 O O . SER A 1 308 ? -1.478 9.969 34.111 1.00 91.69 308 SER A O 1
ATOM 2531 N N . LEU A 1 309 ? -0.956 8.223 32.803 1.00 88.94 309 LEU A N 1
ATOM 2532 C CA . LEU A 1 309 ? -1.918 7.286 33.389 1.00 88.94 309 LEU A CA 1
ATOM 2533 C C . LEU A 1 309 ? -1.286 6.299 34.377 1.00 88.94 309 LEU A C 1
ATOM 2535 O O . LEU A 1 309 ? -2.002 5.436 34.880 1.00 88.94 309 LEU A O 1
ATOM 2539 N N . ASN A 1 310 ? 0.029 6.388 34.624 1.00 86.12 310 ASN A N 1
ATOM 2540 C CA . ASN A 1 310 ? 0.805 5.444 35.442 1.00 86.12 310 ASN A CA 1
ATOM 2541 C C . ASN A 1 310 ? 0.516 3.965 35.110 1.00 86.12 310 ASN A C 1
ATOM 2543 O O . ASN A 1 310 ? 0.469 3.103 35.985 1.00 86.12 310 ASN A O 1
ATOM 2547 N N . LYS A 1 311 ? 0.278 3.664 33.826 1.00 85.25 311 LYS A N 1
ATOM 2548 C CA . LYS A 1 311 ? -0.119 2.336 33.335 1.00 85.25 311 LYS A CA 1
ATOM 2549 C C . LYS A 1 311 ? 0.460 2.088 31.945 1.00 85.25 311 LYS A C 1
ATOM 2551 O O . LYS A 1 311 ? 0.440 2.963 31.082 1.00 85.25 311 LYS A O 1
ATOM 2556 N N . HIS A 1 312 ? 0.879 0.855 31.670 1.00 84.00 312 HIS A N 1
ATOM 2557 C CA . HIS A 1 312 ? 1.304 0.424 30.332 1.00 84.00 312 HIS A CA 1
ATOM 2558 C C . HIS A 1 312 ? 0.103 0.077 29.437 1.00 84.00 312 HIS A C 1
ATOM 2560 O O . HIS A 1 312 ? -0.120 -1.074 29.071 1.00 84.00 312 HIS A O 1
ATOM 2566 N N . ILE A 1 313 ? -0.708 1.083 29.099 1.00 85.31 313 ILE A N 1
ATOM 2567 C CA . ILE A 1 313 ? -1.939 0.907 28.308 1.00 85.31 313 ILE A CA 1
ATOM 2568 C C . ILE A 1 313 ? -1.620 0.749 26.819 1.00 85.31 313 ILE A C 1
ATOM 2570 O O . ILE A 1 313 ? -2.251 -0.050 26.122 1.00 85.31 313 ILE A O 1
ATOM 2574 N N . ILE A 1 314 ? -0.651 1.526 26.333 1.00 87.56 314 ILE A N 1
ATOM 2575 C CA . ILE A 1 314 ? -0.256 1.585 24.930 1.00 87.56 314 ILE A CA 1
ATOM 2576 C C . ILE A 1 314 ? 1.040 0.807 24.732 1.00 87.56 314 ILE A C 1
ATOM 2578 O O . ILE A 1 314 ? 2.113 1.245 25.152 1.00 87.56 314 ILE A O 1
ATOM 2582 N N . GLN A 1 315 ? 0.939 -0.319 24.029 1.00 86.56 315 GLN A N 1
ATOM 2583 C CA . GLN A 1 315 ? 2.077 -1.075 23.521 1.00 86.56 315 GLN A CA 1
ATOM 2584 C C . GLN A 1 315 ? 2.107 -0.949 22.002 1.00 86.56 315 GLN A C 1
ATOM 2586 O O . GLN A 1 315 ? 1.177 -1.378 21.316 1.00 86.56 315 GLN A O 1
ATOM 2591 N N . LEU A 1 316 ? 3.164 -0.334 21.475 1.00 90.44 316 LEU A N 1
ATOM 2592 C CA . LEU A 1 316 ? 3.278 -0.151 20.037 1.00 90.44 316 LEU A CA 1
ATOM 2593 C C . LEU A 1 316 ? 3.703 -1.452 19.337 1.00 90.44 316 LEU A C 1
ATOM 2595 O O . LEU A 1 316 ? 4.610 -2.136 19.815 1.00 90.44 316 LEU A O 1
ATOM 2599 N N . PRO A 1 317 ? 3.081 -1.776 18.194 1.00 91.44 317 PRO A N 1
ATOM 2600 C CA . PRO A 1 317 ? 3.458 -2.916 17.358 1.00 91.44 317 PRO A CA 1
ATOM 2601 C C . PRO A 1 317 ? 4.878 -2.799 16.793 1.00 91.44 317 PRO A C 1
ATOM 2603 O O . PRO A 1 317 ? 5.422 -1.702 16.625 1.00 91.44 317 PRO A O 1
ATOM 2606 N N . LYS A 1 318 ? 5.454 -3.945 16.417 1.00 91.12 318 LYS A N 1
ATOM 2607 C CA . LYS A 1 318 ? 6.737 -4.007 15.702 1.00 91.12 318 LYS A CA 1
ATOM 2608 C C . LYS A 1 318 ? 6.553 -3.530 14.257 1.00 91.12 318 LYS A C 1
ATOM 2610 O O . LYS A 1 318 ? 5.530 -3.800 13.636 1.00 91.12 318 LYS A O 1
ATOM 2615 N N . ILE A 1 319 ? 7.537 -2.839 13.686 1.00 90.62 319 ILE A N 1
ATOM 2616 C CA . ILE A 1 319 ? 7.501 -2.499 12.255 1.00 90.62 319 ILE A CA 1
ATOM 2617 C C . ILE A 1 319 ? 7.955 -3.729 11.467 1.00 90.62 319 ILE A C 1
ATOM 2619 O O . ILE A 1 319 ? 9.033 -4.260 11.726 1.00 90.62 319 ILE A O 1
ATOM 2623 N N . TYR A 1 320 ? 7.139 -4.176 10.518 1.00 87.25 320 TYR A N 1
ATOM 2624 C CA . TYR A 1 320 ? 7.510 -5.218 9.572 1.00 87.25 320 TYR A CA 1
ATOM 2625 C C . TYR A 1 320 ? 8.255 -4.594 8.391 1.00 87.25 320 TYR A C 1
ATOM 2627 O O . TYR A 1 320 ? 7.693 -3.801 7.632 1.00 87.25 320 TYR A O 1
ATOM 2635 N N . SER A 1 321 ? 9.531 -4.942 8.254 1.00 78.56 321 SER A N 1
ATOM 2636 C CA . SER A 1 321 ? 10.402 -4.438 7.194 1.00 78.56 321 SER A CA 1
ATOM 2637 C C . SER A 1 321 ? 10.273 -5.298 5.937 1.00 78.56 321 SER A C 1
ATOM 2639 O O . SER A 1 321 ? 10.390 -6.519 6.000 1.00 78.56 321 SER A O 1
ATOM 2641 N N . SER A 1 322 ? 10.065 -4.663 4.783 1.00 80.00 322 SER A N 1
ATOM 2642 C CA . SER A 1 322 ? 10.114 -5.343 3.483 1.00 80.00 322 SER A CA 1
ATOM 2643 C C . SER A 1 322 ? 11.551 -5.746 3.124 1.00 80.00 322 SER A C 1
ATOM 2645 O O . SER A 1 322 ? 12.492 -5.015 3.439 1.00 80.00 322 SER A O 1
ATOM 2647 N N . LYS A 1 323 ? 11.715 -6.859 2.386 1.00 75.75 323 LYS A N 1
ATOM 2648 C CA . LYS A 1 323 ? 12.994 -7.221 1.737 1.00 75.75 323 LYS A CA 1
ATOM 2649 C C . LYS A 1 323 ? 13.461 -6.113 0.783 1.00 75.75 323 LYS A C 1
ATOM 2651 O O . LYS A 1 323 ? 14.649 -5.814 0.700 1.00 75.75 323 LYS A O 1
ATOM 2656 N N . PHE A 1 324 ? 12.510 -5.448 0.130 1.00 82.12 324 PHE A N 1
ATOM 2657 C CA . PHE A 1 324 ? 12.738 -4.265 -0.693 1.00 82.12 324 PHE A CA 1
ATOM 2658 C C . PHE A 1 324 ? 12.640 -3.015 0.180 1.00 82.12 324 PHE A C 1
ATOM 2660 O O . PHE A 1 324 ? 11.587 -2.387 0.293 1.00 82.12 324 PHE A O 1
ATOM 2667 N N . ASN A 1 325 ? 13.741 -2.696 0.859 1.00 79.31 325 ASN A N 1
ATOM 2668 C CA . ASN A 1 325 ? 13.842 -1.592 1.809 1.00 79.31 325 ASN A CA 1
ATOM 2669 C C . ASN A 1 325 ? 14.203 -0.277 1.094 1.00 79.31 325 ASN A C 1
ATOM 2671 O O . ASN A 1 325 ? 15.219 0.347 1.395 1.00 79.31 325 ASN A O 1
ATOM 2675 N N . ILE A 1 326 ? 13.366 0.129 0.137 1.00 82.69 326 ILE A N 1
ATOM 2676 C CA . ILE A 1 326 ? 13.599 1.286 -0.738 1.00 82.69 326 ILE A CA 1
ATOM 2677 C C . ILE A 1 326 ? 12.375 2.186 -0.867 1.00 82.69 326 ILE A C 1
ATOM 2679 O O . ILE A 1 326 ? 11.228 1.759 -0.726 1.00 82.69 326 ILE A O 1
ATOM 2683 N N . GLU A 1 327 ? 12.641 3.461 -1.129 1.00 86.38 327 GLU A N 1
ATOM 2684 C CA . GLU A 1 327 ? 11.630 4.464 -1.430 1.00 86.38 327 GLU A CA 1
ATOM 2685 C C . GLU A 1 327 ? 11.556 4.625 -2.948 1.00 86.38 327 GLU A C 1
ATOM 2687 O O . GLU A 1 327 ? 12.531 5.017 -3.580 1.00 86.38 327 GLU A O 1
ATOM 2692 N N . ILE A 1 328 ? 10.409 4.294 -3.542 1.00 90.94 328 ILE A N 1
ATOM 2693 C CA . ILE A 1 328 ? 10.239 4.381 -4.995 1.00 90.94 328 ILE A CA 1
ATOM 2694 C C . ILE A 1 328 ? 10.126 5.845 -5.408 1.00 90.94 328 ILE A C 1
ATOM 2696 O O . ILE A 1 328 ? 9.181 6.546 -5.020 1.00 90.94 328 ILE A O 1
ATOM 2700 N N . MET A 1 329 ? 11.091 6.285 -6.208 1.00 91.44 329 MET A N 1
ATOM 2701 C CA . MET A 1 329 ? 11.132 7.631 -6.763 1.00 91.44 329 MET A CA 1
ATOM 2702 C C . MET A 1 329 ? 10.268 7.699 -8.025 1.00 91.44 329 MET A C 1
ATOM 2704 O O . MET A 1 329 ? 9.937 6.677 -8.634 1.00 91.44 329 MET A O 1
ATOM 2708 N N . ASN A 1 330 ? 9.890 8.911 -8.418 1.00 93.25 330 ASN A N 1
ATOM 2709 C CA . ASN A 1 330 ? 9.318 9.178 -9.728 1.00 93.25 330 ASN A CA 1
ATOM 2710 C C . ASN A 1 330 ? 10.323 8.785 -10.830 1.00 93.25 330 ASN A C 1
ATOM 2712 O O . ASN A 1 330 ? 11.494 8.519 -10.554 1.00 93.25 330 ASN A O 1
ATOM 2716 N N . LEU A 1 331 ? 9.885 8.735 -12.087 1.00 92.69 331 LEU A N 1
ATOM 2717 C CA . LEU A 1 331 ? 10.771 8.320 -13.184 1.00 92.69 331 LEU A CA 1
ATOM 2718 C C . LEU A 1 331 ? 11.903 9.320 -13.493 1.00 92.69 331 LEU A C 1
ATOM 2720 O O . LEU A 1 331 ? 12.751 9.010 -14.321 1.00 92.69 331 LEU A O 1
ATOM 2724 N N . ASP A 1 332 ? 11.962 10.460 -12.796 1.00 88.88 332 ASP A N 1
ATOM 2725 C CA . ASP A 1 332 ? 13.116 11.369 -12.807 1.00 88.88 332 ASP A CA 1
ATOM 2726 C C . ASP A 1 332 ? 14.156 11.029 -11.728 1.00 88.88 332 ASP A C 1
ATOM 2728 O O . ASP A 1 332 ? 15.167 11.708 -11.628 1.00 88.88 332 ASP A O 1
ATOM 2732 N N . GLY A 1 333 ? 13.888 10.075 -10.832 1.00 87.00 333 GLY A N 1
ATOM 2733 C CA . GLY A 1 333 ? 14.795 9.650 -9.760 1.00 87.00 333 GLY A CA 1
ATOM 2734 C C . GLY A 1 333 ? 14.948 10.619 -8.580 1.00 87.00 333 GLY A C 1
ATOM 2735 O O . GLY A 1 333 ? 15.384 10.202 -7.506 1.00 87.00 333 GLY A O 1
ATOM 2736 N N . HIS A 1 334 ? 14.579 11.894 -8.711 1.00 85.25 334 HIS A N 1
ATOM 2737 C CA . HIS A 1 334 ? 14.864 12.899 -7.680 1.00 85.25 334 HIS A CA 1
ATOM 2738 C C . HIS A 1 334 ? 13.805 12.978 -6.580 1.00 85.25 334 HIS A C 1
ATOM 2740 O O . HIS A 1 334 ? 14.172 12.992 -5.401 1.00 85.25 334 HIS A O 1
ATOM 2746 N N . ASN A 1 335 ? 12.525 12.953 -6.950 1.00 88.56 335 ASN A N 1
ATOM 2747 C CA . ASN A 1 335 ? 11.407 13.078 -6.018 1.00 88.56 335 ASN A CA 1
ATOM 2748 C C . ASN A 1 335 ? 10.737 11.729 -5.791 1.00 88.56 335 ASN A C 1
ATOM 2750 O O . ASN A 1 335 ? 10.764 10.853 -6.652 1.00 88.56 335 ASN A O 1
ATOM 2754 N N . LYS A 1 336 ? 10.084 11.560 -4.641 1.00 87.94 336 LYS A N 1
ATOM 2755 C CA . LYS A 1 336 ? 9.255 10.380 -4.391 1.00 87.94 336 LYS A CA 1
ATOM 2756 C C . LYS A 1 336 ? 8.164 10.284 -5.459 1.00 87.94 336 LYS A C 1
ATOM 2758 O O . LYS A 1 336 ? 7.594 11.298 -5.854 1.00 87.94 336 LYS A O 1
ATOM 2763 N N . MET A 1 337 ? 7.819 9.070 -5.888 1.00 89.75 337 MET A N 1
ATOM 2764 C CA . MET A 1 337 ? 6.620 8.887 -6.701 1.00 89.75 337 MET A CA 1
ATOM 2765 C C . MET A 1 337 ? 5.398 9.278 -5.860 1.00 89.75 337 MET A C 1
ATOM 2767 O O . MET A 1 337 ? 5.083 8.615 -4.868 1.00 89.75 337 MET A O 1
ATOM 2771 N N . SER A 1 338 ? 4.738 10.369 -6.233 1.00 84.56 338 SER A N 1
ATOM 2772 C CA . SER A 1 338 ? 3.574 10.919 -5.542 1.00 84.56 338 SER A CA 1
ATOM 2773 C C . SER A 1 338 ? 2.546 11.431 -6.550 1.00 84.56 338 SER A C 1
ATOM 2775 O O . SER A 1 338 ? 2.813 11.545 -7.744 1.00 84.56 338 SER A O 1
ATOM 2777 N N . LYS A 1 339 ? 1.341 11.719 -6.059 1.00 77.12 339 LYS A N 1
ATOM 2778 C CA . LYS A 1 339 ? 0.225 12.259 -6.851 1.00 77.12 339 LYS A CA 1
ATOM 2779 C C . LYS A 1 339 ? 0.184 13.792 -6.826 1.00 77.12 339 LYS A C 1
ATOM 2781 O O . LYS A 1 339 ? -0.873 14.356 -7.090 1.00 77.12 339 LYS A O 1
ATOM 2786 N N . ASP A 1 340 ? 1.257 14.446 -6.375 1.00 60.25 340 ASP A N 1
ATOM 2787 C CA . ASP A 1 340 ? 1.219 15.862 -5.995 1.00 60.25 340 ASP A CA 1
ATOM 2788 C C . ASP A 1 340 ? 0.762 16.763 -7.142 1.00 60.25 340 ASP A C 1
ATOM 2790 O O . ASP A 1 340 ? 0.940 16.447 -8.317 1.00 60.25 340 ASP A O 1
ATOM 2794 N N . LYS A 1 341 ? 0.171 17.912 -6.791 1.00 55.03 341 LYS A N 1
ATOM 2795 C CA . LYS A 1 341 ? -0.408 18.840 -7.771 1.00 55.03 341 LYS A CA 1
ATOM 2796 C C . LYS A 1 341 ? 0.617 19.314 -8.813 1.00 55.03 341 LYS A C 1
ATOM 2798 O O . LYS A 1 341 ? 0.266 19.438 -9.981 1.00 55.03 341 LYS A O 1
ATOM 2803 N N . GLU A 1 342 ? 1.881 19.472 -8.425 1.00 48.34 342 GLU A N 1
ATOM 2804 C CA . GLU A 1 342 ? 2.991 19.813 -9.333 1.00 48.34 342 GLU A CA 1
ATOM 2805 C C . GLU A 1 342 ? 3.311 18.696 -10.345 1.00 48.34 342 GLU A C 1
ATOM 2807 O O . GLU A 1 342 ? 3.718 18.968 -11.474 1.00 48.34 342 GLU A O 1
ATOM 2812 N N . LEU A 1 343 ? 3.069 17.433 -9.974 1.00 52.69 343 LEU A N 1
ATOM 2813 C CA . LEU A 1 343 ? 3.184 16.261 -10.850 1.00 52.69 343 LEU A CA 1
ATOM 2814 C C . LEU A 1 343 ? 1.895 15.989 -11.650 1.00 52.69 343 LEU A C 1
ATOM 2816 O O . LEU A 1 343 ? 1.922 15.211 -12.600 1.00 52.69 343 LEU A O 1
ATOM 2820 N N . SER A 1 344 ? 0.779 16.625 -11.275 1.00 50.22 344 SER A N 1
ATOM 2821 C CA . SER A 1 344 ? -0.538 16.455 -11.907 1.00 50.22 344 SER A CA 1
ATOM 2822 C C . SER A 1 344 ? -0.780 17.353 -13.125 1.00 50.22 344 SER A C 1
ATOM 2824 O O . SER A 1 344 ? -1.802 17.208 -13.793 1.00 50.22 344 SER A O 1
ATOM 2826 N N . THR A 1 345 ? 0.146 18.262 -13.446 1.00 56.75 345 THR A N 1
ATOM 2827 C CA . THR A 1 345 ? 0.121 18.973 -14.730 1.00 56.75 345 THR A CA 1
ATOM 2828 C C . THR A 1 345 ? 0.344 17.972 -15.868 1.00 56.75 345 THR A C 1
ATOM 2830 O O . THR A 1 345 ? 1.133 17.034 -15.730 1.00 56.75 345 THR A O 1
ATOM 2833 N N . CYS A 1 346 ? -0.330 18.153 -17.013 1.00 55.47 346 CYS A N 1
ATOM 2834 C CA . CYS A 1 346 ? -0.285 17.200 -18.135 1.00 55.47 346 CYS A CA 1
ATOM 2835 C C . CYS A 1 346 ? 1.145 16.845 -18.586 1.00 55.47 346 CYS A C 1
ATOM 2837 O O . CYS A 1 346 ? 1.397 15.737 -19.053 1.00 55.47 346 CYS A O 1
ATOM 2839 N N . GLN A 1 347 ? 2.099 17.757 -18.386 1.00 60.47 347 GLN A N 1
ATOM 2840 C CA . GLN A 1 347 ? 3.509 17.558 -18.714 1.00 60.47 347 GLN A CA 1
ATOM 2841 C C . GLN A 1 347 ? 4.212 16.538 -17.803 1.00 60.47 347 GLN A C 1
ATOM 2843 O O . GLN A 1 347 ? 5.108 15.841 -18.270 1.00 60.47 347 GLN A O 1
ATOM 2848 N N . ASN A 1 348 ? 3.797 16.383 -16.541 1.00 68.94 348 ASN A N 1
ATOM 2849 C CA . ASN A 1 348 ? 4.495 15.576 -15.532 1.00 68.94 348 ASN A CA 1
ATOM 2850 C C . ASN A 1 348 ? 3.848 14.210 -15.235 1.00 68.94 348 ASN A C 1
ATOM 2852 O O . ASN A 1 348 ? 4.452 13.393 -14.537 1.00 68.94 348 ASN A O 1
ATOM 2856 N N . LEU A 1 349 ? 2.683 13.909 -15.822 1.00 76.31 349 LEU A N 1
ATOM 2857 C CA . LEU A 1 349 ? 1.980 12.624 -15.654 1.00 76.31 349 LEU A CA 1
ATOM 2858 C C . LEU A 1 349 ? 2.833 11.403 -16.023 1.00 76.31 349 LEU A C 1
ATOM 2860 O O . LEU A 1 349 ? 2.639 10.315 -15.475 1.00 76.31 349 LEU A O 1
ATOM 2864 N N . HIS A 1 350 ? 3.796 11.571 -16.933 1.00 83.69 350 HIS A N 1
ATOM 2865 C CA . HIS A 1 350 ? 4.657 10.478 -17.365 1.00 83.69 350 HIS A CA 1
ATOM 2866 C C . HIS A 1 350 ? 5.611 9.982 -16.265 1.00 83.69 350 HIS A C 1
ATOM 2868 O O . HIS A 1 350 ? 6.112 8.869 -16.350 1.00 83.69 350 HIS A O 1
ATOM 2874 N N . LYS A 1 351 ? 5.824 10.770 -15.203 1.00 89.44 351 LYS A N 1
ATOM 2875 C CA . LYS A 1 351 ? 6.769 10.478 -14.112 1.00 89.44 351 LYS A CA 1
ATOM 2876 C C . LYS A 1 351 ? 6.224 9.492 -13.076 1.00 89.44 351 LYS A C 1
ATOM 2878 O O . LYS A 1 351 ? 6.964 9.060 -12.188 1.00 89.44 351 LYS A O 1
ATOM 2883 N N . VAL A 1 352 ? 4.938 9.152 -13.159 1.00 92.38 352 VAL A N 1
ATOM 2884 C CA . VAL A 1 352 ? 4.222 8.298 -12.204 1.00 92.38 352 VAL A CA 1
ATOM 2885 C C . VAL A 1 352 ? 3.596 7.123 -12.941 1.00 92.38 352 VAL A C 1
ATOM 2887 O O . VAL A 1 352 ? 2.858 7.310 -13.906 1.00 92.38 352 VAL A O 1
ATOM 2890 N N . ILE A 1 353 ? 3.838 5.911 -12.448 1.00 94.25 353 ILE A N 1
ATOM 2891 C CA . ILE A 1 353 ? 3.237 4.688 -12.990 1.00 94.25 353 ILE A CA 1
ATOM 2892 C C . ILE A 1 353 ? 2.104 4.249 -12.069 1.00 94.25 353 ILE A C 1
ATOM 2894 O O . ILE A 1 353 ? 2.333 3.956 -10.887 1.00 94.25 353 ILE A O 1
ATOM 2898 N N . TYR A 1 354 ? 0.888 4.201 -12.611 1.00 95.38 354 TYR A N 1
ATOM 2899 C CA . TYR A 1 354 ? -0.277 3.668 -11.914 1.00 95.38 354 TYR A CA 1
ATOM 2900 C C . TYR A 1 354 ? -0.409 2.168 -12.166 1.00 95.38 354 TYR A C 1
ATOM 2902 O O . TYR A 1 354 ? -0.003 1.661 -13.207 1.00 95.38 354 TYR A O 1
ATOM 2910 N N . LEU A 1 355 ? -0.977 1.444 -11.197 1.00 95.00 355 LEU A N 1
ATOM 2911 C CA . LEU A 1 355 ? -1.000 -0.027 -11.210 1.00 95.00 355 LEU A CA 1
ATOM 2912 C C . LEU A 1 355 ? -1.677 -0.618 -12.449 1.00 95.00 355 LEU A C 1
ATOM 2914 O O . LEU A 1 355 ? -1.267 -1.670 -12.924 1.00 95.00 355 LEU A O 1
ATOM 2918 N N . PHE A 1 356 ? -2.719 0.047 -12.945 1.00 95.00 356 PHE A N 1
ATOM 2919 C CA . PHE A 1 356 ? -3.549 -0.446 -14.043 1.00 95.00 356 PHE A CA 1
ATOM 2920 C C . PHE A 1 356 ? -3.463 0.436 -15.291 1.00 95.00 356 PHE A C 1
ATOM 2922 O O . PHE A 1 356 ? -4.385 0.428 -16.110 1.00 95.00 356 PHE A O 1
ATOM 2929 N N . ASP A 1 357 ? -2.357 1.166 -15.469 1.00 94.62 357 ASP A N 1
ATOM 2930 C CA . ASP A 1 357 ? -2.053 1.819 -16.745 1.00 94.62 357 ASP A CA 1
ATOM 2931 C C . ASP A 1 357 ? -2.094 0.789 -17.902 1.00 94.62 357 ASP A C 1
ATOM 2933 O O . ASP A 1 357 ? -1.873 -0.413 -17.722 1.00 94.62 357 ASP A O 1
ATOM 2937 N N . ASN A 1 358 ? -2.463 1.233 -19.106 1.00 94.25 358 ASN A N 1
ATOM 2938 C CA . ASN A 1 358 ? -2.418 0.384 -20.305 1.00 94.25 358 ASN A CA 1
ATOM 2939 C C . ASN A 1 358 ? -0.964 0.074 -20.694 1.00 94.25 358 ASN A C 1
ATOM 2941 O O . ASN A 1 358 ? -0.076 0.870 -20.397 1.00 94.25 358 ASN A O 1
ATOM 2945 N N . LYS A 1 359 ? -0.734 -1.038 -21.410 1.00 94.44 359 LYS A N 1
ATOM 2946 C CA . LYS A 1 359 ? 0.603 -1.472 -21.862 1.00 94.44 359 LYS A CA 1
ATOM 2947 C C . LYS A 1 359 ? 1.388 -0.327 -22.518 1.00 94.44 359 LYS A C 1
ATOM 2949 O O . LYS A 1 359 ? 2.425 0.071 -21.999 1.00 94.44 359 LYS A O 1
ATOM 2954 N N . ASN A 1 360 ? 0.808 0.293 -23.547 1.00 95.38 360 ASN A N 1
ATOM 2955 C CA . ASN A 1 360 ? 1.432 1.393 -24.293 1.00 95.38 360 ASN A CA 1
ATOM 2956 C C . ASN A 1 360 ? 1.757 2.605 -23.401 1.00 95.38 360 ASN A C 1
ATOM 2958 O O . ASN A 1 360 ? 2.768 3.271 -23.593 1.00 95.38 360 ASN A O 1
ATOM 2962 N N . VAL A 1 361 ? 0.920 2.881 -22.393 1.00 95.38 361 VAL A N 1
ATOM 2963 C CA . VAL A 1 361 ? 1.146 3.984 -21.445 1.00 95.38 361 VAL A CA 1
ATOM 2964 C C . VAL A 1 361 ? 2.329 3.668 -20.531 1.00 95.38 361 VAL A C 1
ATOM 2966 O O . VAL A 1 361 ? 3.158 4.538 -20.290 1.00 95.38 361 VAL A O 1
ATOM 2969 N N . ILE A 1 362 ? 2.437 2.434 -20.030 1.00 95.75 362 ILE A N 1
ATOM 2970 C CA . ILE A 1 362 ? 3.577 2.003 -19.206 1.00 95.75 362 ILE A CA 1
ATOM 2971 C C . ILE A 1 362 ? 4.871 2.081 -20.023 1.00 95.75 362 ILE A C 1
ATOM 2973 O O . ILE A 1 362 ? 5.857 2.643 -19.544 1.00 95.75 362 ILE A O 1
ATOM 2977 N N . GLU A 1 363 ? 4.853 1.568 -21.255 1.00 95.62 363 GLU A N 1
ATOM 2978 C CA . GLU A 1 363 ? 5.982 1.621 -22.190 1.00 95.62 363 GLU A CA 1
ATOM 2979 C C . GLU A 1 363 ? 6.425 3.059 -22.460 1.00 95.62 363 GLU A C 1
ATOM 2981 O O . GLU A 1 363 ? 7.602 3.379 -22.297 1.00 95.62 363 GLU A O 1
ATOM 2986 N N . GLU A 1 364 ? 5.497 3.961 -22.793 1.00 94.88 364 GLU A N 1
ATOM 2987 C CA . GLU A 1 364 ? 5.823 5.365 -23.048 1.00 94.88 364 GLU A CA 1
ATOM 2988 C C . GLU A 1 364 ? 6.422 6.043 -21.807 1.00 94.88 364 GLU A C 1
ATOM 2990 O O . GLU A 1 364 ? 7.444 6.729 -21.904 1.00 94.88 364 GLU A O 1
ATOM 2995 N N . LYS A 1 365 ? 5.826 5.821 -20.628 1.00 95.25 365 LYS A N 1
ATOM 2996 C CA . LYS A 1 365 ? 6.303 6.375 -19.354 1.00 95.25 365 LYS A CA 1
ATOM 2997 C C . LYS A 1 365 ? 7.719 5.912 -19.029 1.00 95.25 365 LYS A C 1
ATOM 2999 O O . LYS A 1 365 ? 8.582 6.741 -18.749 1.00 95.25 365 LYS A O 1
ATOM 3004 N N . ILE A 1 366 ? 7.975 4.606 -19.105 1.00 95.38 366 ILE A N 1
ATOM 3005 C CA . ILE A 1 366 ? 9.295 4.024 -18.834 1.00 95.38 366 ILE A CA 1
ATOM 3006 C C . ILE A 1 366 ? 10.324 4.479 -19.873 1.00 95.38 366 ILE A C 1
ATOM 3008 O O . ILE A 1 366 ? 11.437 4.860 -19.503 1.00 95.38 366 ILE A O 1
ATOM 3012 N N . ARG A 1 367 ? 9.949 4.523 -21.158 1.00 94.31 367 ARG A N 1
ATOM 3013 C CA . ARG A 1 367 ? 10.812 5.023 -22.237 1.00 94.31 367 ARG A CA 1
ATOM 3014 C C . ARG A 1 367 ? 11.272 6.453 -21.953 1.00 94.31 367 ARG A C 1
ATOM 3016 O O . ARG A 1 367 ? 12.470 6.730 -22.040 1.00 94.31 367 ARG A O 1
ATOM 3023 N N . ARG A 1 368 ? 10.341 7.325 -21.549 1.00 92.06 368 ARG A N 1
ATOM 3024 C CA . ARG A 1 368 ? 10.585 8.736 -21.192 1.00 92.06 368 ARG A CA 1
ATOM 3025 C C . ARG A 1 368 ? 11.267 8.938 -19.839 1.00 92.06 368 ARG A C 1
ATOM 3027 O O . ARG A 1 368 ? 11.743 10.039 -19.589 1.00 92.06 368 ARG A O 1
ATOM 3034 N N . GLY A 1 369 ? 11.307 7.921 -18.978 1.00 91.00 369 GLY A N 1
ATOM 3035 C CA . GLY A 1 369 ? 11.961 8.009 -17.674 1.00 91.00 369 GLY A CA 1
ATOM 3036 C C . GLY A 1 369 ? 13.409 8.474 -17.811 1.00 91.00 369 GLY A C 1
ATOM 3037 O O . GLY A 1 369 ? 14.130 8.007 -18.697 1.00 91.00 369 GLY A O 1
ATOM 3038 N N . LYS A 1 370 ? 13.829 9.410 -16.963 1.00 89.81 370 LYS A N 1
ATOM 3039 C CA . LYS A 1 370 ? 15.155 10.018 -17.049 1.00 89.81 370 LYS A CA 1
ATOM 3040 C C . LYS A 1 370 ? 16.227 8.955 -16.797 1.00 89.81 370 LYS A C 1
ATOM 3042 O O . LYS A 1 370 ? 16.091 8.109 -15.916 1.00 89.81 370 LYS A O 1
ATOM 3047 N N . THR A 1 371 ? 17.277 8.994 -17.601 1.00 88.19 371 THR A N 1
ATOM 3048 C CA . THR A 1 371 ? 18.515 8.226 -17.424 1.00 88.19 371 THR A CA 1
ATOM 3049 C C . THR A 1 371 ? 19.680 9.206 -17.347 1.00 88.19 371 THR A C 1
ATOM 3051 O O . THR A 1 371 ? 19.481 10.416 -17.452 1.00 88.19 371 THR A O 1
ATOM 3054 N N . ASP A 1 372 ? 20.889 8.695 -17.158 1.00 85.06 372 ASP A N 1
ATOM 3055 C CA . ASP A 1 372 ? 22.108 9.490 -17.304 1.00 85.06 372 ASP A CA 1
ATOM 3056 C C . ASP A 1 372 ? 22.705 9.377 -18.713 1.00 85.06 372 ASP A C 1
ATOM 3058 O O . ASP A 1 372 ? 22.210 8.628 -19.557 1.00 85.06 372 ASP A O 1
ATOM 3062 N N . ASN A 1 373 ? 23.788 10.124 -18.936 1.00 83.44 373 ASN A N 1
ATOM 3063 C CA . ASN A 1 373 ? 24.528 10.166 -20.196 1.00 83.44 373 ASN A CA 1
ATOM 3064 C C . ASN A 1 373 ? 25.704 9.172 -20.229 1.00 83.44 373 ASN A C 1
ATOM 3066 O O . ASN A 1 373 ? 26.467 9.166 -21.189 1.00 83.44 373 ASN A O 1
ATOM 3070 N N . TYR A 1 374 ? 25.889 8.354 -19.185 1.00 83.12 374 TYR A N 1
ATOM 3071 C CA . TYR A 1 374 ? 27.034 7.442 -19.089 1.00 83.12 374 TYR A CA 1
ATOM 3072 C C . TYR A 1 374 ? 26.856 6.174 -19.924 1.00 83.12 374 TYR A C 1
ATOM 3074 O O . TYR A 1 374 ? 27.838 5.469 -20.131 1.00 83.12 374 TYR A O 1
ATOM 3082 N N . ASN A 1 375 ? 25.626 5.855 -20.352 1.00 81.56 375 ASN A N 1
ATOM 3083 C CA . ASN A 1 375 ? 25.291 4.653 -21.124 1.00 81.56 375 ASN A CA 1
ATOM 3084 C C . ASN A 1 375 ? 25.944 3.381 -20.555 1.00 81.56 375 ASN A C 1
ATOM 3086 O O . ASN A 1 375 ? 26.544 2.602 -21.283 1.00 81.56 375 ASN A O 1
ATOM 3090 N N . THR A 1 376 ? 25.874 3.193 -19.236 1.00 86.50 376 THR A N 1
ATOM 3091 C CA . THR A 1 376 ? 26.410 2.014 -18.537 1.00 86.50 376 THR A CA 1
ATOM 3092 C C . THR A 1 376 ? 25.398 1.521 -17.520 1.00 86.50 376 THR A C 1
ATOM 3094 O O . THR A 1 376 ? 24.997 2.267 -16.636 1.00 86.50 376 THR A O 1
ATOM 3097 N N . LEU A 1 377 ? 24.958 0.270 -17.589 1.00 89.25 377 LEU A N 1
ATOM 3098 C CA . LEU A 1 377 ? 23.909 -0.236 -16.704 1.00 89.25 377 LEU A CA 1
ATOM 3099 C C . LEU A 1 377 ? 24.522 -0.864 -15.445 1.00 89.25 377 LEU A C 1
ATOM 3101 O O . LEU A 1 377 ? 24.654 -2.078 -15.342 1.00 89.25 377 LEU A O 1
ATOM 3105 N N . ILE A 1 378 ? 24.918 -0.017 -14.492 1.00 89.88 378 ILE A N 1
ATOM 3106 C CA . ILE A 1 378 ? 25.585 -0.430 -13.248 1.00 89.88 378 ILE A CA 1
ATOM 3107 C C . ILE A 1 378 ? 24.763 0.032 -12.047 1.00 89.88 378 ILE A C 1
ATOM 3109 O O . ILE A 1 378 ? 24.404 1.204 -11.932 1.00 89.88 378 ILE A O 1
ATOM 3113 N N . TYR A 1 379 ? 24.492 -0.894 -11.134 1.00 91.75 379 TYR A N 1
ATOM 3114 C CA . TYR A 1 379 ? 23.798 -0.638 -9.884 1.00 91.75 379 TYR A CA 1
ATOM 3115 C C . TYR A 1 379 ? 24.745 -0.197 -8.764 1.00 91.75 379 TYR A C 1
ATOM 3117 O O . TYR A 1 379 ? 25.916 -0.570 -8.728 1.00 91.75 379 TYR A O 1
ATOM 3125 N N . ALA A 1 380 ? 24.185 0.543 -7.803 1.00 87.75 380 ALA A N 1
ATOM 3126 C CA . ALA A 1 380 ? 24.849 1.029 -6.595 1.00 87.75 380 ALA A CA 1
ATOM 3127 C C . ALA A 1 380 ? 25.983 2.028 -6.851 1.00 87.75 380 ALA A C 1
ATOM 3129 O O . ALA A 1 380 ? 26.812 2.266 -5.975 1.00 87.75 380 ALA A O 1
ATOM 3130 N N . ASN A 1 381 ? 25.978 2.666 -8.020 1.00 86.50 381 ASN A N 1
ATOM 3131 C CA . ASN A 1 381 ? 26.882 3.766 -8.286 1.00 86.50 381 ASN A CA 1
ATOM 3132 C C . ASN A 1 381 ? 26.367 5.035 -7.593 1.00 86.50 381 ASN A C 1
ATOM 3134 O O . ASN A 1 381 ? 25.177 5.376 -7.688 1.00 86.50 381 ASN A O 1
ATOM 3138 N N . HIS A 1 382 ? 27.258 5.716 -6.877 1.00 82.31 382 HIS A N 1
ATOM 3139 C CA . HIS A 1 382 ? 26.943 6.994 -6.252 1.00 82.31 382 HIS A CA 1
ATOM 3140 C C . HIS A 1 382 ? 26.649 8.036 -7.348 1.00 82.31 382 HIS A C 1
ATOM 3142 O O . HIS A 1 382 ? 27.106 7.914 -8.478 1.00 82.31 382 HIS A O 1
ATOM 3148 N N . ASP A 1 383 ? 25.771 8.993 -7.054 1.00 83.69 383 ASP A N 1
ATOM 3149 C CA . ASP A 1 383 ? 25.321 10.051 -7.978 1.00 83.69 383 ASP A CA 1
ATOM 3150 C C . ASP A 1 383 ? 24.476 9.613 -9.199 1.00 83.69 383 ASP A C 1
ATOM 3152 O O . ASP A 1 383 ? 23.991 10.466 -9.936 1.00 83.69 383 ASP A O 1
ATOM 3156 N N . ARG A 1 384 ? 24.161 8.317 -9.362 1.00 89.44 384 ARG A N 1
ATOM 3157 C CA . ARG A 1 384 ? 23.311 7.791 -10.459 1.00 89.44 384 ARG A CA 1
ATOM 3158 C C . ARG A 1 384 ? 21.906 7.392 -9.993 1.00 89.44 384 ARG A C 1
ATOM 3160 O O . ARG A 1 384 ? 21.454 6.255 -10.156 1.00 89.44 384 ARG A O 1
ATOM 3167 N N . LYS A 1 385 ? 21.210 8.332 -9.346 1.00 90.81 385 LYS A N 1
ATOM 3168 C CA . LYS A 1 385 ? 19.944 8.074 -8.631 1.00 90.81 385 LYS A CA 1
ATOM 3169 C C . LYS A 1 385 ? 18.814 7.614 -9.562 1.00 90.81 385 LYS A C 1
ATOM 3171 O O . LYS A 1 385 ? 18.008 6.769 -9.170 1.00 90.81 385 LYS A O 1
ATOM 3176 N N . GLU A 1 386 ? 18.767 8.143 -10.778 1.00 92.00 386 GLU A N 1
ATOM 3177 C CA . GLU A 1 386 ? 17.802 7.804 -11.825 1.00 92.00 386 GLU A CA 1
ATOM 3178 C C . GLU A 1 386 ? 17.898 6.330 -12.227 1.00 92.00 386 GLU A C 1
ATOM 3180 O O . GLU A 1 386 ? 16.908 5.595 -12.164 1.00 92.00 386 GLU A O 1
ATOM 3185 N N . ILE A 1 387 ? 19.110 5.872 -12.548 1.00 92.69 387 ILE A N 1
ATOM 3186 C CA . ILE A 1 387 ? 19.378 4.483 -12.929 1.00 92.69 387 ILE A CA 1
ATOM 3187 C C . ILE A 1 387 ? 19.161 3.538 -11.747 1.00 92.69 387 ILE A C 1
ATOM 3189 O O . ILE A 1 387 ? 18.451 2.542 -11.894 1.00 92.69 387 ILE A O 1
ATOM 3193 N N . ASN A 1 388 ? 19.650 3.885 -10.550 1.00 93.62 388 ASN A N 1
ATOM 3194 C CA . ASN A 1 388 ? 19.388 3.099 -9.340 1.00 93.62 388 ASN A CA 1
ATOM 3195 C C . ASN A 1 388 ? 17.878 2.934 -9.086 1.00 93.62 388 ASN A C 1
ATOM 3197 O O . ASN A 1 388 ? 17.436 1.855 -8.696 1.00 93.62 388 ASN A O 1
ATOM 3201 N N . ASN A 1 389 ? 17.063 3.966 -9.351 1.00 94.56 389 ASN A N 1
ATOM 3202 C CA . ASN A 1 389 ? 15.608 3.876 -9.225 1.00 94.56 389 ASN A CA 1
ATOM 3203 C C . ASN A 1 389 ? 14.988 2.879 -10.213 1.00 94.56 389 ASN A C 1
ATOM 3205 O O . ASN A 1 389 ? 14.185 2.044 -9.802 1.00 94.56 389 ASN A O 1
ATOM 3209 N N . LEU A 1 390 ? 15.357 2.940 -11.495 1.00 95.00 390 LEU A N 1
ATOM 3210 C CA . LEU A 1 390 ? 14.825 2.014 -12.499 1.00 95.00 390 LEU A CA 1
ATOM 3211 C C . LEU A 1 390 ? 15.252 0.567 -12.214 1.00 95.00 390 LEU A C 1
ATOM 3213 O O . LEU A 1 390 ? 14.418 -0.335 -12.277 1.00 95.00 390 LEU A O 1
ATOM 3217 N N . ILE A 1 391 ? 16.509 0.352 -11.814 1.00 94.81 391 ILE A N 1
ATOM 3218 C CA . ILE A 1 391 ? 17.038 -0.962 -11.416 1.00 94.81 391 ILE A CA 1
ATOM 3219 C C . ILE A 1 391 ? 16.288 -1.506 -10.195 1.00 94.81 391 ILE A C 1
ATOM 3221 O O . ILE A 1 391 ? 15.869 -2.662 -10.179 1.00 94.81 391 ILE A O 1
ATOM 3225 N N . ASN A 1 392 ? 16.042 -0.671 -9.187 1.00 94.75 392 ASN A N 1
ATOM 3226 C CA . ASN A 1 392 ? 15.247 -1.044 -8.020 1.00 94.75 392 ASN A CA 1
ATOM 3227 C C . ASN A 1 392 ? 13.833 -1.519 -8.387 1.00 94.75 392 ASN A C 1
ATOM 3229 O O . ASN A 1 392 ? 13.357 -2.518 -7.841 1.00 94.75 392 ASN A O 1
ATOM 3233 N N . ILE A 1 393 ? 13.160 -0.809 -9.300 1.00 95.56 393 ILE A N 1
ATOM 3234 C CA . ILE A 1 393 ? 11.827 -1.188 -9.785 1.00 95.56 393 ILE A CA 1
ATOM 3235 C C . ILE A 1 393 ? 11.917 -2.504 -10.571 1.00 95.56 393 ILE A C 1
ATOM 3237 O O . ILE A 1 393 ? 11.130 -3.413 -10.309 1.00 95.56 393 ILE A O 1
ATOM 3241 N N . TYR A 1 394 ? 12.902 -2.643 -11.464 1.00 95.06 394 TYR A N 1
ATOM 3242 C CA . TYR A 1 394 ? 13.148 -3.866 -12.232 1.00 95.06 394 TYR A CA 1
ATOM 3243 C C . TYR A 1 394 ? 13.313 -5.083 -11.325 1.00 95.06 394 TYR A C 1
ATOM 3245 O O . TYR A 1 394 ? 12.538 -6.033 -11.427 1.00 95.06 394 TYR A O 1
ATOM 3253 N N . PHE A 1 395 ? 14.249 -5.036 -10.373 1.00 93.56 395 PHE A N 1
ATOM 3254 C CA . PHE A 1 395 ? 14.528 -6.181 -9.506 1.00 93.56 395 PHE A CA 1
ATOM 3255 C C . PHE A 1 395 ? 13.381 -6.517 -8.557 1.00 93.56 395 PHE A C 1
ATOM 3257 O O . PHE A 1 395 ? 13.232 -7.675 -8.166 1.00 93.56 395 PHE A O 1
ATOM 3264 N N . PHE A 1 396 ? 12.531 -5.545 -8.219 1.00 94.19 396 PHE A N 1
ATOM 3265 C CA . PHE A 1 396 ? 11.296 -5.827 -7.499 1.00 94.19 396 PHE A CA 1
ATOM 3266 C C . PHE A 1 396 ? 10.353 -6.729 -8.311 1.00 94.19 396 PHE A C 1
ATOM 3268 O O . PHE A 1 396 ? 9.885 -7.747 -7.794 1.00 94.19 396 PHE A O 1
ATOM 3275 N N . PHE A 1 397 ? 10.088 -6.395 -9.577 1.00 93.50 397 PHE A N 1
ATOM 3276 C CA . PHE A 1 397 ? 9.203 -7.205 -10.423 1.00 93.50 397 PHE A CA 1
ATOM 3277 C C . PHE A 1 397 ? 9.851 -8.519 -10.853 1.00 93.50 397 PHE A C 1
ATOM 3279 O O . PHE A 1 397 ? 9.201 -9.560 -10.778 1.00 93.50 397 PHE A O 1
ATOM 3286 N N . TYR A 1 398 ? 11.141 -8.492 -11.182 1.00 90.31 398 TYR A N 1
ATOM 3287 C CA . TYR A 1 398 ? 11.945 -9.669 -11.503 1.00 90.31 398 TYR A CA 1
ATOM 3288 C C . TYR A 1 398 ? 11.930 -10.707 -10.369 1.00 90.31 398 TYR A C 1
ATOM 3290 O O . TYR A 1 398 ? 11.656 -11.885 -10.587 1.00 90.31 398 TYR A O 1
ATOM 3298 N N . TYR A 1 399 ? 12.120 -10.273 -9.118 1.00 89.00 399 TYR A N 1
ATOM 3299 C CA . TYR A 1 399 ? 12.021 -11.154 -7.951 1.00 89.00 399 TYR A CA 1
ATOM 3300 C C . TYR A 1 399 ? 10.644 -11.807 -7.828 1.00 89.00 399 TYR A C 1
ATOM 3302 O O . TYR A 1 399 ? 10.534 -13.003 -7.557 1.00 89.00 399 TYR A O 1
ATOM 3310 N N . HIS A 1 400 ? 9.575 -11.027 -8.005 1.00 86.06 400 HIS A N 1
ATOM 3311 C CA . HIS A 1 400 ? 8.219 -11.555 -7.917 1.00 86.06 400 HIS A CA 1
ATOM 3312 C C . HIS A 1 400 ? 7.893 -12.500 -9.076 1.00 86.06 400 HIS A C 1
ATOM 3314 O O . HIS A 1 400 ? 7.144 -13.451 -8.863 1.00 86.06 400 HIS A O 1
ATOM 3320 N N . GLN A 1 401 ? 8.460 -12.283 -10.262 1.00 84.88 401 GLN A N 1
ATOM 3321 C CA . GLN A 1 401 ? 8.364 -13.207 -11.387 1.00 84.88 401 GLN A CA 1
ATOM 3322 C C . GLN A 1 401 ? 9.022 -14.550 -11.050 1.00 84.88 401 GLN A C 1
ATOM 3324 O O . GLN A 1 401 ? 8.331 -15.566 -11.091 1.00 84.88 401 GLN A O 1
ATOM 3329 N N . ILE A 1 402 ? 10.291 -14.551 -10.621 1.00 80.69 402 ILE A N 1
ATOM 3330 C CA . ILE A 1 402 ? 11.011 -15.772 -10.211 1.00 80.69 402 ILE A CA 1
ATOM 3331 C C . ILE A 1 402 ? 10.239 -16.517 -9.120 1.00 80.69 402 ILE A C 1
ATOM 3333 O O . ILE A 1 402 ? 9.997 -17.719 -9.227 1.00 80.69 402 ILE A O 1
ATOM 3337 N N . LYS A 1 403 ? 9.783 -15.788 -8.092 1.00 78.31 403 LYS A N 1
ATOM 3338 C CA . LYS A 1 403 ? 9.024 -16.375 -6.983 1.00 78.31 403 LYS A CA 1
ATOM 3339 C C . LYS A 1 403 ? 7.729 -17.042 -7.469 1.00 78.31 403 LYS A C 1
ATOM 3341 O O . LYS A 1 403 ? 7.345 -18.078 -6.939 1.00 78.31 403 LYS A O 1
ATOM 3346 N N . ASN A 1 404 ? 7.040 -16.465 -8.455 1.00 75.50 404 ASN A N 1
ATOM 3347 C CA . ASN A 1 404 ? 5.817 -17.058 -9.006 1.00 75.50 404 ASN A CA 1
ATOM 3348 C C . ASN A 1 404 ? 6.111 -18.303 -9.859 1.00 75.50 404 ASN A C 1
ATOM 3350 O O . ASN A 1 404 ? 5.368 -19.274 -9.755 1.00 75.50 404 ASN A O 1
ATOM 3354 N N . MET A 1 405 ? 7.198 -18.301 -10.642 1.00 73.12 405 MET A N 1
ATOM 3355 C CA . MET A 1 405 ? 7.623 -19.478 -11.416 1.00 73.12 405 MET A CA 1
ATOM 3356 C C . MET A 1 405 ? 7.922 -20.671 -10.504 1.00 73.12 405 MET A C 1
ATOM 3358 O O . MET A 1 405 ? 7.454 -21.777 -10.766 1.00 73.12 405 MET A O 1
ATOM 3362 N N . HIS A 1 406 ? 8.598 -20.429 -9.379 1.00 65.62 406 HIS A N 1
ATOM 3363 C CA . HIS A 1 406 ? 8.864 -21.449 -8.364 1.00 65.62 406 HIS A CA 1
ATOM 3364 C C . HIS A 1 406 ? 7.579 -22.135 -7.854 1.00 65.62 406 HIS A C 1
ATOM 3366 O O . HIS A 1 406 ? 7.530 -23.358 -7.737 1.00 65.62 406 HIS A O 1
ATOM 3372 N N . TYR A 1 407 ? 6.504 -21.380 -7.582 1.00 65.62 407 TYR A N 1
ATOM 3373 C CA . TYR A 1 407 ? 5.234 -21.977 -7.133 1.00 65.62 407 TYR A CA 1
ATOM 3374 C C . TYR A 1 407 ? 4.557 -22.843 -8.196 1.00 65.62 407 TYR A C 1
ATOM 3376 O O . TYR A 1 407 ? 3.945 -23.852 -7.836 1.00 65.62 407 TYR A O 1
ATOM 3384 N N . ASN A 1 408 ? 4.657 -22.448 -9.469 1.00 63.88 408 ASN A N 1
ATOM 3385 C CA . ASN A 1 408 ? 4.071 -23.180 -10.589 1.00 63.88 408 ASN A CA 1
ATOM 3386 C C . ASN A 1 408 ? 4.840 -24.481 -10.874 1.00 63.88 408 ASN A C 1
ATOM 3388 O O . ASN A 1 408 ? 4.216 -25.515 -11.092 1.00 63.88 408 ASN A O 1
ATOM 3392 N N . MET A 1 409 ? 6.176 -24.458 -10.819 1.00 61.59 409 MET A N 1
ATOM 3393 C CA . MET A 1 409 ? 7.016 -25.625 -11.130 1.00 61.59 409 MET A CA 1
ATOM 3394 C C . MET A 1 409 ? 6.866 -26.765 -10.120 1.00 61.59 409 MET A C 1
ATOM 3396 O O . MET A 1 409 ? 6.771 -27.921 -10.522 1.00 61.59 409 MET A O 1
ATOM 3400 N N . HIS A 1 410 ? 6.745 -26.457 -8.823 1.00 55.41 410 HIS A N 1
ATOM 3401 C CA . HIS A 1 410 ? 6.508 -27.470 -7.785 1.00 55.41 410 HIS A CA 1
ATOM 3402 C C . HIS A 1 410 ? 5.206 -28.270 -7.964 1.00 55.41 410 HIS A C 1
ATOM 3404 O O . HIS A 1 410 ? 5.046 -29.315 -7.335 1.00 55.41 410 HIS A O 1
ATOM 3410 N N . TYR A 1 411 ? 4.278 -27.794 -8.797 1.00 52.88 411 TYR A N 1
ATOM 3411 C CA . TYR A 1 411 ? 3.031 -28.491 -9.101 1.00 52.88 411 TYR A CA 1
ATOM 3412 C C . TYR A 1 411 ? 3.185 -29.549 -10.208 1.00 52.88 411 TYR A C 1
ATOM 3414 O O . TYR A 1 411 ? 2.494 -30.566 -10.177 1.00 52.88 411 TYR A O 1
ATOM 3422 N N . ASN A 1 412 ? 4.112 -29.358 -11.152 1.00 50.53 412 ASN A N 1
ATOM 3423 C CA . ASN A 1 412 ? 4.370 -30.319 -12.224 1.00 50.53 412 ASN A CA 1
ATOM 3424 C C . ASN A 1 412 ? 5.369 -31.373 -11.722 1.00 50.53 412 ASN A C 1
ATOM 3426 O O . ASN A 1 412 ? 6.578 -31.160 -11.735 1.00 50.53 412 ASN A O 1
ATOM 3430 N N . ILE A 1 413 ? 4.848 -32.503 -11.235 1.00 47.00 413 ILE A N 1
ATOM 3431 C CA . ILE A 1 413 ? 5.585 -33.530 -10.471 1.00 47.00 413 ILE A CA 1
ATOM 3432 C C . ILE A 1 413 ? 6.651 -34.298 -11.284 1.00 47.00 413 ILE A C 1
ATOM 3434 O O . ILE A 1 413 ? 7.497 -34.962 -10.688 1.00 47.00 413 ILE A O 1
ATOM 3438 N N . ASN A 1 414 ? 6.722 -34.149 -12.608 1.00 40.06 414 ASN A N 1
ATOM 3439 C CA . ASN A 1 414 ? 7.688 -34.889 -13.423 1.00 40.06 414 ASN A CA 1
ATOM 3440 C C . ASN A 1 414 ? 8.822 -33.963 -13.917 1.00 40.06 414 ASN A C 1
ATOM 3442 O O . ASN A 1 414 ? 8.597 -33.076 -14.734 1.00 40.06 414 ASN A O 1
ATOM 3446 N N . ASN A 1 415 ? 10.040 -34.197 -13.405 1.00 41.53 415 ASN A N 1
ATOM 3447 C CA . ASN A 1 415 ? 11.352 -33.646 -13.810 1.00 41.53 415 ASN A CA 1
ATOM 3448 C C . ASN A 1 415 ? 11.767 -32.200 -13.428 1.00 41.53 415 ASN A C 1
ATOM 3450 O O . ASN A 1 415 ? 12.845 -31.774 -13.827 1.00 41.53 415 ASN A O 1
ATOM 3454 N N . SER A 1 416 ? 11.042 -31.460 -12.581 1.00 52.84 416 SER A N 1
ATOM 3455 C CA . SER A 1 416 ? 11.319 -30.020 -12.334 1.00 52.84 416 SER A CA 1
ATOM 3456 C C . SER A 1 416 ? 11.971 -29.646 -10.984 1.00 52.84 416 SER A C 1
ATOM 3458 O O . SER A 1 416 ? 12.095 -28.459 -10.664 1.00 52.84 416 SER A O 1
ATOM 3460 N N . LYS A 1 417 ? 12.396 -30.610 -10.148 1.00 58.69 417 LYS A N 1
ATOM 3461 C CA . LYS A 1 417 ? 12.963 -30.293 -8.812 1.00 58.69 417 LYS A CA 1
ATOM 3462 C C . LYS A 1 417 ? 14.251 -29.468 -8.897 1.00 58.69 417 LYS A C 1
ATOM 3464 O O . LYS A 1 417 ? 14.434 -28.543 -8.108 1.00 58.69 417 LYS A O 1
ATOM 3469 N N . GLU A 1 418 ? 15.123 -29.773 -9.855 1.00 59.84 418 GLU A N 1
ATOM 3470 C CA . GLU A 1 418 ? 16.383 -29.047 -10.039 1.00 59.84 418 GLU A CA 1
ATOM 3471 C C . GLU A 1 418 ? 16.158 -27.603 -10.491 1.00 59.84 418 GLU A C 1
ATOM 3473 O O . GLU A 1 418 ? 16.753 -26.684 -9.932 1.00 59.84 418 GLU A O 1
ATOM 3478 N N . GLU A 1 419 ? 15.264 -27.377 -11.455 1.00 61.53 419 GLU A N 1
ATOM 3479 C CA . GLU A 1 419 ? 14.924 -26.030 -11.924 1.00 61.53 419 GLU A CA 1
ATOM 3480 C C . GLU A 1 419 ? 14.248 -25.200 -10.833 1.00 61.53 419 GLU A C 1
ATOM 3482 O O . GLU A 1 419 ? 14.595 -24.034 -10.640 1.00 61.53 419 GLU A O 1
ATOM 3487 N N . SER A 1 420 ? 13.347 -25.803 -10.053 1.00 62.62 420 SER A N 1
ATOM 3488 C CA . SER A 1 420 ? 12.737 -25.120 -8.910 1.00 62.62 420 SER A CA 1
ATOM 3489 C C . SER A 1 420 ? 13.792 -24.680 -7.886 1.00 62.62 420 SER A C 1
ATOM 3491 O O . SER A 1 420 ? 13.845 -23.510 -7.497 1.00 62.62 420 SER A O 1
ATOM 3493 N N . ASN A 1 421 ? 14.717 -25.577 -7.527 1.00 65.38 421 ASN A N 1
ATOM 3494 C CA . ASN A 1 421 ? 15.824 -25.258 -6.624 1.00 65.38 421 ASN A CA 1
ATOM 3495 C C . ASN A 1 421 ? 16.737 -24.157 -7.195 1.00 65.38 421 ASN A C 1
ATOM 3497 O O . ASN A 1 421 ? 17.166 -23.262 -6.457 1.00 65.38 421 ASN A O 1
ATOM 3501 N N . LYS A 1 422 ? 16.982 -24.156 -8.513 1.00 69.44 422 LYS A N 1
ATOM 3502 C CA . LYS A 1 422 ? 17.712 -23.088 -9.215 1.00 69.44 422 LYS A CA 1
ATOM 3503 C C . LYS A 1 422 ? 17.005 -21.737 -9.063 1.00 69.44 422 LYS A C 1
ATOM 3505 O O . LYS A 1 422 ? 17.649 -20.777 -8.635 1.00 69.44 422 LYS A O 1
ATOM 3510 N N . PHE A 1 423 ? 15.694 -21.650 -9.295 1.00 70.44 423 PHE A N 1
ATOM 3511 C CA . PHE A 1 423 ? 14.934 -20.405 -9.098 1.00 70.44 423 PHE A CA 1
ATOM 3512 C C . PHE A 1 423 ? 14.946 -19.926 -7.643 1.00 70.44 423 PHE A C 1
ATOM 3514 O O . PHE A 1 423 ? 15.147 -18.734 -7.397 1.00 70.44 423 PHE A O 1
ATOM 3521 N N . HIS A 1 424 ? 14.798 -20.836 -6.678 1.00 69.25 424 HIS A N 1
ATOM 3522 C CA . HIS A 1 424 ? 14.883 -20.502 -5.255 1.00 69.25 424 HIS A CA 1
ATOM 3523 C C . HIS A 1 424 ? 16.262 -19.937 -4.883 1.00 69.25 424 HIS A C 1
ATOM 3525 O O . HIS A 1 424 ? 16.373 -18.891 -4.236 1.00 69.25 424 HIS A O 1
ATOM 3531 N N . SER A 1 425 ? 17.333 -20.590 -5.345 1.00 73.12 425 SER A N 1
ATOM 3532 C CA . SER A 1 425 ? 18.703 -20.133 -5.101 1.00 73.12 425 SER A CA 1
ATOM 3533 C C . SER A 1 425 ? 18.977 -18.767 -5.739 1.00 73.12 425 SER A C 1
ATOM 3535 O O . SER A 1 425 ? 19.578 -17.900 -5.103 1.00 73.12 425 SER A O 1
ATOM 3537 N N . LEU A 1 426 ? 18.491 -18.528 -6.964 1.00 75.81 426 LEU A N 1
ATOM 3538 C CA . LEU A 1 426 ? 18.614 -17.241 -7.642 1.00 75.81 426 LEU A CA 1
ATOM 3539 C C . LEU A 1 426 ? 17.884 -16.149 -6.862 1.00 75.81 426 LEU A C 1
ATOM 3541 O O . LEU A 1 426 ? 18.476 -15.106 -6.580 1.00 75.81 426 LEU A O 1
ATOM 3545 N N . GLN A 1 427 ? 16.646 -16.424 -6.450 1.00 76.06 427 GLN A N 1
ATOM 3546 C CA . GLN A 1 427 ? 15.818 -15.519 -5.662 1.00 76.06 427 GLN A CA 1
ATOM 3547 C C . GLN A 1 427 ? 16.521 -15.070 -4.375 1.00 76.06 427 GLN A C 1
ATOM 3549 O O . GLN A 1 427 ? 16.537 -13.874 -4.076 1.00 76.06 427 GLN A O 1
ATOM 3554 N N . ASN A 1 428 ? 17.100 -16.006 -3.621 1.00 77.25 428 ASN A N 1
ATOM 3555 C CA . ASN A 1 428 ? 17.815 -15.683 -2.386 1.00 77.25 428 ASN A CA 1
ATOM 3556 C C . ASN A 1 428 ? 19.124 -14.945 -2.667 1.00 77.25 428 ASN A C 1
ATOM 3558 O O . ASN A 1 428 ? 19.449 -13.994 -1.964 1.00 77.25 428 ASN A O 1
ATOM 3562 N N . SER A 1 429 ? 19.816 -15.305 -3.749 1.00 82.81 429 SER A N 1
ATOM 3563 C CA . SER A 1 429 ? 21.091 -14.689 -4.115 1.00 82.81 429 SER A CA 1
ATOM 3564 C C . SER A 1 429 ? 20.982 -13.218 -4.543 1.00 82.81 429 SER A C 1
ATOM 3566 O O . SER A 1 429 ? 21.959 -12.484 -4.442 1.00 82.81 429 SER A O 1
ATOM 3568 N N . LEU A 1 430 ? 19.795 -12.734 -4.938 1.00 81.88 430 LEU A N 1
ATOM 3569 C CA . LEU A 1 430 ? 19.563 -11.299 -5.173 1.00 81.88 430 LEU A CA 1
ATOM 3570 C C . LEU A 1 430 ? 19.768 -10.444 -3.909 1.00 81.88 430 LEU A C 1
ATOM 3572 O O . LEU A 1 430 ? 19.944 -9.228 -4.010 1.00 81.88 430 LEU A O 1
ATOM 3576 N N . PHE A 1 431 ? 19.746 -11.060 -2.726 1.00 84.44 431 PHE A N 1
ATOM 3577 C CA . PHE A 1 431 ? 19.909 -10.394 -1.441 1.00 84.44 431 PHE A CA 1
ATOM 3578 C C . PHE A 1 431 ? 21.163 -10.882 -0.710 1.00 84.44 431 PHE A C 1
ATOM 3580 O O . PHE A 1 431 ? 21.682 -11.963 -0.970 1.00 84.44 431 PHE A O 1
ATOM 3587 N N . LEU A 1 432 ? 21.668 -10.073 0.221 1.00 78.56 432 LEU A N 1
ATOM 3588 C CA . LEU A 1 432 ? 22.775 -10.468 1.097 1.00 78.56 432 LEU A CA 1
ATOM 3589 C C . LEU A 1 432 ? 22.301 -11.568 2.073 1.00 78.56 432 LEU A C 1
ATOM 3591 O O . LEU A 1 432 ? 21.218 -11.449 2.652 1.00 78.56 432 LEU A O 1
ATOM 3595 N N . ASN A 1 433 ? 23.127 -12.602 2.293 1.00 52.88 433 ASN A N 1
ATOM 3596 C CA . ASN A 1 433 ? 22.802 -13.847 3.025 1.00 52.88 433 ASN A CA 1
ATOM 3597 C C . ASN A 1 433 ? 22.382 -13.684 4.506 1.00 52.88 433 ASN A C 1
ATOM 3599 O O . ASN A 1 433 ? 22.037 -14.665 5.150 1.00 52.88 433 ASN A O 1
ATOM 3603 N N . ASN A 1 434 ? 22.329 -12.463 5.043 1.00 43.78 434 ASN A N 1
ATOM 3604 C CA . ASN A 1 434 ? 21.981 -12.190 6.442 1.00 43.78 434 ASN A CA 1
ATOM 3605 C C . ASN A 1 434 ? 20.604 -11.535 6.618 1.00 43.78 434 ASN A C 1
ATOM 3607 O O . ASN A 1 434 ? 20.376 -10.815 7.592 1.00 43.78 434 ASN A O 1
ATOM 3611 N N . THR A 1 435 ? 19.655 -11.764 5.706 1.00 37.19 435 THR A N 1
ATOM 3612 C CA . THR A 1 435 ? 18.256 -11.387 5.970 1.00 37.19 435 THR A CA 1
ATOM 3613 C C . THR A 1 435 ? 17.579 -12.446 6.832 1.00 37.19 435 THR A C 1
ATOM 3615 O O . THR A 1 435 ? 16.652 -13.129 6.407 1.00 37.19 435 THR A O 1
ATOM 3618 N N . SER A 1 436 ? 18.027 -12.558 8.086 1.00 32.38 436 SER A N 1
ATOM 3619 C CA . SER A 1 436 ? 17.215 -13.179 9.120 1.00 32.38 436 SER A CA 1
ATOM 3620 C C . SER A 1 436 ? 15.865 -12.461 9.139 1.00 32.38 436 SER A C 1
ATOM 3622 O O . SER A 1 436 ? 15.736 -11.273 9.455 1.00 32.38 436 SER A O 1
ATOM 3624 N N . HIS A 1 437 ? 14.823 -13.187 8.739 1.00 36.16 437 HIS A N 1
ATOM 3625 C CA . HIS A 1 437 ? 13.469 -12.863 9.152 1.00 36.16 437 HIS A CA 1
ATOM 3626 C C . HIS A 1 437 ? 13.499 -12.629 10.673 1.00 36.16 437 HIS A C 1
ATOM 3628 O O . HIS A 1 437 ? 14.196 -13.358 11.382 1.00 36.16 437 HIS A O 1
ATOM 3634 N N . PRO A 1 438 ? 12.803 -11.613 11.212 1.00 26.05 438 PRO A N 1
ATOM 3635 C CA . PRO A 1 438 ? 12.917 -11.267 12.620 1.00 26.05 438 PRO A CA 1
ATOM 3636 C C . PRO A 1 438 ? 12.126 -12.277 13.461 1.00 26.05 438 PRO A C 1
ATOM 3638 O O . PRO A 1 438 ? 11.072 -11.921 13.980 1.00 26.05 438 PRO A O 1
ATOM 3641 N N . MET A 1 439 ? 12.591 -13.526 13.552 1.00 27.47 439 MET A N 1
ATOM 3642 C CA . MET A 1 439 ? 12.039 -14.573 14.419 1.00 27.47 439 MET A CA 1
ATOM 3643 C C . MET A 1 439 ? 13.051 -15.620 14.926 1.00 27.47 439 MET A C 1
ATOM 3645 O O . MET A 1 439 ? 12.612 -16.559 15.574 1.00 27.47 439 MET A O 1
ATOM 3649 N N . ASN A 1 440 ? 14.369 -15.437 14.779 1.00 25.55 440 ASN A N 1
ATOM 3650 C CA . ASN A 1 440 ? 15.345 -16.243 15.531 1.00 25.55 440 ASN A CA 1
ATOM 3651 C C . ASN A 1 440 ? 16.036 -15.384 16.598 1.00 25.55 440 ASN A C 1
ATOM 3653 O O . ASN A 1 440 ? 16.996 -14.672 16.319 1.00 25.55 440 ASN A O 1
ATOM 3657 N N . ILE A 1 441 ? 15.516 -15.436 17.827 1.00 26.48 441 ILE A N 1
ATOM 3658 C CA . ILE A 1 441 ? 16.289 -15.147 19.039 1.00 26.48 441 ILE A CA 1
ATOM 3659 C C . ILE A 1 441 ? 16.302 -16.451 19.829 1.00 26.48 441 ILE A C 1
ATOM 3661 O O . ILE A 1 441 ? 15.384 -16.718 20.595 1.00 26.48 441 ILE A O 1
ATOM 3665 N N . HIS A 1 442 ? 17.335 -17.256 19.613 1.00 23.72 442 HIS A N 1
ATOM 3666 C CA . HIS A 1 442 ? 17.942 -18.030 20.682 1.00 23.72 442 HIS A CA 1
ATOM 3667 C C . HIS A 1 442 ? 19.452 -18.072 20.451 1.00 23.72 442 HIS A C 1
ATOM 3669 O O . HIS A 1 442 ? 19.927 -18.134 19.321 1.00 23.72 442 HIS A O 1
ATOM 3675 N N . ASN A 1 443 ? 20.157 -17.895 21.562 1.00 28.45 443 ASN A N 1
ATOM 3676 C CA . ASN A 1 443 ? 21.587 -17.675 21.702 1.00 28.45 443 ASN A CA 1
ATOM 3677 C C . ASN A 1 443 ? 22.433 -18.704 20.948 1.00 28.45 443 ASN A C 1
ATOM 3679 O O . ASN A 1 443 ? 22.254 -19.894 21.177 1.00 28.45 443 ASN A O 1
ATOM 3683 N N . GLN A 1 444 ? 23.427 -18.236 20.193 1.00 25.16 444 GLN A N 1
ATOM 3684 C CA . GLN A 1 444 ? 24.798 -18.744 20.278 1.00 25.16 444 GLN A CA 1
ATOM 3685 C C . GLN A 1 444 ? 25.755 -17.780 19.567 1.00 25.16 444 GLN A C 1
ATOM 3687 O O . GLN A 1 444 ? 25.489 -17.262 18.485 1.00 25.16 444 GLN A O 1
ATOM 3692 N N . SER A 1 445 ? 26.819 -17.455 20.287 1.00 29.05 445 SER A N 1
ATOM 3693 C CA . SER A 1 445 ? 27.921 -16.580 19.921 1.00 29.05 445 SER A CA 1
ATOM 3694 C C . SER A 1 445 ? 28.900 -17.328 19.022 1.00 29.05 445 SER A C 1
ATOM 3696 O O . SER A 1 445 ? 29.609 -18.189 19.526 1.00 29.05 445 SER A O 1
ATOM 3698 N N . ASP A 1 446 ? 28.990 -16.953 17.748 1.00 25.19 446 ASP A N 1
ATOM 3699 C CA . ASP A 1 446 ? 30.111 -17.349 16.893 1.00 25.19 446 ASP A CA 1
ATOM 3700 C C . ASP A 1 446 ? 30.741 -16.102 16.262 1.00 25.19 446 ASP A C 1
ATOM 3702 O O . ASP A 1 446 ? 30.165 -15.426 15.407 1.00 25.19 446 ASP A O 1
ATOM 3706 N N . GLU A 1 447 ? 31.942 -15.763 16.734 1.00 27.17 447 GLU A N 1
ATOM 3707 C CA . GLU A 1 447 ? 32.684 -14.554 16.366 1.00 27.17 447 GLU A CA 1
ATOM 3708 C C . GLU A 1 447 ? 33.405 -14.623 15.006 1.00 27.17 447 GLU A C 1
ATOM 3710 O O . GLU A 1 447 ? 33.981 -13.625 14.573 1.00 27.17 447 GLU A O 1
ATOM 3715 N N . ASN A 1 448 ? 33.320 -15.731 14.266 1.00 25.53 448 ASN A N 1
ATOM 3716 C CA . ASN A 1 448 ? 34.229 -15.995 13.139 1.00 25.53 448 ASN A CA 1
ATOM 3717 C C . ASN A 1 448 ? 33.676 -15.707 11.725 1.00 25.53 448 ASN A C 1
ATOM 3719 O O . ASN A 1 448 ? 34.294 -16.085 10.735 1.00 25.53 448 ASN A O 1
ATOM 3723 N N . LEU A 1 449 ? 32.567 -14.970 11.592 1.00 27.77 449 LEU A N 1
ATOM 3724 C CA . LEU A 1 449 ? 31.945 -14.616 10.295 1.00 27.77 449 LEU A CA 1
ATOM 3725 C C . LEU A 1 449 ? 31.944 -13.100 9.998 1.00 27.77 449 LEU A C 1
ATOM 3727 O O . LEU A 1 449 ? 31.064 -12.579 9.316 1.00 27.77 449 LEU A O 1
ATOM 3731 N N . LYS A 1 450 ? 32.928 -12.357 10.524 1.00 26.08 450 LYS A N 1
ATOM 3732 C CA . LYS A 1 450 ? 33.006 -10.885 10.396 1.00 26.08 450 LYS A CA 1
ATOM 3733 C C . LYS A 1 450 ? 33.719 -10.365 9.131 1.00 26.08 450 LYS A C 1
ATOM 3735 O O . LYS A 1 450 ? 33.616 -9.167 8.863 1.00 26.08 450 LYS A O 1
ATOM 3740 N N . ASN A 1 451 ? 34.362 -11.218 8.324 1.00 26.19 451 ASN A N 1
ATOM 3741 C CA . ASN A 1 451 ? 35.266 -10.789 7.241 1.00 26.19 451 ASN A CA 1
ATOM 3742 C C . ASN A 1 451 ? 34.823 -11.223 5.832 1.00 26.19 451 ASN A C 1
ATOM 3744 O O . ASN A 1 451 ? 35.535 -11.918 5.120 1.00 26.19 451 ASN A O 1
ATOM 3748 N N . SER A 1 452 ? 33.620 -10.833 5.428 1.00 29.22 452 SER A N 1
ATOM 3749 C CA . SER A 1 452 ? 33.199 -10.572 4.039 1.00 29.22 452 SER A CA 1
ATOM 3750 C C . SER A 1 452 ? 31.696 -10.302 4.091 1.00 29.22 452 SER A C 1
ATOM 3752 O O . SER A 1 452 ? 31.008 -10.901 4.906 1.00 29.22 452 SER A O 1
ATOM 3754 N N . ILE A 1 453 ? 31.172 -9.403 3.253 1.00 36.28 453 ILE A N 1
ATOM 3755 C CA . ILE A 1 453 ? 29.785 -8.882 3.281 1.00 36.28 453 ILE A CA 1
ATOM 3756 C C . ILE A 1 453 ? 29.631 -7.657 4.213 1.00 36.28 453 ILE A C 1
ATOM 3758 O O . ILE A 1 453 ? 29.201 -7.733 5.365 1.00 36.28 453 ILE A O 1
ATOM 3762 N N . HIS A 1 454 ? 29.953 -6.475 3.678 1.00 38.16 454 HIS A N 1
ATOM 3763 C CA . HIS A 1 454 ? 29.669 -5.183 4.311 1.00 38.16 454 HIS A CA 1
ATOM 3764 C C . HIS A 1 454 ? 28.153 -4.900 4.306 1.00 38.16 454 HIS A C 1
ATOM 3766 O O . HIS A 1 454 ? 27.623 -4.287 3.383 1.00 38.16 454 HIS A O 1
ATOM 3772 N N . LEU A 1 455 ? 27.429 -5.320 5.351 1.00 45.06 455 LEU A N 1
ATOM 3773 C CA . LEU A 1 455 ? 26.170 -4.649 5.698 1.00 45.06 455 LEU A CA 1
ATOM 3774 C C . LEU A 1 455 ? 26.490 -3.225 6.183 1.00 45.06 455 LEU A C 1
ATOM 3776 O O . LEU A 1 455 ? 27.505 -3.053 6.859 1.00 45.06 455 LEU A O 1
ATOM 3780 N N . PRO A 1 456 ? 25.643 -2.216 5.909 1.00 50.84 456 PRO A N 1
ATOM 3781 C CA . PRO A 1 456 ? 25.898 -0.856 6.364 1.00 50.84 456 PRO A CA 1
ATOM 3782 C C . PRO A 1 456 ? 25.858 -0.786 7.901 1.00 50.84 456 PRO A C 1
ATOM 3784 O O . PRO A 1 456 ? 24.787 -0.917 8.515 1.00 50.84 456 PRO A O 1
ATOM 3787 N N . LYS A 1 457 ? 27.031 -0.616 8.521 1.00 50.12 457 LYS A N 1
ATOM 3788 C CA . LYS A 1 457 ? 27.256 -0.664 9.975 1.00 50.12 457 LYS A CA 1
ATOM 3789 C C . LYS A 1 457 ? 26.951 0.685 10.632 1.00 50.12 457 LYS A C 1
ATOM 3791 O O . LYS A 1 457 ? 26.470 0.704 11.764 1.00 50.12 457 LYS A O 1
ATOM 3796 N N . THR A 1 458 ? 27.132 1.807 9.930 1.00 61.81 458 THR A N 1
ATOM 3797 C CA . THR A 1 458 ? 26.945 3.154 10.503 1.00 61.81 458 THR A CA 1
ATOM 3798 C C . THR A 1 458 ? 25.611 3.811 10.109 1.00 61.81 458 THR A C 1
ATOM 3800 O O . THR A 1 458 ? 25.013 3.521 9.069 1.00 61.81 458 THR A O 1
ATOM 3803 N N . HIS A 1 459 ? 25.100 4.726 10.948 1.00 61.75 459 HIS A N 1
ATOM 3804 C CA . HIS A 1 459 ? 23.915 5.536 10.610 1.00 61.75 459 HIS A CA 1
ATOM 3805 C C . HIS A 1 459 ? 24.154 6.375 9.341 1.00 61.75 459 HIS A C 1
ATOM 3807 O O . HIS A 1 459 ? 23.253 6.511 8.513 1.00 61.75 459 HIS A O 1
ATOM 3813 N N . ASN A 1 460 ? 25.392 6.840 9.153 1.00 64.88 460 ASN A N 1
ATOM 3814 C CA . ASN A 1 460 ? 25.821 7.627 8.000 1.00 64.88 460 ASN A CA 1
ATOM 3815 C C . ASN A 1 460 ? 25.766 6.823 6.694 1.00 64.88 460 ASN A C 1
ATOM 3817 O O . ASN A 1 460 ? 25.214 7.313 5.713 1.00 64.88 460 ASN A O 1
ATOM 3821 N N . GLU A 1 461 ? 26.210 5.563 6.687 1.00 70.44 461 GLU A N 1
ATOM 3822 C CA . GLU A 1 461 ? 26.082 4.683 5.514 1.00 70.44 461 GLU A CA 1
ATOM 3823 C C . GLU A 1 461 ? 24.619 4.492 5.093 1.00 70.44 461 GLU A C 1
ATOM 3825 O O . GLU A 1 461 ? 24.284 4.590 3.914 1.00 70.44 461 GLU A O 1
ATOM 3830 N N . LYS A 1 462 ? 23.704 4.303 6.052 1.00 72.31 462 LYS A N 1
ATOM 3831 C CA . LYS A 1 462 ? 22.265 4.173 5.753 1.00 72.31 462 LYS A CA 1
ATOM 3832 C C . LYS A 1 462 ? 21.676 5.454 5.157 1.00 72.31 462 LYS A C 1
ATOM 3834 O O . LYS A 1 462 ? 20.783 5.377 4.312 1.00 72.31 462 LYS A O 1
ATOM 3839 N N . ILE A 1 463 ? 22.161 6.620 5.584 1.00 75.19 463 ILE A N 1
ATOM 3840 C CA . ILE A 1 463 ? 21.763 7.918 5.024 1.00 75.19 463 ILE A CA 1
ATOM 3841 C C . ILE A 1 463 ? 22.280 8.061 3.588 1.00 75.19 463 ILE A C 1
ATOM 3843 O O . ILE A 1 463 ? 21.512 8.455 2.711 1.00 75.19 463 ILE A O 1
ATOM 3847 N N . ILE A 1 464 ? 23.537 7.689 3.333 1.00 80.56 464 ILE A N 1
ATOM 3848 C CA . ILE A 1 464 ? 24.163 7.747 2.003 1.00 80.56 464 ILE A CA 1
ATOM 3849 C C . ILE A 1 464 ? 23.430 6.832 1.018 1.00 80.56 464 ILE A C 1
ATOM 3851 O O . ILE A 1 464 ? 23.021 7.282 -0.052 1.00 80.56 464 ILE A O 1
ATOM 3855 N N . LEU A 1 465 ? 23.172 5.576 1.395 1.00 83.56 465 LEU A N 1
ATOM 3856 C CA . LEU A 1 465 ? 22.421 4.638 0.555 1.00 83.56 465 LEU A CA 1
ATOM 3857 C C . LEU A 1 465 ? 21.026 5.181 0.226 1.00 83.56 465 LEU A C 1
ATOM 3859 O O . LEU A 1 465 ? 20.598 5.144 -0.927 1.00 83.56 465 LEU A O 1
ATOM 3863 N N . LYS A 1 466 ? 20.340 5.781 1.210 1.00 82.44 466 LYS A N 1
ATOM 3864 C CA . LYS A 1 466 ? 19.046 6.427 0.972 1.00 82.44 466 LYS A CA 1
ATOM 3865 C C . LYS A 1 466 ? 19.162 7.621 0.014 1.00 82.44 466 LYS A C 1
ATOM 3867 O O . LYS A 1 466 ? 18.312 7.763 -0.865 1.00 82.44 466 LYS A O 1
ATOM 3872 N N . LYS A 1 467 ? 20.188 8.467 0.165 1.00 85.00 467 LYS A N 1
ATOM 3873 C CA . LYS A 1 467 ? 20.436 9.637 -0.699 1.00 85.00 467 LYS A CA 1
ATOM 3874 C C . LYS A 1 467 ? 20.531 9.226 -2.172 1.00 85.00 467 LYS A C 1
ATOM 3876 O O . LYS A 1 467 ? 19.913 9.867 -3.020 1.00 85.00 467 LYS A O 1
ATOM 3881 N N . TYR A 1 468 ? 21.215 8.117 -2.445 1.00 87.62 468 TYR A N 1
ATOM 3882 C CA . TYR A 1 468 ? 21.457 7.598 -3.794 1.00 87.62 468 TYR A CA 1
ATOM 3883 C C . TYR A 1 468 ? 20.455 6.543 -4.271 1.00 87.62 468 TYR A C 1
ATOM 3885 O O . TYR A 1 468 ? 20.627 5.977 -5.349 1.00 87.62 468 TYR A O 1
ATOM 3893 N N . ASN A 1 469 ? 19.387 6.319 -3.500 1.00 89.31 469 ASN A N 1
ATOM 3894 C CA . ASN A 1 469 ? 18.354 5.324 -3.777 1.00 89.31 469 ASN A CA 1
ATOM 3895 C C . ASN A 1 469 ? 18.920 3.906 -3.985 1.00 89.31 469 ASN A C 1
ATOM 3897 O O . ASN A 1 469 ? 18.525 3.194 -4.900 1.00 89.31 469 ASN A O 1
ATOM 3901 N N . ILE A 1 470 ? 19.861 3.497 -3.137 1.00 90.12 470 ILE A N 1
ATOM 3902 C CA . ILE A 1 470 ? 20.465 2.165 -3.158 1.00 90.12 470 ILE A CA 1
ATOM 3903 C C . ILE A 1 470 ? 19.785 1.314 -2.080 1.00 90.12 470 ILE A C 1
ATOM 3905 O O . ILE A 1 470 ? 19.768 1.669 -0.900 1.00 90.12 470 ILE A O 1
ATOM 3909 N N . ASN A 1 471 ? 19.211 0.182 -2.482 1.00 89.00 471 ASN A N 1
ATOM 3910 C CA . ASN A 1 471 ? 18.696 -0.839 -1.582 1.00 89.00 471 ASN A CA 1
ATOM 3911 C C . ASN A 1 471 ? 19.841 -1.487 -0.781 1.00 89.00 471 ASN A C 1
ATOM 3913 O O . ASN A 1 471 ? 20.683 -2.157 -1.383 1.00 89.00 471 ASN A O 1
ATOM 3917 N N . PRO A 1 472 ? 19.852 -1.369 0.560 1.00 86.06 472 PRO A N 1
ATOM 3918 C CA . PRO A 1 472 ? 20.904 -1.948 1.397 1.00 86.06 472 PRO A CA 1
ATOM 3919 C C . PRO A 1 472 ? 20.889 -3.480 1.444 1.00 86.06 472 PRO A C 1
ATOM 3921 O O . PRO A 1 472 ? 21.853 -4.075 1.909 1.00 86.06 472 PRO A O 1
ATOM 3924 N N . ASN A 1 473 ? 19.795 -4.121 1.023 1.00 86.88 473 ASN A N 1
ATOM 3925 C CA . ASN A 1 473 ? 19.644 -5.570 1.131 1.00 86.88 473 ASN A CA 1
ATOM 3926 C C . ASN A 1 473 ? 20.105 -6.313 -0.127 1.00 86.88 473 ASN A C 1
ATOM 3928 O O . ASN A 1 473 ? 20.174 -7.537 -0.102 1.00 86.88 473 ASN A O 1
ATOM 3932 N N . PHE A 1 474 ? 20.359 -5.604 -1.228 1.00 88.81 474 PHE A N 1
ATOM 3933 C CA . PHE A 1 474 ? 20.707 -6.212 -2.507 1.00 88.81 474 PHE A CA 1
ATOM 3934 C C . PHE A 1 474 ? 22.156 -6.699 -2.549 1.00 88.81 474 PHE A C 1
ATOM 3936 O O . PHE A 1 474 ? 23.067 -6.026 -2.071 1.00 88.81 474 PHE A O 1
ATOM 3943 N N . ASN A 1 475 ? 22.368 -7.846 -3.194 1.00 88.19 475 ASN A N 1
ATOM 3944 C CA . ASN A 1 475 ? 23.695 -8.302 -3.579 1.00 88.19 475 ASN A CA 1
ATOM 3945 C C . ASN A 1 475 ? 24.114 -7.597 -4.878 1.00 88.19 475 ASN A C 1
ATOM 3947 O O . ASN A 1 475 ? 23.705 -7.985 -5.973 1.00 88.19 475 ASN A O 1
ATOM 3951 N N . VAL A 1 476 ? 24.912 -6.535 -4.742 1.00 88.69 476 VAL A N 1
ATOM 3952 C CA . VAL A 1 476 ? 25.327 -5.667 -5.857 1.00 88.69 476 VAL A CA 1
ATOM 3953 C C . VAL A 1 476 ? 26.051 -6.447 -6.958 1.00 88.69 476 VAL A C 1
ATOM 3955 O O . VAL A 1 476 ? 25.790 -6.202 -8.132 1.00 88.69 476 VAL A O 1
ATOM 3958 N N . ASN A 1 477 ? 26.891 -7.424 -6.601 1.00 86.62 477 ASN A N 1
ATOM 3959 C CA . ASN A 1 477 ? 27.649 -8.215 -7.574 1.00 86.62 477 ASN A CA 1
ATOM 3960 C C . ASN A 1 477 ? 26.714 -9.045 -8.458 1.00 86.62 477 ASN A C 1
ATOM 3962 O O . ASN A 1 477 ? 26.824 -9.029 -9.679 1.00 86.62 477 ASN A O 1
ATOM 3966 N N . ILE A 1 478 ? 25.741 -9.721 -7.844 1.00 86.88 478 ILE A N 1
ATOM 3967 C CA . ILE A 1 478 ? 24.774 -10.549 -8.574 1.00 86.88 478 ILE A CA 1
ATOM 3968 C C . ILE A 1 478 ? 23.864 -9.687 -9.445 1.00 86.88 478 ILE A C 1
ATOM 3970 O O . ILE A 1 478 ? 23.587 -10.042 -10.587 1.00 86.88 478 ILE A O 1
ATOM 3974 N N . ILE A 1 479 ? 23.437 -8.534 -8.933 1.00 88.62 479 ILE A N 1
ATOM 3975 C CA . ILE A 1 479 ? 22.662 -7.574 -9.716 1.00 88.62 479 ILE A CA 1
ATOM 3976 C C . ILE A 1 479 ? 23.446 -7.099 -10.938 1.00 88.62 479 ILE A C 1
ATOM 3978 O O . ILE A 1 479 ? 22.915 -7.151 -12.043 1.00 88.62 479 ILE A O 1
ATOM 3982 N N . ASN A 1 480 ? 24.701 -6.684 -10.768 1.00 89.81 480 ASN A N 1
ATOM 3983 C CA . ASN A 1 480 ? 25.519 -6.198 -11.878 1.00 89.81 480 ASN A CA 1
ATOM 3984 C C . ASN A 1 480 ? 25.828 -7.300 -12.903 1.00 89.81 480 ASN A C 1
ATOM 3986 O O . ASN A 1 480 ? 25.821 -7.015 -14.096 1.00 89.81 480 ASN A O 1
ATOM 3990 N N . ASN A 1 481 ? 25.985 -8.556 -12.474 1.00 86.38 481 ASN A N 1
ATOM 3991 C CA . ASN A 1 481 ? 26.112 -9.698 -13.386 1.00 86.38 481 ASN A CA 1
ATOM 3992 C C . ASN A 1 481 ? 24.835 -9.954 -14.202 1.00 86.38 481 ASN A C 1
ATOM 3994 O O . ASN A 1 481 ? 24.910 -10.373 -15.347 1.00 86.38 481 ASN A O 1
ATOM 3998 N N . ILE A 1 482 ? 23.650 -9.703 -13.643 1.00 86.12 482 ILE A N 1
ATOM 3999 C CA . ILE A 1 482 ? 22.395 -9.794 -14.407 1.00 86.12 482 ILE A CA 1
ATOM 4000 C C . ILE A 1 482 ? 22.284 -8.625 -15.392 1.00 86.12 482 ILE A C 1
ATOM 4002 O O . ILE A 1 482 ? 21.827 -8.799 -16.520 1.00 86.12 482 ILE A O 1
ATOM 4006 N N . LEU A 1 483 ? 22.688 -7.426 -14.967 1.00 88.25 483 LEU A N 1
ATOM 4007 C CA . LEU A 1 483 ? 22.614 -6.221 -15.790 1.00 88.25 483 LEU A CA 1
ATOM 4008 C C . LEU A 1 483 ? 23.617 -6.234 -16.953 1.00 88.25 483 LEU A C 1
ATOM 4010 O O . LEU A 1 483 ? 23.324 -5.639 -17.990 1.00 88.25 483 LEU A O 1
ATOM 4014 N N . SER A 1 484 ? 24.749 -6.936 -16.833 1.00 86.75 484 SER A N 1
ATOM 4015 C CA . SER A 1 484 ? 25.739 -7.046 -17.914 1.00 86.75 484 SER A CA 1
ATOM 4016 C C . SER A 1 484 ? 25.171 -7.705 -19.176 1.00 86.75 484 SER A C 1
ATOM 4018 O O . SER A 1 484 ? 25.560 -7.318 -20.274 1.00 86.75 484 SER A O 1
ATOM 4020 N N . ASN A 1 485 ? 24.168 -8.584 -19.047 1.00 84.38 485 ASN A N 1
ATOM 4021 C CA . ASN A 1 485 ? 23.472 -9.211 -20.180 1.00 84.38 485 ASN A CA 1
ATOM 4022 C C . ASN A 1 485 ? 22.765 -8.204 -21.103 1.00 84.38 485 ASN A C 1
ATOM 4024 O O . ASN A 1 485 ? 22.466 -8.522 -22.252 1.00 84.38 485 ASN A O 1
ATOM 4028 N N . TYR A 1 486 ? 22.496 -6.988 -20.624 1.00 84.31 486 TYR A N 1
ATOM 4029 C CA . TYR A 1 486 ? 21.907 -5.928 -21.440 1.00 84.31 486 TYR A CA 1
ATOM 4030 C C . TYR A 1 486 ? 22.936 -5.194 -22.305 1.00 84.31 486 TYR A C 1
ATOM 4032 O O . TYR A 1 486 ? 22.543 -4.297 -23.047 1.00 84.31 486 TYR A O 1
ATOM 4040 N N . ASN A 1 487 ? 24.233 -5.516 -22.207 1.00 80.62 487 ASN A N 1
ATOM 4041 C CA . ASN A 1 487 ? 25.313 -4.859 -22.954 1.00 80.62 487 ASN A CA 1
ATOM 4042 C C . ASN A 1 487 ? 25.213 -3.322 -22.906 1.00 80.62 487 ASN A C 1
ATOM 4044 O O . ASN A 1 487 ? 25.387 -2.638 -23.911 1.00 80.62 487 ASN A O 1
ATOM 4048 N N . ASN A 1 488 ? 24.868 -2.779 -21.732 1.00 80.75 488 ASN A N 1
ATOM 4049 C CA . ASN A 1 488 ? 24.647 -1.349 -21.497 1.00 80.75 488 ASN A CA 1
ATOM 4050 C C . ASN A 1 488 ? 23.542 -0.679 -22.350 1.00 80.75 488 ASN A C 1
ATOM 4052 O O . ASN A 1 488 ? 23.485 0.547 -22.456 1.00 80.75 488 ASN A O 1
ATOM 4056 N N . ASN A 1 489 ? 22.609 -1.452 -22.907 1.00 86.44 489 ASN A N 1
ATOM 4057 C CA . ASN A 1 489 ? 21.494 -0.936 -23.693 1.00 86.44 489 ASN A CA 1
ATOM 4058 C C . ASN A 1 489 ? 20.305 -0.526 -22.801 1.00 86.44 489 ASN A C 1
ATOM 4060 O O . ASN A 1 489 ? 19.479 -1.349 -22.394 1.00 86.44 489 ASN A O 1
ATOM 4064 N N . TYR A 1 490 ? 20.181 0.778 -22.534 1.00 89.94 490 TYR A N 1
ATOM 4065 C CA . TYR A 1 490 ? 19.068 1.330 -21.752 1.00 89.94 490 TYR A CA 1
ATOM 4066 C C . TYR A 1 490 ? 17.701 1.120 -22.395 1.00 89.94 490 TYR A C 1
ATOM 4068 O O . TYR A 1 490 ? 16.720 0.973 -21.670 1.00 89.94 490 TYR A O 1
ATOM 4076 N N . GLN A 1 491 ? 17.610 1.123 -23.725 1.00 90.31 491 GLN A N 1
ATOM 4077 C CA . GLN A 1 491 ? 16.338 0.948 -24.417 1.00 90.31 491 GLN A CA 1
ATOM 4078 C C . GLN A 1 491 ? 15.804 -0.470 -24.217 1.00 90.31 491 GLN A C 1
ATOM 4080 O O . GLN A 1 491 ? 14.641 -0.624 -23.851 1.00 90.31 491 GLN A O 1
ATOM 4085 N N . HIS A 1 492 ? 16.664 -1.479 -24.379 1.00 89.75 492 HIS A N 1
ATOM 4086 C CA . HIS A 1 492 ? 16.310 -2.877 -24.132 1.00 89.75 492 HIS A CA 1
ATOM 4087 C C . HIS A 1 492 ? 15.914 -3.093 -22.664 1.00 89.75 492 HIS A C 1
ATOM 4089 O O . HIS A 1 492 ? 14.841 -3.613 -22.376 1.00 89.75 492 HIS A O 1
ATOM 4095 N N . PHE A 1 493 ? 16.713 -2.577 -21.724 1.00 92.50 493 PHE A N 1
ATOM 4096 C CA . PHE A 1 493 ? 16.399 -2.643 -20.292 1.00 92.50 493 PHE A CA 1
ATOM 4097 C C . PHE A 1 493 ? 15.058 -1.985 -19.935 1.00 92.50 493 PHE A C 1
ATOM 4099 O O . PHE A 1 493 ? 14.258 -2.541 -19.182 1.00 92.50 493 PHE A O 1
ATOM 4106 N N . LYS A 1 494 ? 14.787 -0.796 -20.482 1.00 94.50 494 LYS A N 1
ATOM 4107 C CA . LYS A 1 494 ? 13.521 -0.081 -20.280 1.00 94.50 494 LYS A CA 1
ATOM 4108 C C . LYS A 1 494 ? 12.334 -0.843 -20.868 1.00 94.50 494 LYS A C 1
ATOM 4110 O O . LYS A 1 494 ? 11.273 -0.869 -20.246 1.00 94.50 494 LYS A O 1
ATOM 4115 N N . TYR A 1 495 ? 12.502 -1.458 -22.035 1.00 93.56 495 TYR A N 1
ATOM 4116 C CA . TYR A 1 495 ? 11.465 -2.289 -22.633 1.00 93.56 495 TYR A CA 1
ATOM 4117 C C . TYR A 1 495 ? 11.138 -3.487 -21.731 1.00 93.56 495 TYR A C 1
ATOM 4119 O O . TYR A 1 495 ? 9.985 -3.629 -21.320 1.00 93.56 495 TYR A O 1
ATOM 4127 N N . ASP A 1 496 ? 12.142 -4.248 -21.296 1.00 91.62 496 ASP A N 1
ATOM 4128 C CA . ASP A 1 496 ? 11.947 -5.407 -20.414 1.00 91.62 496 ASP A CA 1
ATOM 4129 C C . ASP A 1 496 ? 11.318 -5.004 -19.071 1.00 91.62 496 ASP A C 1
ATOM 4131 O O . ASP A 1 496 ? 10.384 -5.647 -18.585 1.00 91.62 496 ASP A O 1
ATOM 4135 N N . LEU A 1 497 ? 11.744 -3.873 -18.497 1.00 94.69 497 LEU A N 1
ATOM 4136 C CA . LEU A 1 497 ? 11.117 -3.289 -17.310 1.00 94.69 497 LEU A CA 1
ATOM 4137 C C . LEU A 1 497 ? 9.625 -2.992 -17.530 1.00 94.69 497 LEU A C 1
ATOM 4139 O O . LEU A 1 497 ? 8.798 -3.276 -16.660 1.00 94.69 497 LEU A O 1
ATOM 4143 N N . SER A 1 498 ? 9.259 -2.420 -18.677 1.00 95.62 498 SER A N 1
ATOM 4144 C CA . SER A 1 498 ? 7.859 -2.117 -18.985 1.00 95.62 498 SER A CA 1
ATOM 4145 C C . SER A 1 498 ? 7.006 -3.385 -19.128 1.00 95.62 498 SER A C 1
ATOM 4147 O O . SER A 1 498 ? 5.902 -3.429 -18.573 1.00 95.62 498 SER A O 1
ATOM 4149 N N . GLN A 1 499 ? 7.543 -4.442 -19.756 1.00 92.94 499 GLN A N 1
ATOM 4150 C CA . GLN A 1 499 ? 6.862 -5.736 -19.870 1.00 92.94 499 GLN A CA 1
ATOM 4151 C C . GLN A 1 499 ? 6.689 -6.392 -18.501 1.00 92.94 499 GLN A C 1
ATOM 4153 O O . GLN A 1 499 ? 5.597 -6.857 -18.174 1.00 92.94 499 GLN A O 1
ATOM 4158 N N . LEU A 1 500 ? 7.722 -6.361 -17.653 1.00 92.56 500 LEU A N 1
ATOM 4159 C CA . LEU A 1 500 ? 7.654 -6.865 -16.281 1.00 92.56 500 LEU A CA 1
ATOM 4160 C C . LEU A 1 500 ? 6.529 -6.218 -15.473 1.00 92.56 500 LEU A C 1
ATOM 4162 O O . LEU A 1 500 ? 5.747 -6.917 -14.821 1.00 92.56 500 LEU A O 1
ATOM 4166 N N . ILE A 1 501 ? 6.434 -4.887 -15.521 1.00 95.19 501 ILE A N 1
ATOM 4167 C CA . ILE A 1 501 ? 5.397 -4.137 -14.807 1.00 95.19 501 ILE A CA 1
ATOM 4168 C C . ILE A 1 501 ? 4.012 -4.512 -15.345 1.00 95.19 501 ILE A C 1
ATOM 4170 O O . ILE A 1 501 ? 3.120 -4.840 -14.558 1.00 95.19 501 ILE A O 1
ATOM 4174 N N . TYR A 1 502 ? 3.827 -4.481 -16.668 1.00 94.06 502 TYR A N 1
ATOM 4175 C CA . TYR A 1 502 ? 2.545 -4.788 -17.301 1.00 94.06 502 TYR A CA 1
ATOM 4176 C C . TYR A 1 502 ? 2.081 -6.215 -16.978 1.00 94.06 502 TYR A C 1
ATOM 4178 O O . TYR A 1 502 ? 0.974 -6.403 -16.463 1.00 94.06 502 TYR A O 1
ATOM 4186 N N . ASN A 1 503 ? 2.943 -7.210 -17.197 1.00 90.00 503 ASN A N 1
ATOM 4187 C CA . ASN A 1 503 ? 2.633 -8.621 -16.969 1.00 90.00 503 ASN A CA 1
ATOM 4188 C C . ASN A 1 503 ? 2.307 -8.899 -15.497 1.00 90.00 503 ASN A C 1
ATOM 4190 O O . ASN A 1 503 ? 1.380 -9.651 -15.193 1.00 90.00 503 ASN A O 1
ATOM 4194 N N . HIS A 1 504 ? 2.991 -8.233 -14.561 1.00 92.56 504 HIS A N 1
ATOM 4195 C CA . HIS A 1 504 ? 2.720 -8.398 -13.133 1.00 92.56 504 HIS A CA 1
ATOM 4196 C C . HIS A 1 504 ? 1.287 -7.997 -12.739 1.00 92.56 504 HIS A C 1
ATOM 4198 O O . HIS A 1 504 ? 0.675 -8.659 -11.889 1.00 92.56 504 HIS A O 1
ATOM 4204 N N . PHE A 1 505 ? 0.738 -6.940 -13.349 1.00 94.88 505 PHE A N 1
ATOM 4205 C CA . PHE A 1 505 ? -0.598 -6.423 -13.030 1.00 94.88 505 PHE A CA 1
ATOM 4206 C C . PHE A 1 505 ? -1.699 -6.841 -14.003 1.00 94.88 505 PHE A C 1
ATOM 4208 O O . PHE A 1 505 ? -2.866 -6.650 -13.665 1.00 94.88 505 PHE A O 1
ATOM 4215 N N . ARG A 1 506 ? -1.379 -7.445 -15.153 1.00 92.06 506 ARG A N 1
ATOM 4216 C CA . ARG A 1 506 ? -2.339 -7.814 -16.210 1.00 92.06 506 ARG A CA 1
ATOM 4217 C C . ARG A 1 506 ? -3.587 -8.522 -15.674 1.00 92.06 506 ARG A C 1
ATOM 4219 O O . ARG A 1 506 ? -4.703 -8.052 -15.887 1.00 92.06 506 ARG A O 1
ATOM 4226 N N . PHE A 1 507 ? -3.410 -9.595 -14.903 1.00 91.25 507 PHE A N 1
ATOM 4227 C CA . PHE A 1 507 ? -4.534 -10.328 -14.311 1.00 91.25 507 PHE A CA 1
ATOM 4228 C C . PHE A 1 507 ? -5.272 -9.532 -13.219 1.00 91.25 507 PHE A C 1
ATOM 4230 O O . PHE A 1 507 ? -6.496 -9.587 -13.111 1.00 91.25 507 PHE A O 1
ATOM 4237 N N . SER A 1 508 ? -4.545 -8.741 -12.422 1.00 94.31 508 SER A N 1
ATOM 4238 C CA . SER A 1 508 ? -5.167 -7.872 -11.411 1.00 94.31 508 SER A CA 1
ATOM 4239 C C . SER A 1 508 ? -6.025 -6.785 -12.061 1.00 94.31 508 SER A C 1
ATOM 4241 O O . SER A 1 508 ? -7.101 -6.481 -11.564 1.00 94.31 508 SER A O 1
ATOM 4243 N N . LYS A 1 509 ? -5.588 -6.238 -13.196 1.00 94.44 509 LYS A N 1
ATOM 4244 C CA . LYS A 1 509 ? -6.357 -5.274 -13.980 1.00 94.44 509 LYS A CA 1
ATOM 4245 C C . LYS A 1 509 ? -7.642 -5.893 -14.525 1.00 94.44 509 LYS A C 1
ATOM 4247 O O . LYS A 1 509 ? -8.708 -5.328 -14.326 1.00 94.44 509 LYS A O 1
ATOM 4252 N N . TYR A 1 510 ? -7.560 -7.097 -15.093 1.00 92.19 510 TYR A N 1
ATOM 4253 C CA . TYR A 1 510 ? -8.747 -7.842 -15.521 1.00 92.19 510 TYR A CA 1
ATOM 4254 C C . TYR A 1 510 ? -9.768 -8.019 -14.377 1.00 92.19 510 TYR A C 1
ATOM 4256 O O . TYR A 1 510 ? -10.958 -7.754 -14.551 1.00 92.19 510 TYR A O 1
ATOM 4264 N N . CYS A 1 511 ? -9.304 -8.398 -13.180 1.00 92.88 511 CYS A N 1
ATOM 4265 C CA . CYS A 1 511 ? -10.168 -8.511 -11.998 1.00 92.88 511 CYS A CA 1
ATOM 4266 C C . CYS A 1 511 ? -10.760 -7.156 -11.571 1.00 92.88 511 CYS A C 1
ATOM 4268 O O . CYS A 1 511 ? -11.923 -7.087 -11.171 1.00 92.88 511 CYS A O 1
ATOM 4270 N N . TYR A 1 512 ? -9.974 -6.083 -11.664 1.00 94.19 512 TYR A N 1
ATOM 4271 C CA . TYR A 1 512 ? -10.404 -4.728 -11.327 1.00 94.19 512 TYR A CA 1
ATOM 4272 C C . TYR A 1 512 ? -11.535 -4.244 -12.237 1.00 94.19 512 TYR A C 1
ATOM 4274 O O . TYR A 1 512 ? -12.516 -3.682 -11.745 1.00 94.19 512 TYR A O 1
ATOM 4282 N N . ASP A 1 513 ? -11.425 -4.508 -13.539 1.00 92.25 513 ASP A N 1
ATOM 4283 C CA . ASP A 1 513 ? -12.433 -4.134 -14.529 1.00 92.25 513 ASP A CA 1
ATOM 4284 C C . ASP A 1 513 ? -13.742 -4.909 -14.304 1.00 92.25 513 ASP A C 1
ATOM 4286 O O . ASP A 1 513 ? -14.821 -4.320 -14.336 1.00 92.25 513 ASP A O 1
ATOM 4290 N N . LYS A 1 514 ? -13.666 -6.200 -13.947 1.00 90.88 514 LYS A N 1
ATOM 4291 C CA . LYS A 1 514 ? -14.843 -7.000 -13.549 1.00 90.88 514 LYS A CA 1
ATOM 4292 C C . LYS A 1 514 ? -15.521 -6.484 -12.280 1.00 90.88 514 LYS A C 1
ATOM 4294 O O . LYS A 1 514 ? -16.741 -6.505 -12.180 1.00 90.88 514 LYS A O 1
ATOM 4299 N N . LEU A 1 515 ? -14.748 -5.977 -11.321 1.00 90.75 515 LEU A N 1
ATOM 4300 C CA . LEU A 1 515 ? -15.285 -5.365 -10.103 1.00 90.75 515 LEU A CA 1
ATOM 4301 C C . LEU A 1 515 ? -15.937 -3.994 -10.346 1.00 90.75 515 LEU A C 1
ATOM 4303 O O . LEU A 1 515 ? -16.594 -3.473 -9.444 1.00 90.75 515 LEU A O 1
ATOM 4307 N N . HIS A 1 516 ? -15.762 -3.383 -11.524 1.00 82.19 516 HIS A N 1
ATOM 4308 C CA . HIS A 1 516 ? -16.303 -2.056 -11.815 1.00 82.19 516 HIS A CA 1
ATOM 4309 C C . HIS A 1 516 ? -17.839 -2.027 -11.775 1.00 82.19 516 HIS A C 1
ATOM 4311 O O . HIS A 1 516 ? -18.409 -1.056 -11.279 1.00 82.19 516 HIS A O 1
ATOM 4317 N N . SER A 1 517 ? -18.504 -3.100 -12.215 1.00 80.88 517 SER A N 1
ATOM 4318 C CA . SER A 1 517 ? -19.967 -3.238 -12.184 1.00 80.88 517 SER A CA 1
ATOM 4319 C C . SER A 1 517 ? -20.527 -3.695 -10.829 1.00 80.88 517 SER A C 1
ATOM 4321 O O . SER A 1 517 ? -21.734 -3.652 -10.614 1.00 80.88 517 SER A O 1
ATOM 4323 N N . GLU A 1 518 ? -19.674 -4.089 -9.881 1.00 87.62 518 GLU A N 1
ATOM 4324 C CA . GLU A 1 518 ? -20.062 -4.842 -8.678 1.00 87.62 518 GLU A CA 1
ATOM 4325 C C . GLU A 1 518 ? -20.102 -3.980 -7.407 1.00 87.62 518 GLU A C 1
ATOM 4327 O O . GLU A 1 518 ? -19.542 -4.303 -6.352 1.00 87.62 518 GLU A O 1
ATOM 4332 N N . TYR A 1 519 ? -20.798 -2.845 -7.484 1.00 88.50 519 TYR A N 1
ATOM 4333 C CA . TYR A 1 519 ? -20.914 -1.904 -6.364 1.00 88.50 519 TYR A CA 1
ATOM 4334 C C . TYR A 1 519 ? -21.556 -2.532 -5.115 1.00 88.50 519 TYR A C 1
ATOM 4336 O O . TYR A 1 519 ? -21.140 -2.262 -3.979 1.00 88.50 519 TYR A O 1
ATOM 4344 N N . ALA A 1 520 ? -22.573 -3.375 -5.319 1.00 91.06 520 ALA A N 1
ATOM 4345 C CA . ALA A 1 520 ? -23.294 -4.051 -4.246 1.00 91.06 520 ALA A CA 1
ATOM 4346 C C . ALA A 1 520 ? -22.382 -5.016 -3.472 1.00 91.06 520 ALA A C 1
ATOM 4348 O O . ALA A 1 520 ? -22.377 -4.996 -2.238 1.00 91.06 520 ALA A O 1
ATOM 4349 N N . LEU A 1 521 ? -21.557 -5.791 -4.184 1.00 92.19 521 LEU A N 1
ATOM 4350 C CA . LEU A 1 521 ? -20.581 -6.705 -3.594 1.00 92.19 521 LEU A CA 1
ATOM 4351 C C . LEU A 1 521 ? -19.577 -5.956 -2.715 1.00 92.19 521 LEU A C 1
ATOM 4353 O O . LEU A 1 521 ? -19.390 -6.312 -1.552 1.00 92.19 521 LEU A O 1
ATOM 4357 N N . ILE A 1 522 ? -18.974 -4.883 -3.235 1.00 93.69 522 ILE A N 1
ATOM 4358 C CA . ILE A 1 522 ? -17.967 -4.096 -2.504 1.00 93.69 522 ILE A CA 1
ATOM 4359 C C . ILE A 1 522 ? -18.577 -3.460 -1.252 1.00 93.69 522 ILE A C 1
ATOM 4361 O O . ILE A 1 522 ? -17.991 -3.508 -0.167 1.00 93.69 522 ILE A O 1
ATOM 4365 N N . SER A 1 523 ? -19.777 -2.895 -1.385 1.00 94.25 523 SER A N 1
ATOM 4366 C CA . SER A 1 523 ? -20.499 -2.282 -0.267 1.00 94.25 523 SER A CA 1
ATOM 4367 C C . SER A 1 523 ? -20.840 -3.311 0.815 1.00 94.25 523 SER A C 1
ATOM 4369 O O . SER A 1 523 ? -20.687 -3.036 2.007 1.00 94.25 523 SER A O 1
ATOM 4371 N N . ASN A 1 524 ? -21.256 -4.516 0.413 1.00 94.81 524 ASN A N 1
ATOM 4372 C CA . ASN A 1 524 ? -21.524 -5.613 1.336 1.00 94.81 524 ASN A CA 1
ATOM 4373 C C . ASN A 1 524 ? -20.243 -6.100 2.029 1.00 94.81 524 ASN A C 1
ATOM 4375 O O . ASN A 1 524 ? -20.234 -6.262 3.248 1.00 94.81 524 ASN A O 1
ATOM 4379 N N . LEU A 1 525 ? -19.140 -6.251 1.289 1.00 95.31 525 LEU A N 1
ATOM 4380 C CA . LEU A 1 525 ? -17.843 -6.620 1.856 1.00 95.31 525 LEU A CA 1
ATOM 4381 C C . LEU A 1 525 ? -17.392 -5.614 2.918 1.00 95.31 525 LEU A C 1
ATOM 4383 O O . LEU A 1 525 ? -17.017 -6.034 4.009 1.00 95.31 525 LEU A O 1
ATOM 4387 N N . LEU A 1 526 ? -17.474 -4.305 2.657 1.00 95.81 526 LEU A N 1
ATOM 4388 C CA . LEU A 1 526 ? -17.125 -3.275 3.647 1.00 95.81 526 LEU A CA 1
ATOM 4389 C C . LEU A 1 526 ? -18.026 -3.328 4.889 1.00 95.81 526 LEU A C 1
ATOM 4391 O O . LEU A 1 526 ? -17.537 -3.204 6.014 1.00 95.81 526 LEU A O 1
ATOM 4395 N N . LYS A 1 527 ? -19.330 -3.571 4.705 1.00 96.19 527 LYS A N 1
ATOM 4396 C CA . LYS A 1 527 ? -20.281 -3.741 5.812 1.00 96.19 527 LYS A CA 1
ATOM 4397 C C . LYS A 1 527 ? -19.916 -4.937 6.696 1.00 96.19 527 LYS A C 1
ATOM 4399 O O . LYS A 1 527 ? -19.972 -4.815 7.919 1.00 96.19 527 LYS A O 1
ATOM 4404 N N . ILE A 1 528 ? -19.520 -6.059 6.098 1.00 94.62 528 ILE A N 1
ATOM 4405 C CA . ILE A 1 528 ? -19.072 -7.249 6.835 1.00 94.62 528 ILE A CA 1
ATOM 4406 C C . ILE A 1 528 ? -17.737 -6.967 7.527 1.00 94.62 528 ILE A C 1
ATOM 4408 O O . ILE A 1 528 ? -17.614 -7.215 8.720 1.00 94.62 528 ILE A O 1
ATOM 4412 N N . GLY A 1 529 ? -16.776 -6.336 6.846 1.00 93.62 529 GLY A N 1
ATOM 4413 C CA . GLY A 1 529 ? -15.495 -5.950 7.449 1.00 93.62 529 GLY A CA 1
ATOM 4414 C C . GLY A 1 529 ? -15.669 -5.064 8.684 1.00 93.62 529 GLY A C 1
ATOM 4415 O O . GLY A 1 529 ? -15.029 -5.294 9.715 1.00 93.62 529 GLY A O 1
ATOM 4416 N N . LYS A 1 530 ? -16.591 -4.091 8.621 1.00 94.94 530 LYS A N 1
ATOM 4417 C CA . LYS A 1 530 ? -17.001 -3.295 9.786 1.00 94.94 530 LYS A CA 1
ATOM 4418 C C . LYS A 1 530 ? -17.464 -4.205 10.922 1.00 94.94 530 LYS A C 1
ATOM 4420 O O . LYS A 1 530 ? -17.007 -4.023 12.045 1.00 94.94 530 LYS A O 1
ATOM 4425 N N . GLN A 1 531 ? -18.354 -5.161 10.654 1.00 93.94 531 GLN A N 1
ATOM 4426 C CA . GLN A 1 531 ? -18.868 -6.085 11.670 1.00 93.94 531 GLN A CA 1
ATOM 4427 C C . GLN A 1 531 ? -17.751 -6.930 12.296 1.00 93.94 531 GLN A C 1
ATOM 4429 O O . GLN A 1 531 ? -17.681 -6.984 13.523 1.00 93.94 531 GLN A O 1
ATOM 4434 N N . CYS A 1 532 ? -16.842 -7.489 11.487 1.00 90.19 532 CYS A N 1
ATOM 4435 C CA . CYS A 1 532 ? -15.708 -8.289 11.962 1.00 90.19 532 CYS A CA 1
ATOM 4436 C C . CYS A 1 532 ? -14.857 -7.521 12.986 1.00 90.19 532 CYS A C 1
ATOM 4438 O O . CYS A 1 532 ? -14.470 -8.052 14.022 1.00 90.19 532 CYS A O 1
ATOM 4440 N N . LEU A 1 533 ? -14.563 -6.242 12.733 1.00 93.25 533 LEU A N 1
ATOM 4441 C CA . LEU A 1 533 ? -13.626 -5.481 13.565 1.00 93.25 533 LEU A CA 1
ATOM 4442 C C . LEU A 1 533 ? -14.284 -4.560 14.605 1.00 93.25 533 LEU A C 1
ATOM 4444 O O . LEU A 1 533 ? -13.590 -4.062 15.500 1.00 93.25 533 LEU A O 1
ATOM 4448 N N . TYR A 1 534 ? -15.602 -4.351 14.538 1.00 94.38 534 TYR A N 1
ATOM 4449 C CA . TYR A 1 534 ? -16.325 -3.449 15.438 1.00 94.38 534 TYR A CA 1
ATOM 4450 C C . TYR A 1 534 ? -16.246 -3.890 16.901 1.00 94.38 534 TYR A C 1
ATOM 4452 O O . TYR A 1 534 ? -15.965 -3.063 17.768 1.00 94.38 534 TYR A O 1
ATOM 4460 N N . GLU A 1 535 ? -16.456 -5.176 17.198 1.00 91.19 535 GLU A N 1
ATOM 4461 C CA . GLU A 1 535 ? -16.428 -5.667 18.582 1.00 91.19 535 GLU A CA 1
ATOM 4462 C C . GLU A 1 535 ? -15.057 -5.457 19.226 1.00 91.19 535 GLU A C 1
ATOM 4464 O O . GLU A 1 535 ? -14.970 -4.964 20.355 1.00 91.19 535 GLU A O 1
ATOM 4469 N N . LYS A 1 536 ? -13.975 -5.736 18.485 1.00 92.19 536 LYS A N 1
ATOM 4470 C CA . LYS A 1 536 ? -12.610 -5.488 18.959 1.00 92.19 536 LYS A CA 1
ATOM 4471 C C . LYS A 1 536 ? -12.361 -4.003 19.202 1.00 92.19 536 LYS A C 1
ATOM 4473 O O . LYS A 1 536 ? -11.900 -3.647 20.285 1.00 92.19 536 LYS A O 1
ATOM 4478 N N . ALA A 1 537 ? -12.699 -3.143 18.241 1.00 95.94 537 ALA A N 1
ATOM 4479 C CA . ALA A 1 537 ? -12.534 -1.699 18.389 1.00 95.94 537 ALA A CA 1
ATOM 4480 C C . ALA A 1 537 ? -13.332 -1.164 19.591 1.00 95.94 537 ALA A C 1
ATOM 4482 O O . ALA A 1 537 ? -12.799 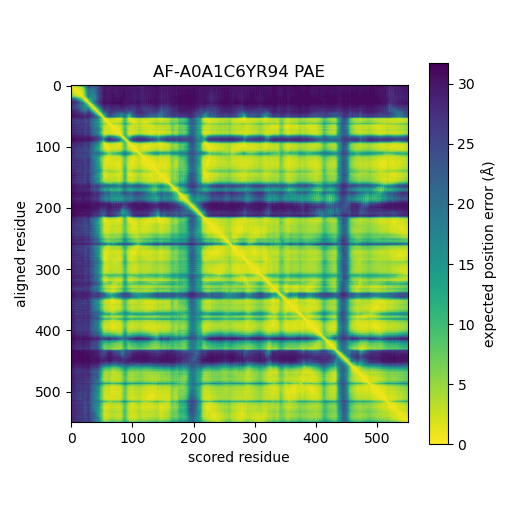-0.426 20.417 1.00 95.94 537 ALA A O 1
ATOM 4483 N N . SER A 1 538 ? -14.589 -1.592 19.738 1.00 96.44 538 SER A N 1
ATOM 4484 C CA . SER A 1 538 ? -15.475 -1.207 20.840 1.00 96.44 538 SER A CA 1
ATOM 4485 C C . SER A 1 538 ? -14.943 -1.671 22.196 1.00 96.44 538 SER A C 1
ATOM 4487 O O . SER A 1 538 ? -14.890 -0.879 23.137 1.00 96.44 538 SER A O 1
ATOM 4489 N N . LYS A 1 539 ? -14.472 -2.920 22.304 1.00 95.19 539 LYS A N 1
ATOM 4490 C CA . LYS A 1 539 ? -13.861 -3.451 23.532 1.00 95.19 539 LYS A CA 1
ATOM 4491 C C . LYS A 1 539 ? -12.589 -2.689 23.900 1.00 95.19 539 LYS A C 1
ATOM 4493 O O . LYS A 1 539 ? -12.430 -2.307 25.060 1.00 95.19 539 LYS A O 1
ATOM 4498 N N . THR A 1 540 ? -11.708 -2.433 22.932 1.00 93.94 540 THR A N 1
ATOM 4499 C CA . THR A 1 540 ? -10.477 -1.664 23.158 1.00 93.94 540 THR A CA 1
ATOM 4500 C C . THR A 1 540 ? -10.786 -0.242 23.615 1.00 93.94 540 THR A C 1
ATOM 4502 O O . THR A 1 540 ? -10.226 0.206 24.615 1.00 93.94 540 THR A O 1
ATOM 4505 N N . TYR A 1 541 ? -11.712 0.441 22.938 1.00 96.31 541 TYR A N 1
ATOM 4506 C CA . TYR A 1 541 ? -12.141 1.788 23.305 1.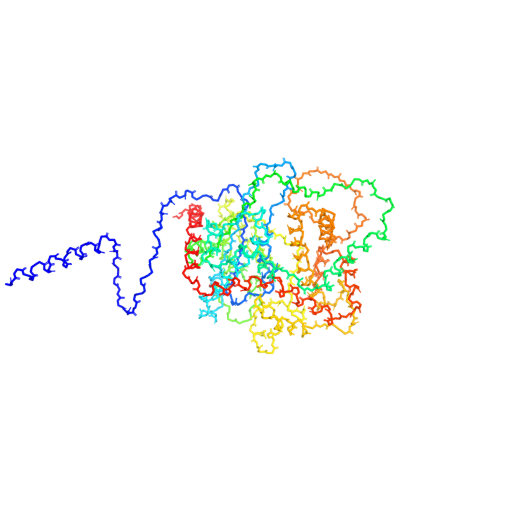00 96.31 541 TYR A CA 1
ATOM 4507 C C . TYR A 1 541 ? -12.746 1.833 24.714 1.00 96.31 541 TYR A C 1
ATOM 4509 O O . TYR A 1 541 ? -12.319 2.645 25.528 1.00 96.31 541 TYR A O 1
ATOM 4517 N N . LYS A 1 542 ? -13.668 0.917 25.048 1.00 95.75 542 LYS A N 1
ATOM 4518 C CA . LYS A 1 542 ? -14.249 0.813 26.400 1.00 95.75 542 LYS A CA 1
ATOM 4519 C C . LYS A 1 542 ? -13.179 0.601 27.471 1.00 95.75 542 LYS A C 1
ATOM 4521 O O . LYS A 1 542 ? -13.254 1.211 28.530 1.00 95.75 542 LYS A O 1
ATOM 4526 N N . ASN A 1 543 ? -12.181 -0.240 27.203 1.00 93.12 543 ASN A N 1
ATOM 4527 C CA . ASN A 1 543 ? -11.081 -0.465 28.139 1.00 93.12 543 ASN A CA 1
ATOM 4528 C C . ASN A 1 543 ? -10.213 0.787 28.331 1.00 93.12 543 ASN A C 1
ATOM 4530 O O . ASN A 1 543 ? -9.819 1.097 29.449 1.00 93.12 543 ASN A O 1
ATOM 4534 N N . PHE A 1 544 ? -9.933 1.518 27.250 1.00 93.62 544 PHE A N 1
ATOM 4535 C CA . PHE A 1 544 ? -9.214 2.789 27.332 1.00 93.62 544 PHE A CA 1
ATOM 4536 C C . PHE A 1 544 ? -10.006 3.818 28.146 1.00 93.62 544 PHE A C 1
ATOM 4538 O O . PHE A 1 544 ? -9.459 4.430 29.054 1.00 93.62 544 PHE A O 1
ATOM 4545 N N . LYS A 1 545 ? -11.310 3.932 27.878 1.00 94.19 545 LYS A N 1
ATOM 4546 C CA . LYS A 1 545 ? -12.235 4.835 28.568 1.00 94.19 545 LYS A CA 1
ATOM 4547 C C . LYS A 1 545 ? -12.284 4.565 30.085 1.00 94.19 545 LYS A C 1
ATOM 4549 O O . LYS A 1 545 ? -12.093 5.485 30.871 1.00 94.19 545 LYS A O 1
ATOM 4554 N N . ARG A 1 546 ? -12.375 3.290 30.486 1.00 92.44 546 ARG A N 1
ATOM 4555 C CA . ARG A 1 546 ? -12.289 2.866 31.899 1.00 92.44 546 ARG A CA 1
ATOM 4556 C C . ARG A 1 546 ? -10.990 3.286 32.577 1.00 92.44 546 ARG A C 1
ATOM 4558 O O . ARG A 1 546 ? -11.015 3.669 33.735 1.00 92.44 546 ARG A O 1
ATOM 4565 N N . ASN A 1 547 ? -9.858 3.239 31.873 1.00 89.81 547 ASN A N 1
ATOM 4566 C CA . ASN A 1 547 ? -8.585 3.696 32.436 1.00 89.81 547 ASN A CA 1
ATOM 4567 C C . ASN A 1 547 ? -8.527 5.211 32.669 1.00 89.81 547 ASN A C 1
ATOM 4569 O O . ASN A 1 547 ? -7.655 5.652 33.411 1.00 89.81 547 ASN A O 1
ATOM 4573 N N . LEU A 1 548 ? -9.427 5.975 32.046 1.00 89.38 548 LEU A N 1
ATOM 4574 C CA . LEU A 1 548 ? -9.599 7.411 32.258 1.00 89.38 548 LEU A CA 1
ATOM 4575 C C . LEU A 1 548 ? -10.704 7.744 33.267 1.00 89.38 548 LEU A C 1
ATOM 4577 O O . LEU A 1 548 ? -10.963 8.922 33.484 1.00 89.38 548 LEU A O 1
ATOM 4581 N N . ASN A 1 549 ? -11.371 6.741 33.849 1.00 88.06 549 ASN A N 1
ATOM 4582 C CA . ASN A 1 549 ? -12.539 6.918 34.718 1.00 88.06 549 ASN A CA 1
ATOM 4583 C C . ASN A 1 549 ? -13.701 7.692 34.056 1.00 88.06 549 ASN A C 1
ATOM 4585 O O . ASN A 1 549 ? -14.419 8.430 34.725 1.00 88.06 549 ASN A O 1
ATOM 4589 N N . ILE A 1 550 ? -13.891 7.512 32.743 1.00 88.19 550 ILE A N 1
ATOM 4590 C CA . ILE A 1 550 ? -15.060 7.995 31.983 1.00 88.19 550 ILE A CA 1
ATOM 4591 C C . ILE A 1 550 ? -15.974 6.796 31.725 1.00 88.19 550 ILE A C 1
ATOM 4593 O O . ILE A 1 550 ? -17.206 6.983 31.574 1.00 88.19 550 ILE A O 1
#

Nearest PDB structures (foldseek):
  2yy5-assembly2_D  TM=8.287E-01  e=1.781E-16  Mycoplasmoides pneumoniae M129
  2yy5-assembly2_C  TM=8.459E-01  e=4.806E-16  Mycoplasmoides pneumoniae M129
  8i2a-assembly1_B  TM=8.605E-01  e=4.432E-15  Escherichia coli K-12
  2yy5-assembly1_A  TM=8.238E-01  e=6.382E-16  Mycoplasmoides pneumoniae M129
  7ev3-assembly1_A-2  TM=8.795E-01  e=9.006E-15  Mycobacterium tuberculosis